Protein AF-A0A3M1CL84-F1 (afdb_monomer)

Solvent-accessible surface area (backbone atoms only — not comparable to full-atom values): 27061 Å² total; per-residue (Å²): 132,88,83,76,78,81,75,83,78,76,65,76,74,68,77,70,62,76,77,81,76,77,68,76,73,74,75,75,77,80,70,80,78,93,78,79,85,68,84,75,66,76,58,30,89,47,69,71,50,38,49,55,50,49,51,51,44,44,52,54,48,48,57,55,48,55,59,67,69,49,83,71,79,55,90,86,46,51,62,61,57,48,39,16,49,50,29,41,78,69,76,33,48,70,56,14,52,50,51,69,66,62,55,75,49,87,94,50,45,69,70,59,52,52,50,49,51,55,47,52,54,55,48,53,66,69,70,48,63,103,76,62,64,63,65,57,58,54,47,52,54,48,42,53,50,52,39,50,52,54,64,56,50,51,58,53,52,53,52,50,49,51,51,35,37,47,48,21,46,23,37,40,66,15,86,56,20,49,72,72,40,26,52,54,20,49,53,31,30,41,51,16,50,50,33,43,48,53,31,51,50,38,46,74,70,56,50,64,63,71,60,45,55,52,28,46,58,46,21,50,55,29,22,50,48,10,38,52,36,13,48,40,15,43,70,63,41,80,33,76,62,54,60,42,63,73,54,43,65,56,60,54,32,43,52,50,22,68,76,48,78,38,49,66,38,48,50,53,34,51,53,44,54,34,49,76,72,77,43,71,66,76,43,79,49,58,45,79,55,96,89,26,32,34,32,40,44,27,34,41,44,91,57,72,46,74,66,50,53,52,51,51,49,54,50,55,74,65,49,51,85,53,51,43,73,72,49,73,49,68,38,60,86,84,66,71,76,75,69,77,69,73,80,73,76,84,76,76,87,83,83,89,78,84,77,91,82,84,89,84,72,96,83,71,59,50,46,48,97,94,50,90,57,79,89,75,83,81,70,84,86,79,67,59,75,82,43,76,46,40,36,38,58,94,92,47,97,78,52,55,75,49,60,44,60,59,61,58,58,59,69,73,71,72,81,78,83,88,79,84,84,81,79,80,81,82,81,61,66,68,59,56,49,53,52,54,53,54,52,53,52,52,53,54,57,62,63,59,64,79,79,116

Structure (mmCIF, N/CA/C/O backbone):
data_AF-A0A3M1CL84-F1
#
_entry.id   AF-A0A3M1CL84-F1
#
loop_
_atom_site.group_PDB
_atom_site.id
_atom_site.type_symbol
_atom_site.label_atom_id
_atom_site.label_alt_id
_atom_site.label_comp_id
_atom_site.label_asym_id
_atom_site.label_entity_id
_atom_site.label_seq_id
_atom_site.pdbx_PDB_ins_code
_atom_site.Cartn_x
_atom_site.Cartn_y
_atom_site.Cartn_z
_atom_site.occupancy
_atom_site.B_iso_or_equiv
_atom_site.auth_seq_id
_atom_site.auth_comp_id
_atom_site.auth_asym_id
_atom_site.auth_atom_id
_atom_site.pdbx_PDB_model_num
ATOM 1 N N . HIS A 1 1 ? 13.827 52.617 61.120 1.00 47.09 1 HIS A N 1
ATOM 2 C CA . HIS A 1 1 ? 13.028 51.869 60.124 1.00 47.09 1 HIS A CA 1
ATOM 3 C C . HIS A 1 1 ? 12.352 50.687 60.806 1.00 47.09 1 HIS A C 1
ATOM 5 O O . HIS A 1 1 ? 13.055 49.958 61.496 1.00 47.09 1 HIS A O 1
ATOM 11 N N . PRO A 1 2 ? 11.025 50.505 60.684 1.00 51.94 2 PRO A N 1
ATOM 12 C CA . PRO A 1 2 ? 10.337 49.401 61.343 1.00 51.94 2 PRO A CA 1
ATOM 13 C C . PRO A 1 2 ? 10.729 48.069 60.691 1.00 51.94 2 PRO A C 1
ATOM 15 O O . PRO A 1 2 ? 10.689 47.926 59.466 1.00 51.94 2 PRO A O 1
ATOM 18 N N . ILE A 1 3 ? 11.133 47.111 61.524 1.00 51.06 3 ILE A N 1
ATOM 19 C CA . ILE A 1 3 ? 11.516 45.758 61.116 1.00 51.06 3 ILE A CA 1
ATOM 20 C C . ILE A 1 3 ? 10.242 45.036 60.676 1.00 51.06 3 ILE A C 1
ATOM 22 O O . ILE A 1 3 ? 9.361 44.752 61.486 1.00 51.06 3 ILE A O 1
ATOM 26 N N . LYS A 1 4 ? 10.119 44.782 59.370 1.00 58.03 4 LYS A N 1
ATOM 27 C CA . LYS A 1 4 ? 9.016 43.992 58.816 1.00 58.03 4 LYS A CA 1
ATOM 28 C C . LYS A 1 4 ? 9.165 42.548 59.283 1.00 58.03 4 LYS A C 1
ATOM 30 O O . LYS A 1 4 ? 10.207 41.932 59.068 1.00 58.03 4 LYS A O 1
ATOM 35 N N . THR A 1 5 ? 8.114 42.017 59.892 1.00 63.09 5 THR A N 1
ATOM 36 C CA . THR A 1 5 ? 8.027 40.607 60.265 1.00 63.09 5 THR A CA 1
ATOM 37 C C . THR A 1 5 ? 8.087 39.709 59.020 1.00 63.09 5 THR A C 1
ATOM 39 O O . THR A 1 5 ? 7.562 40.070 57.958 1.00 63.09 5 THR A O 1
ATOM 42 N N . PRO A 1 6 ? 8.759 38.547 59.112 1.00 60.72 6 PRO A N 1
ATOM 43 C CA . PRO A 1 6 ? 8.915 37.631 57.991 1.00 60.72 6 PRO A CA 1
ATOM 44 C C . PRO A 1 6 ? 7.560 37.041 57.586 1.00 60.72 6 PRO A C 1
ATOM 46 O O . PRO A 1 6 ? 6.779 36.592 58.423 1.00 60.72 6 PRO A O 1
ATOM 49 N N . LYS A 1 7 ? 7.275 37.053 56.278 1.00 70.56 7 LYS A N 1
ATOM 50 C CA . LYS A 1 7 ? 6.052 36.462 55.721 1.00 70.56 7 LYS A CA 1
ATOM 51 C C . LYS A 1 7 ? 6.023 34.954 56.015 1.00 70.56 7 LYS A C 1
ATOM 53 O O . LYS A 1 7 ? 7.053 34.302 55.834 1.00 70.56 7 LYS A O 1
ATOM 58 N N . PRO A 1 8 ? 4.865 34.389 56.399 1.00 67.06 8 PRO A N 1
ATOM 59 C CA . PRO A 1 8 ? 4.729 32.960 56.649 1.00 67.06 8 PRO A CA 1
ATOM 60 C C . PRO A 1 8 ? 5.116 32.167 55.395 1.00 67.06 8 PRO A C 1
ATOM 62 O O . PRO A 1 8 ? 4.629 32.436 54.291 1.00 67.06 8 PRO A O 1
ATOM 65 N N . MET A 1 9 ? 6.042 31.220 55.564 1.00 64.31 9 MET A N 1
ATOM 66 C CA . MET A 1 9 ? 6.497 30.321 54.506 1.00 64.31 9 MET A CA 1
ATOM 67 C C . MET A 1 9 ? 5.302 29.557 53.926 1.00 64.31 9 MET A C 1
ATOM 69 O O . MET A 1 9 ? 4.572 28.882 54.648 1.00 64.31 9 MET A O 1
ATOM 73 N N . LYS A 1 10 ? 5.109 29.659 52.604 1.00 66.19 10 LYS A N 1
ATOM 74 C CA . LYS A 1 10 ? 4.139 28.833 51.876 1.00 66.19 10 LYS A CA 1
ATOM 75 C C . LYS A 1 10 ? 4.497 27.358 52.045 1.00 66.19 10 LYS A C 1
ATOM 77 O O . LYS A 1 10 ? 5.659 26.979 51.899 1.00 66.19 10 LYS A O 1
ATOM 82 N N . ASN A 1 11 ? 3.472 26.565 52.333 1.00 62.84 11 ASN A N 1
ATOM 83 C CA . ASN A 1 11 ? 3.545 25.144 52.640 1.00 62.84 11 ASN A CA 1
ATOM 84 C C . ASN A 1 11 ? 4.348 24.390 51.551 1.00 62.84 11 ASN A C 1
ATOM 86 O O . ASN A 1 11 ? 3.973 24.450 50.375 1.00 62.84 11 ASN A O 1
ATOM 90 N N . PRO A 1 12 ? 5.456 23.701 51.888 1.00 64.81 12 PRO A N 1
ATOM 91 C CA . PRO A 1 12 ? 6.342 23.074 50.900 1.00 64.81 12 PRO A CA 1
ATOM 92 C C . PRO A 1 12 ? 5.665 21.967 50.074 1.00 64.81 12 PRO A C 1
ATOM 94 O O . PRO A 1 12 ? 6.140 21.627 48.991 1.00 64.81 12 PRO A O 1
ATOM 97 N N . THR A 1 13 ? 4.517 21.460 50.521 1.00 63.94 13 THR A N 1
ATOM 98 C CA . THR A 1 13 ? 3.699 20.464 49.816 1.00 63.94 13 THR A CA 1
ATOM 99 C C . THR A 1 13 ? 2.958 21.008 48.587 1.00 63.94 13 THR A C 1
ATOM 101 O O . THR A 1 13 ? 2.610 20.225 47.705 1.00 63.94 13 THR A O 1
ATOM 104 N N . GLU A 1 14 ? 2.788 22.327 48.429 1.00 57.75 14 GLU A N 1
ATOM 105 C CA . GLU A 1 14 ? 2.199 22.900 47.202 1.00 57.75 14 GLU A CA 1
ATOM 106 C C . GLU A 1 14 ? 3.138 22.830 45.985 1.00 57.75 14 GLU A C 1
ATOM 108 O O . GLU A 1 14 ? 2.672 22.868 44.846 1.00 57.75 14 GLU A O 1
ATOM 113 N N . ARG A 1 15 ? 4.457 22.679 46.188 1.00 58.22 15 ARG A N 1
ATOM 114 C CA . ARG A 1 15 ? 5.438 22.619 45.088 1.00 58.22 15 ARG A CA 1
ATOM 115 C C . ARG A 1 15 ? 5.464 21.281 44.340 1.00 58.22 15 ARG A C 1
ATOM 117 O O . ARG A 1 15 ? 6.072 21.215 43.276 1.00 58.22 15 ARG A O 1
ATOM 124 N N . LEU A 1 16 ? 4.800 20.244 44.857 1.00 55.91 16 LEU A N 1
ATOM 125 C CA . LEU A 1 16 ? 4.778 18.901 44.260 1.00 55.91 16 LEU A CA 1
ATOM 126 C C . LEU A 1 16 ? 3.507 18.586 43.464 1.00 55.91 16 LEU A C 1
ATOM 128 O O . LEU A 1 16 ? 3.396 17.497 42.902 1.00 55.91 16 LEU A O 1
ATOM 132 N N . ARG A 1 17 ? 2.556 19.523 43.348 1.00 51.47 17 ARG A N 1
ATOM 133 C CA . ARG A 1 17 ? 1.458 19.351 42.391 1.00 51.47 17 ARG A CA 1
ATOM 134 C C . ARG A 1 17 ? 2.027 19.483 40.982 1.00 51.47 17 ARG A C 1
ATOM 136 O O . ARG A 1 17 ? 2.273 20.592 40.505 1.00 51.47 17 ARG A O 1
ATOM 143 N N . VAL A 1 18 ? 2.260 18.334 40.341 1.00 52.75 18 VAL A N 1
ATOM 144 C CA . VAL A 1 18 ? 2.547 18.224 38.909 1.00 52.75 18 VAL A CA 1
ATOM 145 C C . VAL A 1 18 ? 1.497 19.061 38.200 1.00 52.75 18 VAL A C 1
ATOM 147 O O . VAL A 1 18 ? 0.301 18.790 38.266 1.00 52.75 18 VAL A O 1
ATOM 150 N N . ARG A 1 19 ? 1.952 20.168 37.622 1.00 51.28 19 ARG A N 1
ATOM 151 C CA . ARG A 1 19 ? 1.093 21.108 36.922 1.00 51.28 19 ARG A CA 1
ATOM 152 C C . ARG A 1 19 ? 0.552 20.340 35.727 1.00 51.28 19 ARG A C 1
ATOM 154 O O . ARG A 1 19 ? 1.307 20.117 34.782 1.00 51.28 19 ARG A O 1
ATOM 161 N N . ASP A 1 20 ? -0.707 19.917 35.805 1.00 50.28 20 ASP A N 1
ATOM 162 C CA . ASP A 1 20 ? -1.435 19.286 34.710 1.00 50.28 20 ASP A CA 1
ATOM 163 C C . ASP A 1 20 ? -1.476 20.284 33.553 1.00 50.28 20 ASP A C 1
ATOM 165 O O . ASP A 1 20 ? -2.355 21.137 33.416 1.00 50.28 20 ASP A O 1
ATOM 169 N N . ARG A 1 21 ? -0.424 20.259 32.735 1.00 50.31 21 ARG A N 1
ATOM 170 C CA . ARG A 1 21 ? -0.345 21.000 31.487 1.00 50.31 21 ARG A CA 1
ATOM 171 C C . ARG A 1 21 ? -1.180 20.213 30.495 1.00 50.31 21 ARG A C 1
ATOM 173 O O . ARG A 1 21 ? -0.648 19.622 29.558 1.00 50.31 21 ARG A O 1
ATOM 180 N N . GLY A 1 22 ? -2.495 20.256 30.690 1.00 47.69 22 GLY A N 1
ATOM 181 C CA . GLY A 1 22 ? -3.484 19.978 29.664 1.00 47.69 22 GLY A CA 1
ATOM 182 C C . GLY A 1 22 ? -3.325 21.006 28.549 1.00 47.69 22 GLY A C 1
ATOM 183 O O . GLY A 1 22 ? -4.138 21.914 28.391 1.00 47.69 22 GLY A O 1
ATOM 184 N N . ARG A 1 23 ? -2.236 20.905 27.775 1.00 53.62 23 ARG A N 1
ATOM 185 C CA . ARG A 1 23 ? -2.154 21.519 26.458 1.00 53.62 23 ARG A CA 1
ATOM 186 C C . ARG A 1 23 ? -3.292 20.881 25.682 1.00 53.62 23 ARG A C 1
ATOM 188 O O . ARG A 1 23 ? -3.162 19.746 25.233 1.00 53.62 23 ARG A O 1
ATOM 195 N N . LYS A 1 24 ? -4.408 21.606 25.557 1.00 57.22 24 LYS A N 1
ATOM 196 C CA . LYS A 1 24 ? -5.423 21.347 24.538 1.00 57.22 24 LYS A CA 1
ATOM 197 C C . LYS A 1 24 ? -4.655 21.232 23.226 1.00 57.22 24 LYS A C 1
ATOM 199 O O . LYS A 1 24 ? -4.200 22.245 22.694 1.00 57.22 24 LYS A O 1
ATOM 204 N N . ARG A 1 25 ? -4.398 19.999 22.774 1.00 57.88 25 ARG A N 1
ATOM 205 C CA . ARG A 1 25 ? -3.822 19.750 21.456 1.00 57.88 25 ARG A CA 1
ATOM 206 C C . ARG A 1 25 ? -4.812 20.390 20.497 1.00 57.88 25 ARG A C 1
ATOM 208 O O . ARG A 1 25 ? -5.951 19.938 20.409 1.00 57.88 25 ARG A O 1
ATOM 215 N N . ARG A 1 26 ? -4.424 21.513 19.887 1.00 70.56 26 ARG A N 1
ATOM 216 C CA . ARG A 1 26 ? -5.192 22.081 18.783 1.00 70.56 26 ARG A CA 1
ATOM 217 C C . ARG A 1 26 ? -5.324 20.951 17.769 1.00 70.56 26 ARG A C 1
ATOM 219 O O . ARG A 1 26 ? -4.306 20.368 17.398 1.00 70.56 26 ARG A O 1
ATOM 226 N N . ALA A 1 27 ? -6.560 20.579 17.441 1.00 61.72 27 ALA A N 1
ATOM 227 C CA . ALA A 1 27 ? -6.807 19.596 16.400 1.00 61.72 27 ALA A CA 1
ATOM 228 C C . ALA A 1 27 ? -6.066 20.064 15.144 1.00 61.72 27 ALA A C 1
ATOM 230 O O . ALA A 1 27 ? -6.099 21.259 14.828 1.00 61.72 27 ALA A O 1
ATOM 231 N N . ALA A 1 28 ? -5.342 19.153 14.494 1.00 54.38 28 ALA A N 1
ATOM 232 C CA . ALA A 1 28 ? -4.755 19.462 13.201 1.00 54.38 28 ALA A CA 1
ATOM 233 C C . ALA A 1 28 ? -5.889 19.924 12.267 1.00 54.38 28 ALA A C 1
ATOM 235 O O . ALA A 1 28 ? -6.994 19.375 12.355 1.00 54.38 28 ALA A O 1
ATOM 236 N N . PRO A 1 29 ? -5.666 20.955 11.435 1.00 66.50 29 PRO A N 1
ATOM 237 C CA . PRO A 1 29 ? -6.655 21.342 10.441 1.00 66.50 29 PRO A CA 1
ATOM 238 C C . PRO A 1 29 ? -7.000 20.121 9.571 1.00 66.50 29 PRO A C 1
ATOM 240 O O . PRO A 1 29 ? -6.109 19.308 9.303 1.00 66.50 29 PRO A O 1
ATOM 243 N N . PRO A 1 30 ? -8.272 19.956 9.163 1.00 61.66 30 PRO A N 1
ATOM 244 C CA . PRO A 1 30 ? -8.658 18.848 8.299 1.00 61.66 30 PRO A CA 1
ATOM 245 C C . PRO A 1 30 ? -7.824 18.888 7.007 1.00 61.66 30 PRO A C 1
ATOM 247 O O . PRO A 1 30 ? -7.540 19.984 6.507 1.00 61.66 30 PRO A O 1
ATOM 250 N N . PRO A 1 31 ? -7.400 17.726 6.475 1.00 58.47 31 PRO A N 1
ATOM 251 C CA . PRO A 1 31 ? -6.637 17.683 5.236 1.00 58.47 31 PRO A CA 1
ATOM 252 C C . PRO A 1 31 ? -7.446 18.316 4.104 1.00 58.47 31 PRO A C 1
ATOM 254 O O . PRO A 1 31 ? -8.675 18.203 4.061 1.00 58.47 31 PRO A O 1
ATOM 257 N N . LYS A 1 32 ? -6.753 19.007 3.191 1.00 73.56 32 LYS A N 1
ATOM 258 C CA . LYS A 1 32 ? -7.394 19.558 1.995 1.00 73.56 32 LYS A CA 1
ATOM 259 C C . LYS A 1 32 ? -8.012 18.403 1.192 1.00 73.56 32 LYS A C 1
ATOM 261 O O . LYS A 1 32 ? -7.381 17.351 1.085 1.00 73.56 32 LYS A O 1
ATOM 266 N N . PRO A 1 33 ? -9.224 18.572 0.643 1.00 72.44 33 PRO A N 1
ATOM 267 C CA . PRO A 1 33 ? -9.807 17.562 -0.223 1.00 72.44 33 PRO A CA 1
ATOM 268 C C . PRO A 1 33 ? -8.927 17.357 -1.463 1.00 72.44 33 PRO A C 1
ATOM 270 O O . PRO A 1 33 ? -8.409 18.318 -2.027 1.00 72.44 33 PRO A O 1
ATOM 273 N N . LEU A 1 34 ? -8.791 16.097 -1.876 1.00 73.00 34 LEU A N 1
ATOM 274 C CA . LEU A 1 34 ? -8.156 15.683 -3.126 1.00 73.00 34 LEU A CA 1
ATOM 275 C C . LEU A 1 34 ? -8.941 16.245 -4.320 1.00 73.00 34 LEU A C 1
ATOM 277 O O . LEU A 1 34 ? -9.973 15.682 -4.691 1.00 73.00 34 LEU A O 1
ATOM 281 N N . ASP A 1 35 ? -8.461 17.335 -4.914 1.00 73.12 35 ASP A N 1
ATOM 282 C CA . ASP A 1 35 ? -9.044 17.942 -6.115 1.00 73.12 35 ASP A CA 1
ATOM 283 C C . ASP A 1 35 ? -8.147 17.678 -7.337 1.00 73.12 35 ASP A C 1
ATOM 285 O O . ASP A 1 35 ? -6.951 17.952 -7.319 1.00 73.12 35 ASP A O 1
ATOM 289 N N . ASP A 1 36 ? -8.699 17.054 -8.370 1.00 70.62 36 ASP A N 1
ATOM 290 C CA . ASP A 1 36 ? -8.104 16.827 -9.702 1.00 70.62 36 ASP A CA 1
ATOM 291 C C . ASP A 1 36 ? -8.989 17.352 -10.827 1.00 70.62 36 ASP A C 1
ATOM 293 O O . ASP A 1 36 ? -8.731 17.070 -11.994 1.00 70.62 36 ASP A O 1
ATOM 297 N N . GLY A 1 37 ? -10.081 18.042 -10.502 1.00 78.06 37 GLY A N 1
ATOM 298 C CA . GLY A 1 37 ? -11.090 18.377 -11.498 1.00 78.06 37 GLY A CA 1
ATOM 299 C C . GLY A 1 37 ? -11.931 17.188 -11.978 1.00 78.06 37 GLY A C 1
ATOM 300 O O . GLY A 1 37 ? -12.820 17.390 -12.804 1.00 78.06 37 GLY A O 1
ATOM 301 N N . THR A 1 38 ? -11.748 15.964 -11.460 1.00 75.75 38 THR A N 1
ATOM 302 C CA . THR A 1 38 ? -12.715 14.891 -11.732 1.00 75.75 38 THR A CA 1
ATOM 303 C C . THR A 1 38 ? -13.972 15.103 -10.876 1.00 75.75 38 THR A C 1
ATOM 305 O O . THR A 1 38 ? -13.871 15.514 -9.712 1.00 75.75 38 THR A O 1
ATOM 308 N N . PRO A 1 39 ? -15.182 14.804 -11.382 1.00 84.50 39 PRO A N 1
ATOM 309 C CA . PRO A 1 39 ? -16.412 14.975 -10.612 1.00 84.50 39 PRO A CA 1
ATOM 310 C C . PRO A 1 39 ? -16.366 14.195 -9.294 1.00 84.50 39 PRO A C 1
ATOM 312 O O . PRO A 1 39 ? -15.968 13.029 -9.267 1.00 84.50 39 PRO A O 1
ATOM 315 N N . LYS A 1 40 ? -16.749 14.835 -8.182 1.00 83.38 40 LYS A N 1
ATOM 316 C CA . LYS A 1 40 ? -16.847 14.153 -6.882 1.00 83.38 40 LYS A CA 1
ATOM 317 C C . LYS A 1 40 ? -17.937 13.076 -6.947 1.00 83.38 40 LYS A C 1
ATOM 319 O O . LYS A 1 40 ? -19.003 13.358 -7.499 1.00 83.38 40 LYS A O 1
ATOM 324 N N . PRO A 1 41 ? -17.719 11.877 -6.368 1.00 87.94 41 PRO A N 1
ATOM 325 C CA . PRO A 1 41 ? -18.788 10.895 -6.223 1.00 87.94 41 PRO A CA 1
ATOM 326 C C . PRO A 1 41 ? -19.978 11.527 -5.495 1.00 87.94 41 PRO A C 1
ATOM 328 O O . PRO A 1 41 ? -19.797 12.120 -4.428 1.00 87.94 41 PRO A O 1
ATOM 331 N N . GLN A 1 42 ? -21.178 11.423 -6.072 1.00 91.62 42 GLN A N 1
ATOM 332 C CA . GLN A 1 42 ? -22.389 11.976 -5.463 1.00 91.62 42 GLN A CA 1
ATOM 333 C C . GLN A 1 42 ? -22.625 11.345 -4.092 1.00 91.62 42 GLN A C 1
ATOM 335 O O . GLN A 1 42 ? -22.632 10.123 -3.980 1.00 91.62 42 GLN A O 1
ATOM 340 N N . VAL A 1 43 ? -22.833 12.179 -3.071 1.00 91.56 43 VAL A N 1
ATOM 341 C CA . VAL A 1 43 ? -23.123 11.718 -1.707 1.00 91.56 43 VAL A CA 1
ATOM 342 C C . VAL A 1 43 ? -24.371 10.830 -1.739 1.00 91.56 43 VAL A C 1
ATOM 344 O O . VAL A 1 43 ? -25.403 11.267 -2.257 1.00 91.56 43 VAL A O 1
ATOM 347 N N . PRO A 1 44 ? -24.311 9.593 -1.215 1.00 86.81 44 PRO A N 1
ATOM 348 C CA . PRO A 1 44 ? -25.450 8.691 -1.255 1.00 86.81 44 PRO A CA 1
ATOM 349 C C . PRO A 1 44 ? -26.582 9.239 -0.378 1.00 86.81 44 PRO A C 1
ATOM 351 O O . PRO A 1 44 ? -26.415 9.424 0.833 1.00 86.81 44 PRO A O 1
ATOM 354 N N . ALA A 1 45 ? -27.725 9.515 -1.012 1.00 89.00 45 ALA A N 1
ATOM 355 C CA . ALA A 1 45 ? -28.901 10.116 -0.379 1.00 89.00 45 ALA A CA 1
ATOM 356 C C . ALA A 1 45 ? -29.725 9.115 0.449 1.00 89.00 45 ALA A C 1
ATOM 358 O O . ALA A 1 45 ? -30.405 9.513 1.394 1.00 89.00 45 ALA A O 1
ATOM 359 N N . ASP A 1 46 ? -29.644 7.830 0.107 1.00 87.69 46 ASP A N 1
ATOM 360 C CA . ASP A 1 46 ? -30.391 6.735 0.724 1.00 87.69 46 ASP A CA 1
ATOM 361 C C . ASP A 1 46 ? -29.516 5.477 0.896 1.00 87.69 46 ASP A C 1
ATOM 363 O O . ASP A 1 46 ? -28.371 5.424 0.432 1.00 87.69 46 ASP A O 1
ATOM 367 N N . ALA A 1 47 ? -30.055 4.471 1.596 1.00 82.06 47 ALA A N 1
ATOM 368 C CA . ALA A 1 47 ? -29.376 3.204 1.879 1.00 82.06 47 ALA A CA 1
ATOM 369 C C . ALA A 1 47 ? -28.977 2.450 0.601 1.00 82.06 47 ALA A C 1
ATOM 371 O O . ALA A 1 47 ? -27.848 1.990 0.485 1.00 82.06 47 ALA A O 1
ATOM 372 N N . ALA A 1 48 ? -29.845 2.416 -0.412 1.00 85.00 48 ALA A N 1
ATOM 373 C CA . ALA A 1 48 ? -29.552 1.711 -1.655 1.00 85.00 48 ALA A CA 1
ATOM 374 C C . ALA A 1 48 ? -28.413 2.383 -2.448 1.00 85.00 48 ALA A C 1
ATOM 376 O O . ALA A 1 48 ? -27.579 1.711 -3.055 1.00 85.00 48 ALA A O 1
ATOM 377 N N . ALA A 1 49 ? -28.358 3.718 -2.467 1.00 85.75 49 ALA A N 1
ATOM 378 C CA . ALA A 1 49 ? -27.261 4.475 -3.065 1.00 85.75 49 ALA A CA 1
ATOM 379 C C . ALA A 1 49 ? -25.943 4.246 -2.323 1.00 85.75 49 ALA A C 1
ATOM 381 O O . ALA A 1 49 ? -24.888 4.147 -2.956 1.00 85.75 49 ALA A O 1
ATOM 382 N N . LEU A 1 50 ? -26.008 4.138 -0.997 1.00 83.38 50 LEU A N 1
ATOM 383 C CA . LEU A 1 50 ? -24.860 3.800 -0.175 1.00 83.38 50 LEU A CA 1
ATOM 384 C C . LEU A 1 50 ? -24.355 2.389 -0.476 1.00 83.38 50 LEU A C 1
ATOM 386 O O . LEU A 1 50 ? -23.155 2.235 -0.682 1.00 83.38 50 LEU A O 1
ATOM 390 N N . ASP A 1 51 ? -25.235 1.393 -0.546 1.00 80.75 51 ASP A N 1
ATOM 391 C CA . ASP A 1 51 ? -24.846 0.005 -0.812 1.00 80.75 51 ASP A CA 1
ATOM 392 C C . ASP A 1 51 ? -24.160 -0.124 -2.174 1.00 80.75 51 ASP A C 1
ATOM 394 O O . ASP A 1 51 ? -23.059 -0.668 -2.267 1.00 80.75 51 ASP A O 1
ATOM 398 N N . ARG A 1 52 ? -24.707 0.514 -3.218 1.00 86.44 52 ARG A N 1
ATOM 399 C CA . ARG A 1 52 ? -24.048 0.584 -4.536 1.00 86.44 52 ARG A CA 1
ATOM 400 C C . ARG A 1 52 ? -22.661 1.225 -4.456 1.00 86.44 52 ARG A C 1
ATOM 402 O O . ARG A 1 52 ? -21.716 0.758 -5.093 1.00 86.44 52 ARG A O 1
ATOM 409 N N . MET A 1 53 ? -22.509 2.302 -3.684 1.00 84.94 53 MET A N 1
ATOM 410 C CA . MET A 1 53 ? -21.208 2.949 -3.494 1.00 84.94 53 MET A CA 1
ATOM 411 C C . MET A 1 53 ? -20.237 2.055 -2.710 1.00 84.94 53 MET A C 1
ATOM 413 O O . MET A 1 53 ? -19.052 1.982 -3.046 1.00 84.94 53 MET A O 1
ATOM 417 N N . ALA A 1 54 ? -20.732 1.342 -1.702 1.00 80.38 54 ALA A N 1
ATOM 418 C CA . ALA A 1 54 ? -19.971 0.385 -0.919 1.00 80.38 54 ALA A CA 1
ATOM 419 C C . ALA A 1 54 ? -19.481 -0.782 -1.784 1.00 80.38 54 ALA A C 1
ATOM 421 O O . ALA A 1 54 ? -18.313 -1.152 -1.668 1.00 80.38 54 ALA A O 1
ATOM 422 N N . GLU A 1 55 ? -20.312 -1.306 -2.687 1.00 81.81 55 GLU A N 1
ATOM 423 C CA . GLU A 1 55 ? -19.947 -2.329 -3.673 1.00 81.81 55 GLU A CA 1
ATOM 424 C C . GLU A 1 55 ? -18.887 -1.838 -4.662 1.00 81.81 55 GLU A C 1
ATOM 426 O O . GLU A 1 55 ? -17.935 -2.560 -4.961 1.00 81.81 55 GLU A O 1
ATOM 431 N N . VAL A 1 56 ? -18.998 -0.602 -5.162 1.00 84.75 56 VAL A N 1
ATOM 432 C CA . VAL A 1 56 ? -17.950 0.002 -6.004 1.00 84.75 56 VAL A CA 1
ATOM 433 C C . VAL A 1 56 ? -16.638 0.105 -5.224 1.00 84.75 56 VAL A C 1
ATOM 435 O O . VAL A 1 56 ? -15.597 -0.328 -5.719 1.00 84.75 56 VAL A O 1
ATOM 438 N N . ALA A 1 57 ? -16.686 0.584 -3.978 1.00 79.56 57 ALA A N 1
ATOM 439 C CA . ALA A 1 57 ? -15.518 0.623 -3.108 1.00 79.56 57 ALA A CA 1
ATOM 440 C C . ALA A 1 57 ? -14.976 -0.786 -2.784 1.00 79.56 57 ALA A C 1
ATOM 442 O O . ALA A 1 57 ? -13.769 -0.940 -2.637 1.00 79.56 57 ALA A O 1
ATOM 443 N N . SER A 1 58 ? -15.829 -1.820 -2.695 1.00 77.88 58 SER A N 1
ATOM 444 C CA . SER A 1 58 ? -15.390 -3.221 -2.535 1.00 77.88 58 SER A CA 1
ATOM 445 C C . SER A 1 58 ? -14.632 -3.657 -3.762 1.00 77.88 58 SER A C 1
ATOM 447 O O . SER A 1 58 ? -13.508 -4.102 -3.628 1.00 77.88 58 SER A O 1
ATOM 449 N N . ARG A 1 59 ? -15.210 -3.479 -4.952 1.00 81.06 59 ARG A N 1
ATOM 450 C CA . ARG A 1 59 ? -14.585 -3.907 -6.204 1.00 81.06 59 ARG A CA 1
ATOM 451 C C . ARG A 1 59 ? -13.243 -3.231 -6.431 1.00 81.06 59 ARG A C 1
ATOM 453 O O . ARG A 1 59 ? -12.309 -3.899 -6.855 1.00 81.06 59 ARG A O 1
ATOM 460 N N . GLU A 1 60 ? -13.122 -1.941 -6.125 1.00 79.38 60 GLU A N 1
ATOM 461 C CA . GLU A 1 60 ? -11.830 -1.249 -6.200 1.00 79.38 60 GLU A CA 1
ATOM 462 C C . GLU A 1 60 ? -10.863 -1.732 -5.111 1.00 79.38 60 GLU A C 1
ATOM 464 O O . GLU A 1 60 ? -9.681 -1.915 -5.387 1.00 79.38 60 GLU A O 1
ATOM 469 N N . GLY A 1 61 ? -11.353 -2.005 -3.898 1.00 74.31 61 GLY A N 1
ATOM 470 C CA . GLY A 1 61 ? -10.558 -2.584 -2.815 1.00 74.31 61 GLY A CA 1
ATOM 471 C C . GLY A 1 61 ? -10.055 -3.990 -3.143 1.00 74.31 61 GLY A C 1
ATOM 472 O O . GLY A 1 61 ? -8.890 -4.282 -2.912 1.00 74.31 61 GLY A O 1
ATOM 473 N N . ASP A 1 62 ? -10.895 -4.829 -3.742 1.00 74.38 62 ASP A N 1
ATOM 474 C CA . ASP A 1 62 ? -10.580 -6.183 -4.189 1.00 74.38 62 ASP A CA 1
ATOM 475 C C . ASP A 1 62 ? -9.661 -6.156 -5.405 1.00 74.38 62 ASP A C 1
ATOM 477 O O . ASP A 1 62 ? -8.759 -6.977 -5.502 1.00 74.38 62 ASP A O 1
ATOM 481 N N . ALA A 1 63 ? -9.853 -5.218 -6.337 1.00 74.75 63 ALA A N 1
ATOM 482 C CA . ALA A 1 63 ? -8.927 -5.014 -7.445 1.00 74.75 63 ALA A CA 1
ATOM 483 C C . ALA A 1 63 ? -7.538 -4.647 -6.918 1.00 74.75 63 ALA A C 1
ATOM 485 O O . ALA A 1 63 ? -6.542 -5.181 -7.394 1.00 74.75 63 ALA A O 1
ATOM 486 N N . LEU A 1 64 ? -7.478 -3.793 -5.897 1.00 69.06 64 LEU A N 1
ATOM 487 C CA . LEU A 1 64 ? -6.233 -3.404 -5.252 1.00 69.06 64 LEU A CA 1
ATOM 488 C C . LEU A 1 64 ? -5.634 -4.561 -4.423 1.00 69.06 64 LEU A C 1
ATOM 490 O O . LEU A 1 64 ? -4.442 -4.825 -4.511 1.00 69.06 64 LEU A O 1
ATOM 494 N N . ALA A 1 65 ? -6.463 -5.343 -3.729 1.00 68.94 65 ALA A N 1
ATOM 495 C CA . ALA A 1 65 ? -6.037 -6.520 -2.972 1.00 68.94 65 ALA A CA 1
ATOM 496 C C . ALA A 1 65 ? -5.616 -7.703 -3.865 1.00 68.94 65 ALA A C 1
ATOM 498 O O . ALA A 1 65 ? -4.747 -8.479 -3.482 1.00 68.94 65 ALA A O 1
ATOM 499 N N . ARG A 1 66 ? -6.170 -7.852 -5.074 1.00 68.19 66 ARG A N 1
ATOM 500 C CA . ARG A 1 66 ? -5.678 -8.832 -6.061 1.00 68.19 66 ARG A CA 1
ATOM 501 C C . ARG A 1 66 ? -4.248 -8.513 -6.478 1.00 68.19 66 ARG A C 1
ATOM 503 O O . ARG A 1 66 ? -3.464 -9.434 -6.669 1.00 68.19 66 ARG A O 1
ATOM 510 N N . LEU A 1 67 ? -3.883 -7.229 -6.520 1.00 60.44 67 LEU A N 1
ATOM 511 C CA . LEU A 1 67 ? -2.494 -6.828 -6.739 1.00 60.44 67 LEU A CA 1
ATOM 512 C C . LEU A 1 67 ? -1.603 -7.231 -5.554 1.00 60.44 67 LEU A C 1
ATOM 514 O O . LEU A 1 67 ? -0.457 -7.603 -5.785 1.00 60.44 67 LEU A O 1
ATOM 518 N N . LYS A 1 68 ? -2.133 -7.266 -4.322 1.00 56.62 68 LYS A N 1
ATOM 519 C CA . LYS A 1 68 ? -1.414 -7.660 -3.094 1.00 56.62 68 LYS A CA 1
ATOM 520 C C . LYS A 1 68 ? -0.959 -9.131 -3.070 1.00 56.62 68 LYS A C 1
ATOM 522 O O . LYS A 1 68 ? 0.031 -9.431 -2.413 1.00 56.62 68 LYS A O 1
ATOM 527 N N . GLY A 1 69 ? -1.695 -10.035 -3.729 1.00 44.47 69 GLY A N 1
ATOM 528 C CA . GLY A 1 69 ? -1.440 -11.488 -3.726 1.00 44.47 69 GLY A CA 1
ATOM 529 C C . GLY A 1 69 ? -0.562 -11.995 -4.872 1.00 44.47 69 GLY A C 1
ATOM 530 O O . GLY A 1 69 ? 0.010 -13.079 -4.780 1.00 44.47 69 GLY A O 1
ATOM 531 N N . THR A 1 70 ? -0.404 -11.209 -5.937 1.00 51.25 70 THR A N 1
ATOM 532 C CA . THR A 1 70 ? 0.727 -11.386 -6.853 1.00 51.25 70 THR A CA 1
ATOM 533 C C . THR A 1 70 ? 1.984 -11.341 -5.988 1.00 51.25 70 THR A C 1
ATOM 535 O O . THR A 1 70 ? 2.180 -10.373 -5.259 1.00 51.25 70 THR A O 1
ATOM 538 N N . ARG A 1 71 ? 2.807 -12.396 -5.974 1.00 37.69 71 ARG A N 1
ATOM 539 C CA . ARG A 1 71 ? 4.119 -12.351 -5.319 1.00 37.69 71 ARG A CA 1
ATOM 540 C C . ARG A 1 71 ? 4.943 -11.366 -6.131 1.00 37.69 71 ARG A C 1
ATOM 542 O O . ARG A 1 71 ? 5.578 -11.729 -7.112 1.00 37.69 71 ARG A O 1
ATOM 549 N N . TRP A 1 72 ? 4.828 -10.095 -5.778 1.00 42.94 72 TRP A N 1
ATOM 550 C CA . TRP A 1 72 ? 5.657 -9.048 -6.318 1.00 42.94 72 TRP A CA 1
ATOM 551 C C . TRP A 1 72 ? 7.066 -9.414 -5.815 1.00 42.94 72 TRP A C 1
ATOM 553 O O . TRP A 1 72 ? 7.414 -9.143 -4.670 1.00 42.94 72 TRP A O 1
ATOM 563 N N . ILE A 1 73 ? 7.864 -10.035 -6.693 1.00 38.72 73 ILE A N 1
ATOM 564 C CA . ILE A 1 73 ? 9.329 -10.139 -6.613 1.00 38.72 73 ILE A CA 1
ATOM 565 C C . ILE A 1 73 ? 9.892 -8.708 -6.692 1.00 38.72 73 ILE A C 1
ATOM 567 O O . ILE A 1 73 ? 10.346 -8.267 -7.733 1.00 38.72 73 ILE A O 1
ATOM 571 N N . TRP A 1 74 ? 9.689 -7.921 -5.638 1.00 45.22 74 TRP A N 1
ATOM 572 C CA . TRP A 1 74 ? 10.104 -6.515 -5.551 1.00 45.22 74 TRP A CA 1
ATOM 573 C C . TRP A 1 74 ? 10.768 -6.219 -4.207 1.00 45.22 74 TRP A C 1
ATOM 575 O O . TRP A 1 74 ? 11.178 -5.091 -3.964 1.00 45.22 74 TRP A O 1
ATOM 585 N N . GLU A 1 75 ? 10.865 -7.214 -3.317 1.00 36.00 75 GLU A N 1
ATOM 586 C CA . GLU A 1 75 ? 11.628 -7.081 -2.072 1.00 36.00 75 GLU A CA 1
ATOM 587 C C . GLU A 1 75 ? 13.143 -7.247 -2.297 1.00 36.00 75 GLU A C 1
ATOM 589 O O . GLU A 1 75 ? 13.899 -6.932 -1.386 1.00 36.00 75 GLU A O 1
ATOM 594 N N . GLU A 1 76 ? 13.603 -7.614 -3.506 1.00 38.69 76 GLU A N 1
ATOM 595 C CA . GLU A 1 76 ? 15.046 -7.669 -3.824 1.00 38.69 76 GLU A CA 1
ATOM 596 C C . GLU A 1 76 ? 15.457 -7.102 -5.197 1.00 38.69 76 GLU A C 1
ATOM 598 O O . GLU A 1 76 ? 16.648 -6.957 -5.454 1.00 38.69 76 GLU A O 1
ATOM 603 N N . THR A 1 77 ? 14.521 -6.709 -6.062 1.00 44.19 77 THR A N 1
ATOM 604 C CA . THR A 1 77 ? 14.825 -6.257 -7.430 1.00 44.19 77 THR A CA 1
ATOM 605 C C . THR A 1 77 ? 13.820 -5.183 -7.848 1.00 44.19 77 THR A C 1
ATOM 607 O O . THR A 1 77 ? 12.610 -5.313 -7.655 1.00 44.19 77 THR A O 1
ATOM 610 N N . THR A 1 78 ? 14.322 -4.035 -8.297 1.00 67.00 78 THR A N 1
ATOM 611 C CA . THR A 1 78 ? 13.476 -2.910 -8.725 1.00 67.00 78 THR A CA 1
ATOM 612 C C . THR A 1 78 ? 13.487 -2.975 -10.238 1.00 67.00 78 THR A C 1
ATOM 614 O O . THR A 1 78 ? 14.453 -2.490 -10.781 1.00 67.00 78 THR A O 1
ATOM 617 N N . PRO A 1 79 ? 12.496 -3.494 -10.973 1.00 72.81 79 PRO A N 1
ATOM 618 C CA . PRO A 1 79 ? 12.621 -3.693 -12.418 1.00 72.81 79 PRO A CA 1
ATOM 619 C C . PRO A 1 79 ? 12.931 -2.436 -13.226 1.00 72.81 79 PRO A C 1
ATOM 621 O O . PRO A 1 79 ? 13.434 -2.578 -14.321 1.00 72.81 79 PRO A O 1
ATOM 624 N N . VAL A 1 80 ? 12.745 -1.210 -12.720 1.00 81.56 80 VAL A N 1
ATOM 625 C CA . VAL A 1 80 ? 13.361 -0.021 -13.354 1.00 81.56 80 VAL A CA 1
ATOM 626 C C . VAL A 1 80 ? 14.889 -0.039 -13.208 1.00 81.56 80 VAL A C 1
ATOM 628 O O . VAL A 1 80 ? 15.609 0.164 -14.177 1.00 81.56 80 VAL A O 1
ATOM 631 N N . ARG A 1 81 ? 15.379 -0.305 -11.996 1.00 83.19 81 ARG A N 1
ATOM 632 C CA . ARG A 1 81 ? 16.794 -0.502 -11.688 1.00 83.19 81 ARG A CA 1
ATOM 633 C C . ARG A 1 81 ? 17.349 -1.773 -12.321 1.00 83.19 81 ARG A C 1
ATOM 635 O O . ARG A 1 81 ? 18.425 -1.686 -12.865 1.00 83.19 81 ARG A O 1
ATOM 642 N N . ASP A 1 82 ? 16.648 -2.902 -12.309 1.00 87.06 82 ASP A N 1
ATOM 643 C CA . ASP A 1 82 ? 17.142 -4.146 -12.904 1.00 87.06 82 ASP A CA 1
ATOM 644 C C . ASP A 1 82 ? 17.152 -4.047 -14.427 1.00 87.06 82 ASP A C 1
ATOM 646 O O . ASP A 1 82 ? 18.078 -4.541 -15.050 1.00 87.06 82 ASP A O 1
ATOM 650 N N . VAL A 1 83 ? 16.169 -3.367 -15.037 1.00 91.62 83 VAL A N 1
ATOM 651 C CA . VAL A 1 83 ? 16.221 -3.028 -16.466 1.00 91.62 83 VAL A CA 1
ATOM 652 C C . VAL A 1 83 ? 17.409 -2.107 -16.737 1.00 91.62 83 VAL A C 1
ATOM 654 O O . VAL A 1 83 ? 18.143 -2.343 -17.690 1.00 91.62 83 VAL A O 1
ATOM 657 N N . ALA A 1 84 ? 17.629 -1.079 -15.911 1.00 92.44 84 ALA A N 1
ATOM 658 C CA . ALA A 1 84 ? 18.772 -0.187 -16.079 1.00 92.44 84 ALA A CA 1
ATOM 659 C C . ALA A 1 84 ? 20.115 -0.905 -15.886 1.00 92.44 84 ALA A C 1
ATOM 661 O O . ALA A 1 84 ? 20.994 -0.750 -16.720 1.00 92.44 84 ALA A O 1
ATOM 662 N N . ASP A 1 85 ? 20.265 -1.699 -14.830 1.00 93.25 85 ASP A N 1
ATOM 663 C CA . ASP A 1 85 ? 21.463 -2.476 -14.514 1.00 93.25 85 ASP A CA 1
ATOM 664 C C . ASP A 1 85 ? 21.694 -3.535 -15.602 1.00 93.25 85 ASP A C 1
ATOM 666 O O . ASP A 1 85 ? 22.814 -3.688 -16.066 1.00 93.25 85 ASP A O 1
ATOM 670 N N . TRP A 1 86 ? 20.634 -4.158 -16.134 1.00 95.31 86 TRP A N 1
ATOM 671 C CA . TRP A 1 86 ? 20.733 -5.030 -17.305 1.00 95.31 86 TRP A CA 1
ATOM 672 C C . TRP A 1 86 ? 21.247 -4.278 -18.540 1.00 95.31 86 TRP A C 1
ATOM 674 O O . TRP A 1 86 ? 22.118 -4.790 -19.239 1.00 95.31 86 TRP A O 1
ATOM 684 N N . PHE A 1 87 ? 20.739 -3.075 -18.827 1.00 96.12 87 PHE A N 1
ATOM 685 C CA . PHE A 1 87 ? 21.241 -2.267 -19.944 1.00 96.12 87 PHE A CA 1
ATOM 686 C C . PHE A 1 87 ? 22.715 -1.889 -19.745 1.00 96.12 87 PHE A C 1
ATOM 688 O O . PHE A 1 87 ? 23.496 -1.996 -20.685 1.00 96.12 87 PHE A O 1
ATOM 695 N N . ASP A 1 88 ? 23.098 -1.516 -18.527 1.00 95.88 88 ASP A N 1
ATOM 696 C CA . ASP A 1 88 ? 24.472 -1.178 -18.141 1.00 95.88 88 ASP A CA 1
ATOM 697 C C . ASP A 1 88 ? 25.415 -2.377 -18.346 1.00 95.88 88 ASP A C 1
ATOM 699 O O . ASP A 1 88 ? 26.415 -2.278 -19.053 1.00 95.88 88 ASP A O 1
ATOM 703 N N . ASP A 1 89 ? 25.029 -3.550 -17.833 1.00 95.56 89 ASP A N 1
ATOM 704 C CA . ASP A 1 89 ? 25.790 -4.804 -17.920 1.00 95.56 89 ASP A CA 1
ATOM 705 C C . ASP A 1 89 ? 25.950 -5.322 -19.363 1.00 95.56 89 ASP A C 1
ATOM 707 O O . ASP A 1 89 ? 26.833 -6.137 -19.638 1.00 95.56 89 ASP A O 1
ATOM 711 N N . ASN A 1 90 ? 25.104 -4.864 -20.293 1.00 95.12 90 ASN A N 1
ATOM 712 C CA . ASN A 1 90 ? 25.109 -5.272 -21.701 1.00 95.12 90 ASN A CA 1
ATOM 713 C C . ASN A 1 90 ? 25.619 -4.171 -22.653 1.00 95.12 90 ASN A C 1
ATOM 715 O O . ASN A 1 90 ? 25.409 -4.274 -23.861 1.00 95.12 90 ASN A O 1
ATOM 719 N N . GLY A 1 91 ? 26.304 -3.141 -22.137 1.00 94.62 91 GLY A N 1
ATOM 720 C CA . GLY A 1 91 ? 26.950 -2.102 -22.956 1.00 94.62 91 GLY A CA 1
ATOM 721 C C . GLY A 1 91 ? 25.984 -1.072 -23.551 1.00 94.62 91 GLY A C 1
ATOM 722 O O . GLY A 1 91 ? 26.236 -0.506 -24.614 1.00 94.62 91 GLY A O 1
ATOM 723 N N . PHE A 1 92 ? 24.843 -0.859 -22.894 1.00 95.62 92 PHE A N 1
ATOM 724 C CA . PHE A 1 92 ? 23.862 0.169 -23.233 1.00 95.62 92 PHE A CA 1
ATOM 725 C C . PHE A 1 92 ? 23.804 1.242 -22.133 1.00 95.62 92 PHE A C 1
ATOM 727 O O . PHE A 1 92 ? 22.722 1.623 -21.677 1.00 95.62 92 PHE A O 1
ATOM 734 N N . GLU A 1 93 ? 24.958 1.752 -21.701 1.00 95.62 93 GLU A N 1
ATOM 735 C CA . GLU A 1 93 ? 25.086 2.644 -20.540 1.00 95.62 93 GLU A CA 1
ATOM 736 C C . GLU A 1 93 ? 24.249 3.925 -20.697 1.00 95.62 93 GLU A C 1
ATOM 738 O O . GLU A 1 93 ? 23.646 4.403 -19.738 1.00 95.62 93 GLU A O 1
ATOM 743 N N . ALA A 1 94 ? 24.131 4.452 -21.922 1.00 95.50 94 ALA A N 1
ATOM 744 C CA . ALA A 1 94 ? 23.297 5.621 -22.214 1.00 95.50 94 ALA A CA 1
ATOM 745 C C . ALA A 1 94 ? 21.797 5.356 -21.973 1.00 95.50 94 ALA A C 1
ATOM 747 O O . ALA A 1 94 ? 21.099 6.189 -21.388 1.00 95.50 94 ALA A O 1
ATOM 748 N N . ILE A 1 95 ? 21.313 4.173 -22.374 1.00 95.94 95 ILE A N 1
ATOM 749 C CA . ILE A 1 95 ? 19.931 3.738 -22.131 1.00 95.94 95 ILE A CA 1
ATOM 750 C C . ILE A 1 95 ? 19.739 3.531 -20.625 1.00 95.94 95 ILE A C 1
ATOM 752 O O . ILE A 1 95 ? 18.762 4.019 -20.060 1.00 95.94 95 ILE A O 1
ATOM 756 N N . ALA A 1 96 ? 20.691 2.877 -19.951 1.00 95.31 96 ALA A N 1
ATOM 757 C CA . ALA A 1 96 ? 20.663 2.658 -18.506 1.00 95.31 96 ALA A CA 1
ATOM 758 C C . ALA A 1 96 ? 20.596 3.972 -17.710 1.00 95.31 96 ALA A C 1
ATOM 760 O O . ALA A 1 96 ? 19.751 4.123 -16.825 1.00 95.31 96 ALA A O 1
ATOM 761 N N . GLU A 1 97 ? 21.449 4.948 -18.035 1.00 93.06 97 GLU A N 1
ATOM 762 C CA . GLU A 1 97 ? 21.460 6.273 -17.409 1.00 93.06 97 GLU A CA 1
ATOM 763 C C . GLU A 1 97 ? 20.122 6.990 -17.610 1.00 93.06 97 GLU A C 1
ATOM 765 O O . GLU A 1 97 ? 19.557 7.538 -16.659 1.00 93.06 97 GLU A O 1
ATOM 770 N N . ARG A 1 98 ? 19.554 6.913 -18.818 1.00 93.50 98 ARG A N 1
ATOM 771 C CA . ARG A 1 98 ? 18.247 7.503 -19.114 1.00 93.50 98 ARG A CA 1
ATOM 772 C C . ARG A 1 98 ? 17.109 6.818 -18.354 1.00 93.50 98 ARG A C 1
ATOM 774 O O . ARG A 1 98 ? 16.246 7.514 -17.820 1.00 93.50 98 ARG A O 1
ATOM 781 N N . VAL A 1 99 ? 17.123 5.488 -18.236 1.00 91.25 99 VAL A N 1
ATOM 782 C CA . VAL A 1 99 ? 16.158 4.736 -17.413 1.00 91.25 99 VAL A CA 1
ATOM 783 C C . VAL A 1 99 ? 16.256 5.143 -15.942 1.00 91.25 99 VAL A C 1
ATOM 785 O O . VAL A 1 99 ? 15.229 5.411 -15.319 1.00 91.25 99 VAL A O 1
ATOM 788 N N . ARG A 1 100 ? 17.471 5.274 -15.393 1.00 87.38 100 ARG A N 1
ATOM 789 C CA . ARG A 1 100 ? 17.698 5.734 -14.008 1.00 87.38 100 ARG A CA 1
ATOM 790 C C . ARG A 1 100 ? 17.251 7.181 -13.791 1.00 87.38 100 ARG A C 1
ATOM 792 O O . ARG A 1 100 ? 16.767 7.512 -12.711 1.00 87.38 100 ARG A O 1
ATOM 799 N N . GLY A 1 101 ? 17.415 8.035 -14.800 1.00 83.38 101 GLY A N 1
ATOM 800 C CA . GLY A 1 101 ? 17.044 9.450 -14.760 1.00 83.38 101 GLY A CA 1
ATOM 801 C C . GLY A 1 101 ? 15.550 9.728 -14.951 1.00 83.38 101 GLY A C 1
ATOM 802 O O . GLY A 1 101 ? 15.109 10.860 -14.737 1.00 83.38 101 GLY A O 1
ATOM 803 N N . TYR A 1 102 ? 14.751 8.733 -15.347 1.00 83.00 102 TYR A N 1
ATOM 804 C CA . TYR A 1 102 ? 13.332 8.940 -15.612 1.00 83.00 102 TYR A CA 1
ATOM 805 C C . TYR A 1 102 ? 12.513 9.077 -14.325 1.00 83.00 102 TYR A C 1
ATOM 807 O O . TYR A 1 102 ? 12.250 8.109 -13.615 1.00 83.00 102 TYR A O 1
ATOM 815 N N . ALA A 1 103 ? 12.047 10.298 -14.061 1.00 70.12 103 ALA A N 1
ATOM 816 C CA . ALA A 1 103 ? 11.200 10.625 -12.911 1.00 70.12 103 ALA A CA 1
ATOM 817 C C . ALA A 1 103 ? 9.702 10.775 -13.257 1.00 70.12 103 ALA A C 1
ATOM 819 O O . ALA A 1 103 ? 8.908 11.127 -12.388 1.00 70.12 103 ALA A O 1
ATOM 820 N N . GLY A 1 104 ? 9.294 10.539 -14.512 1.00 64.69 104 GLY A N 1
ATOM 821 C CA . GLY A 1 104 ? 7.902 10.736 -14.938 1.00 64.69 104 GLY A CA 1
ATOM 822 C C . GLY A 1 104 ? 7.476 12.207 -15.011 1.00 64.69 104 GLY A C 1
ATOM 823 O O . GLY A 1 104 ? 6.405 12.566 -14.521 1.00 64.69 104 GLY A O 1
ATOM 824 N N . HIS A 1 105 ? 8.320 13.071 -15.587 1.00 58.91 105 HIS A N 1
ATOM 825 C CA . HIS A 1 105 ? 8.051 14.509 -15.685 1.00 58.91 105 HIS A CA 1
ATOM 826 C C . HIS A 1 105 ? 6.885 14.811 -16.656 1.00 58.91 105 HIS A C 1
ATOM 828 O O . HIS A 1 105 ? 6.819 14.187 -17.712 1.00 58.91 105 HIS A O 1
ATOM 834 N N . PRO A 1 106 ? 5.995 15.787 -16.376 1.00 52.66 106 PRO A N 1
ATOM 835 C CA . PRO A 1 106 ? 4.884 16.140 -17.273 1.00 52.66 106 PRO A CA 1
ATOM 836 C C . PRO A 1 106 ? 5.327 16.552 -18.681 1.00 52.66 106 PRO A C 1
ATOM 838 O O . PRO A 1 106 ? 4.653 16.237 -19.656 1.00 52.66 106 PRO A O 1
ATOM 841 N N . ASP A 1 107 ? 6.474 17.228 -18.772 1.00 66.56 107 ASP A N 1
ATOM 842 C CA . ASP A 1 107 ? 7.064 17.668 -20.045 1.00 66.56 107 ASP A CA 1
ATOM 843 C C . ASP A 1 107 ? 7.775 16.537 -20.803 1.00 66.56 107 ASP A C 1
ATOM 845 O O . ASP A 1 107 ? 8.241 16.747 -21.918 1.00 66.56 107 ASP A O 1
ATOM 849 N N . HIS A 1 108 ? 7.871 15.348 -20.202 1.00 74.81 108 HIS A N 1
ATOM 850 C CA . HIS A 1 108 ? 8.415 14.152 -20.834 1.00 74.81 108 HIS A CA 1
ATOM 851 C C . HIS A 1 108 ? 7.473 12.959 -20.580 1.00 74.81 108 HIS A C 1
ATOM 853 O O . HIS A 1 108 ? 7.731 12.119 -19.704 1.00 74.81 108 HIS A O 1
ATOM 859 N N . PRO A 1 109 ? 6.349 12.893 -21.321 1.00 80.88 109 PRO A N 1
ATOM 860 C CA . PRO A 1 109 ? 5.378 11.812 -21.222 1.00 80.88 109 PRO A CA 1
ATOM 861 C C . PRO A 1 109 ? 6.029 10.433 -21.353 1.00 80.88 109 PRO A C 1
ATOM 863 O O . PRO A 1 109 ? 7.028 10.265 -22.048 1.00 80.88 109 PRO A O 1
ATOM 866 N N . LEU A 1 110 ? 5.431 9.424 -20.711 1.00 83.50 110 LEU A N 1
ATOM 867 C CA . LEU A 1 110 ? 5.933 8.047 -20.769 1.00 83.50 110 LEU A CA 1
ATOM 868 C C . LEU A 1 110 ? 6.061 7.533 -22.207 1.00 83.50 110 LEU A C 1
ATOM 870 O O . LEU A 1 110 ? 7.033 6.856 -22.518 1.00 83.50 110 LEU A O 1
ATOM 874 N N . ASP A 1 111 ? 5.109 7.856 -23.082 1.00 86.62 111 ASP A N 1
ATOM 875 C CA . ASP A 1 111 ? 5.144 7.394 -24.472 1.00 86.62 111 ASP A CA 1
ATOM 876 C C . ASP A 1 111 ? 6.327 7.984 -25.249 1.00 86.62 111 ASP A C 1
ATOM 878 O O . ASP A 1 111 ? 7.000 7.244 -25.969 1.00 86.62 111 ASP A O 1
ATOM 882 N N . ASP A 1 112 ? 6.620 9.271 -25.048 1.00 91.19 112 ASP A N 1
ATOM 883 C CA . ASP A 1 112 ? 7.763 9.949 -25.667 1.00 91.19 112 ASP A CA 1
ATOM 884 C C . ASP A 1 112 ? 9.077 9.369 -25.134 1.00 91.19 112 ASP A C 1
ATOM 886 O O . ASP A 1 112 ? 9.944 8.973 -25.910 1.00 91.19 112 ASP A O 1
ATOM 890 N N . PHE A 1 113 ? 9.166 9.180 -23.816 1.00 91.88 113 PHE A N 1
ATOM 891 C CA . PHE A 1 113 ? 10.311 8.549 -23.167 1.00 91.88 113 PHE A CA 1
ATOM 892 C C . PHE A 1 113 ? 10.581 7.135 -23.695 1.00 91.88 113 PHE A C 1
ATOM 894 O O . PHE A 1 113 ? 11.707 6.800 -24.065 1.00 91.88 113 PHE A O 1
ATOM 901 N N . MET A 1 114 ? 9.547 6.294 -23.779 1.00 95.25 114 MET A N 1
ATOM 902 C CA . MET A 1 114 ? 9.695 4.941 -24.313 1.00 95.25 114 MET A CA 1
ATOM 903 C C . MET A 1 114 ? 10.079 4.962 -25.798 1.00 95.25 114 MET A C 1
ATOM 905 O O . MET A 1 114 ? 10.869 4.123 -26.227 1.00 95.25 114 MET A O 1
ATOM 909 N N . ALA A 1 115 ? 9.550 5.910 -26.580 1.00 95.31 115 ALA A N 1
ATOM 910 C CA . ALA A 1 115 ? 9.903 6.071 -27.987 1.00 95.31 115 ALA A CA 1
ATOM 911 C C . ALA A 1 115 ? 11.370 6.492 -28.177 1.00 95.31 115 ALA A C 1
ATOM 913 O O . ALA A 1 115 ? 12.017 6.020 -29.115 1.00 95.31 115 ALA A O 1
ATOM 914 N N . GLU A 1 116 ? 11.908 7.331 -27.288 1.00 95.38 116 GLU A N 1
ATOM 915 C CA . GLU A 1 116 ? 13.327 7.688 -27.271 1.00 95.38 116 GLU A CA 1
ATOM 916 C C . GLU A 1 116 ? 14.216 6.475 -26.983 1.00 95.38 116 GLU A C 1
ATOM 918 O O . GLU A 1 116 ? 15.133 6.212 -27.761 1.00 95.38 116 GLU A O 1
ATOM 923 N N . LEU A 1 117 ? 13.916 5.689 -25.939 1.00 96.69 117 LEU A N 1
ATOM 924 C CA . LEU A 1 117 ? 14.672 4.467 -25.621 1.00 96.69 117 LEU A CA 1
ATOM 925 C C . LEU A 1 117 ? 14.632 3.455 -26.777 1.00 96.69 117 LEU A C 1
ATOM 927 O O . LEU A 1 117 ? 15.657 2.882 -27.148 1.00 96.69 117 LEU A O 1
ATOM 931 N N . ASP A 1 118 ? 13.459 3.269 -27.394 1.00 97.06 118 ASP A N 1
ATOM 932 C CA . ASP A 1 118 ? 13.300 2.433 -28.590 1.00 97.06 118 ASP A CA 1
ATOM 933 C C . ASP A 1 118 ? 14.136 2.967 -29.770 1.00 97.06 118 ASP A C 1
ATOM 935 O O . ASP A 1 118 ? 14.656 2.193 -30.580 1.00 97.06 118 ASP A O 1
ATOM 939 N N . GLY A 1 119 ? 14.249 4.291 -29.903 1.00 96.44 119 GLY A N 1
ATOM 940 C CA . GLY A 1 119 ? 15.061 4.963 -30.914 1.00 96.44 119 GLY A CA 1
ATOM 941 C C . GLY A 1 119 ? 16.560 4.757 -30.702 1.00 96.44 119 GLY A C 1
ATOM 942 O O . GLY A 1 119 ? 17.267 4.425 -31.655 1.00 96.44 119 GLY A O 1
ATOM 943 N N . GLU A 1 120 ? 17.031 4.894 -29.464 1.00 95.81 120 GLU A N 1
ATOM 944 C CA . GLU A 1 120 ? 18.427 4.669 -29.078 1.00 95.81 120 GLU A CA 1
ATOM 945 C C . GLU A 1 120 ? 18.838 3.214 -29.263 1.00 95.81 120 GLU A C 1
ATOM 947 O O . GLU A 1 120 ? 19.875 2.945 -29.869 1.00 95.81 120 GLU A O 1
ATOM 952 N N . LEU A 1 121 ? 17.984 2.272 -28.858 1.00 95.50 121 LEU A N 1
ATOM 953 C CA . LEU A 1 121 ? 18.237 0.850 -29.064 1.00 95.50 121 LEU A CA 1
ATOM 954 C C . LEU A 1 121 ? 18.350 0.506 -30.559 1.00 95.50 121 LEU A C 1
ATOM 956 O O . LEU A 1 121 ? 19.261 -0.214 -30.965 1.00 95.50 121 LEU A O 1
ATOM 960 N N . LYS A 1 122 ? 17.472 1.068 -31.403 1.00 94.31 122 LYS A N 1
ATOM 961 C CA . LYS A 1 122 ? 17.548 0.916 -32.870 1.00 94.31 122 LYS A CA 1
ATOM 962 C C . LYS A 1 122 ? 18.785 1.580 -33.470 1.00 94.31 122 LYS A C 1
ATOM 964 O O . LYS A 1 122 ? 19.277 1.123 -34.498 1.00 94.31 122 LYS A O 1
ATOM 969 N N . ALA A 1 123 ? 19.253 2.688 -32.899 1.00 93.62 123 ALA A N 1
ATOM 970 C CA . ALA A 1 123 ? 20.477 3.343 -33.347 1.00 93.62 123 ALA A CA 1
ATOM 971 C C . ALA A 1 123 ? 21.702 2.488 -33.001 1.00 93.62 123 ALA A C 1
ATOM 973 O O . ALA A 1 123 ? 22.526 2.246 -33.881 1.00 93.62 123 ALA A O 1
ATOM 974 N N . ALA A 1 124 ? 21.766 1.960 -31.775 1.00 91.88 124 ALA A N 1
ATOM 975 C CA . ALA A 1 124 ? 22.802 1.029 -31.340 1.00 91.88 124 ALA A CA 1
ATOM 976 C C . ALA A 1 124 ? 22.850 -0.226 -32.230 1.00 91.88 124 ALA A C 1
ATOM 978 O O . ALA A 1 124 ? 23.927 -0.631 -32.654 1.00 91.88 124 ALA A O 1
ATOM 979 N N . GLU A 1 125 ? 21.690 -0.786 -32.595 1.00 91.44 125 GLU A N 1
ATOM 980 C CA . GLU A 1 125 ? 21.577 -1.946 -33.500 1.00 91.44 125 GLU A CA 1
ATOM 981 C C . GLU A 1 125 ? 22.162 -1.689 -34.900 1.00 91.44 125 GLU A C 1
ATOM 983 O O . GLU A 1 125 ? 22.635 -2.615 -35.547 1.00 91.44 125 GLU A O 1
ATOM 988 N N . ARG A 1 126 ? 22.159 -0.437 -35.380 1.00 90.75 126 ARG A N 1
ATOM 989 C CA . ARG A 1 126 ? 22.739 -0.066 -36.686 1.00 90.75 126 ARG A CA 1
ATOM 990 C C . ARG A 1 126 ? 24.238 0.226 -36.634 1.00 90.75 126 ARG A C 1
ATOM 992 O O . ARG A 1 126 ? 24.877 0.235 -37.682 1.00 90.75 126 ARG A O 1
ATOM 999 N N . LEU A 1 127 ? 24.755 0.585 -35.458 1.00 88.69 127 LEU A N 1
ATOM 1000 C CA . LEU A 1 127 ? 26.134 1.034 -35.250 1.00 88.69 127 LEU A CA 1
ATOM 1001 C C . LEU A 1 127 ? 27.095 -0.125 -34.958 1.00 88.69 127 LEU A C 1
ATOM 1003 O O . LEU A 1 127 ? 28.283 0.003 -35.249 1.00 88.69 127 LEU A O 1
ATOM 1007 N N . HIS A 1 128 ? 26.610 -1.233 -34.395 1.00 78.19 128 HIS A N 1
ATOM 1008 C CA . HIS A 1 128 ? 27.411 -2.446 -34.239 1.00 78.19 128 HIS A CA 1
ATOM 1009 C C . HIS A 1 128 ? 27.551 -3.220 -35.563 1.00 78.19 128 HIS A C 1
ATOM 1011 O O . HIS A 1 128 ? 26.659 -3.179 -36.407 1.00 78.19 128 HIS A O 1
ATOM 1017 N N . ASP A 1 129 ? 28.729 -3.844 -35.731 1.00 61.00 129 ASP A N 1
ATOM 1018 C CA . ASP A 1 129 ? 29.222 -4.635 -36.881 1.00 61.00 129 ASP A CA 1
ATOM 1019 C C . ASP A 1 129 ? 28.139 -5.584 -37.454 1.00 61.00 129 ASP A C 1
ATOM 1021 O O . ASP A 1 129 ? 27.201 -5.909 -36.734 1.00 61.00 129 ASP A O 1
ATOM 1025 N N . PRO A 1 130 ? 28.230 -6.095 -38.701 1.00 65.56 130 PRO A N 1
ATOM 1026 C CA . PRO A 1 130 ? 27.132 -6.775 -39.404 1.00 65.56 130 PRO A CA 1
ATOM 1027 C C . PRO A 1 130 ? 26.669 -8.114 -38.792 1.00 65.56 130 PRO A C 1
ATOM 1029 O O . PRO A 1 130 ? 25.807 -8.767 -39.378 1.00 65.56 130 PRO A O 1
ATOM 1032 N N . ASP A 1 131 ? 27.206 -8.507 -37.636 1.00 66.50 131 ASP A N 1
ATOM 1033 C CA . ASP A 1 131 ? 26.776 -9.658 -36.839 1.00 66.50 131 ASP A CA 1
ATOM 1034 C C . ASP A 1 131 ? 26.523 -9.249 -35.369 1.00 66.50 131 ASP A C 1
ATOM 1036 O O . ASP A 1 131 ? 27.234 -9.688 -34.460 1.00 66.50 131 ASP A O 1
ATOM 1040 N N . PRO A 1 132 ? 25.562 -8.340 -35.098 1.00 70.88 132 PRO A N 1
ATOM 1041 C CA . PRO A 1 132 ? 25.162 -8.059 -33.729 1.00 70.88 132 PRO A CA 1
ATOM 1042 C C . PRO A 1 132 ? 24.540 -9.324 -33.138 1.00 70.88 132 PRO A C 1
ATOM 1044 O O . PRO A 1 132 ? 23.744 -9.992 -33.803 1.00 70.88 132 PRO A O 1
ATOM 1047 N N . ASP A 1 133 ? 24.845 -9.637 -31.876 1.00 84.81 133 ASP A N 1
ATOM 1048 C CA . ASP A 1 133 ? 24.192 -10.748 -31.187 1.00 84.81 133 ASP A CA 1
ATOM 1049 C C . ASP A 1 133 ? 22.682 -10.463 -31.093 1.00 84.81 133 ASP A C 1
ATOM 1051 O O . ASP A 1 133 ? 22.194 -9.726 -30.229 1.00 84.81 133 ASP A O 1
ATOM 1055 N N . ALA A 1 134 ? 21.923 -11.034 -32.029 1.00 87.81 134 ALA A N 1
ATOM 1056 C CA . ALA A 1 134 ? 20.488 -10.832 -32.155 1.00 87.81 134 ALA A CA 1
ATOM 1057 C C . ALA A 1 134 ? 19.73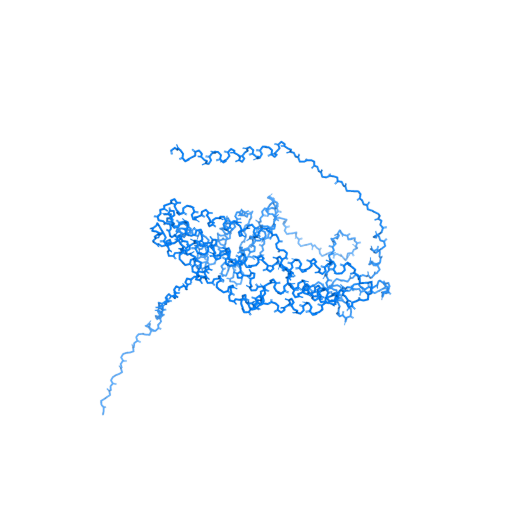6 -11.226 -30.873 1.00 87.81 134 ALA A C 1
ATOM 1059 O O . ALA A 1 134 ? 18.622 -10.740 -30.639 1.00 87.81 134 ALA A O 1
ATOM 1060 N N . ALA A 1 135 ? 20.328 -12.082 -30.028 1.00 91.19 135 ALA A N 1
ATOM 1061 C CA . ALA A 1 135 ? 19.765 -12.438 -28.737 1.00 91.19 135 ALA A CA 1
ATOM 1062 C C . ALA A 1 135 ? 19.791 -11.255 -27.758 1.00 91.19 135 ALA A C 1
ATOM 1064 O O . ALA A 1 135 ? 18.775 -11.004 -27.107 1.00 91.19 135 ALA A O 1
ATOM 1065 N N . VAL A 1 136 ? 20.883 -10.482 -27.712 1.00 93.50 136 VAL A N 1
ATOM 1066 C CA . VAL A 1 136 ? 21.023 -9.313 -26.824 1.00 93.50 136 VAL A CA 1
ATOM 1067 C C . VAL A 1 136 ? 19.992 -8.241 -27.175 1.00 93.50 136 VAL A C 1
ATOM 1069 O O . VAL A 1 136 ? 19.270 -7.770 -26.301 1.00 93.50 136 VAL A O 1
ATOM 1072 N N . TYR A 1 137 ? 19.814 -7.912 -28.458 1.00 93.44 137 TYR A N 1
ATOM 1073 C CA . TYR A 1 137 ? 18.809 -6.919 -28.875 1.00 93.44 137 TYR A CA 1
ATOM 1074 C C . TYR A 1 137 ? 17.368 -7.405 -28.694 1.00 93.44 137 TYR A C 1
ATOM 1076 O O . TYR A 1 137 ? 16.465 -6.614 -28.407 1.00 93.44 137 TYR A O 1
ATOM 1084 N N . LYS A 1 138 ? 17.113 -8.709 -28.855 1.00 94.56 138 LYS A N 1
ATOM 1085 C CA . LYS A 1 138 ? 15.803 -9.292 -28.538 1.00 94.56 138 LYS A CA 1
ATOM 1086 C C . LYS A 1 138 ? 15.498 -9.166 -27.046 1.00 94.56 138 LYS A C 1
ATOM 1088 O O . LYS A 1 138 ? 14.374 -8.809 -26.691 1.00 94.56 138 LYS A O 1
ATOM 1093 N N . GLU A 1 139 ? 16.486 -9.425 -26.199 1.00 96.31 139 GLU A N 1
ATOM 1094 C CA . GLU A 1 139 ? 16.362 -9.287 -24.753 1.00 96.31 139 GLU A CA 1
ATOM 1095 C C . GLU A 1 139 ? 16.207 -7.818 -24.333 1.00 96.31 139 GLU A C 1
ATOM 1097 O O . GLU A 1 139 ? 15.295 -7.506 -23.573 1.00 96.31 139 GLU A O 1
ATOM 1102 N N . ALA A 1 140 ? 16.959 -6.891 -24.930 1.00 95.75 140 ALA A N 1
ATOM 1103 C CA . ALA A 1 140 ? 16.810 -5.451 -24.708 1.00 95.75 140 ALA A CA 1
ATOM 1104 C C . ALA A 1 140 ? 15.375 -4.964 -24.961 1.00 95.75 140 ALA A C 1
ATOM 1106 O O . ALA A 1 140 ? 14.792 -4.243 -24.150 1.00 95.75 140 ALA A O 1
ATOM 1107 N N . ARG A 1 141 ? 14.748 -5.417 -26.055 1.00 96.50 141 ARG A N 1
ATOM 1108 C CA . ARG A 1 141 ? 13.337 -5.106 -26.347 1.00 96.50 141 ARG A CA 1
ATOM 1109 C C . ARG A 1 141 ? 12.385 -5.705 -25.309 1.00 96.50 141 ARG A C 1
ATOM 1111 O O . ARG A 1 141 ? 11.377 -5.081 -24.979 1.00 96.50 141 ARG A O 1
ATOM 1118 N N . ARG A 1 142 ? 12.691 -6.894 -24.774 1.00 95.50 142 ARG A N 1
ATOM 1119 C CA . ARG A 1 142 ? 11.922 -7.507 -23.677 1.00 95.50 142 ARG A CA 1
ATOM 1120 C C . ARG A 1 142 ? 12.011 -6.657 -22.409 1.00 95.50 142 ARG A C 1
ATOM 1122 O O . ARG A 1 142 ? 10.977 -6.402 -21.794 1.00 95.50 142 ARG A O 1
ATOM 1129 N N . GLN A 1 143 ? 13.204 -6.171 -22.072 1.00 95.19 143 GLN A N 1
ATOM 1130 C CA . GLN A 1 143 ? 13.432 -5.289 -20.925 1.00 95.19 143 GLN A CA 1
ATOM 1131 C C . GLN A 1 143 ? 12.690 -3.951 -21.071 1.00 95.19 143 GLN A C 1
ATOM 1133 O O . GLN A 1 143 ? 12.009 -3.530 -20.136 1.00 95.19 143 GLN A O 1
ATOM 1138 N N . LEU A 1 144 ? 12.692 -3.328 -22.259 1.00 94.50 144 LEU A N 1
ATOM 1139 C CA . LEU A 1 144 ? 11.855 -2.141 -22.519 1.00 94.50 144 LEU A CA 1
ATOM 1140 C C . LEU A 1 144 ? 10.355 -2.437 -22.392 1.00 94.50 144 LEU A C 1
ATOM 1142 O O . LEU A 1 144 ? 9.602 -1.600 -21.892 1.00 94.50 144 LEU A O 1
ATOM 1146 N N . GLY A 1 145 ? 9.905 -3.624 -22.809 1.00 93.38 145 GLY A N 1
ATOM 1147 C CA . GLY A 1 145 ? 8.523 -4.069 -22.615 1.00 93.38 145 GLY A CA 1
ATOM 1148 C C . GLY A 1 145 ? 8.137 -4.153 -21.135 1.00 93.38 145 GLY A C 1
ATOM 1149 O O . GLY A 1 145 ? 7.111 -3.600 -20.735 1.00 93.38 145 GLY A O 1
ATOM 1150 N N . LEU A 1 146 ? 8.994 -4.773 -20.318 1.00 89.50 146 LEU A N 1
ATOM 1151 C CA . LEU A 1 146 ? 8.814 -4.879 -18.867 1.00 89.50 146 LEU A CA 1
ATOM 1152 C C . LEU A 1 146 ? 8.796 -3.498 -18.193 1.00 89.50 146 LEU A C 1
ATOM 1154 O O . LEU A 1 146 ? 7.952 -3.229 -17.330 1.00 89.50 146 LEU A O 1
ATOM 1158 N N . LEU A 1 147 ? 9.696 -2.606 -18.614 1.00 89.00 147 LEU A N 1
ATOM 1159 C CA . LEU A 1 147 ? 9.755 -1.230 -18.134 1.00 89.00 147 LEU A CA 1
ATOM 1160 C C . LEU A 1 147 ? 8.462 -0.473 -18.460 1.00 89.00 147 LEU A C 1
ATOM 1162 O O . LEU A 1 147 ? 7.867 0.137 -17.572 1.00 89.00 147 LEU A O 1
ATOM 1166 N N . ARG A 1 148 ? 7.976 -0.565 -19.705 1.00 89.44 148 ARG A N 1
ATOM 1167 C CA . ARG A 1 148 ? 6.719 0.063 -20.137 1.00 89.44 148 ARG A CA 1
ATOM 1168 C C . ARG A 1 148 ? 5.540 -0.418 -19.296 1.00 89.44 148 ARG A C 1
ATOM 1170 O O . ARG A 1 148 ? 4.767 0.403 -18.805 1.00 89.44 148 ARG A O 1
ATOM 1177 N N . GLU A 1 149 ? 5.401 -1.727 -19.105 1.00 84.62 149 GLU A N 1
ATOM 1178 C CA . GLU A 1 149 ? 4.324 -2.314 -18.298 1.00 84.62 149 GLU A CA 1
ATOM 1179 C C . GLU A 1 149 ? 4.379 -1.827 -16.838 1.00 84.62 149 GLU A C 1
ATOM 1181 O O . GLU A 1 149 ? 3.370 -1.404 -16.257 1.00 84.62 149 GLU A O 1
ATOM 1186 N N . THR A 1 150 ? 5.582 -1.792 -16.267 1.00 80.50 150 THR A N 1
ATOM 1187 C CA . THR A 1 150 ? 5.847 -1.303 -14.908 1.00 80.50 150 THR A CA 1
ATOM 1188 C C . THR A 1 150 ? 5.477 0.171 -14.737 1.00 80.50 150 THR A C 1
ATOM 1190 O O . THR A 1 150 ? 4.774 0.551 -13.789 1.00 80.50 150 THR A O 1
ATOM 1193 N N . LEU A 1 151 ? 5.925 1.018 -15.663 1.00 79.12 151 LEU A N 1
ATOM 1194 C CA . LEU A 1 151 ? 5.684 2.457 -15.611 1.00 79.12 151 LEU A CA 1
ATOM 1195 C C . LEU A 1 151 ? 4.219 2.798 -15.911 1.00 79.12 151 LEU A C 1
ATOM 1197 O O . LEU A 1 151 ? 3.693 3.748 -15.338 1.00 79.12 151 LEU A O 1
ATOM 1201 N N . THR A 1 152 ? 3.518 1.984 -16.704 1.00 78.44 152 THR A N 1
ATOM 1202 C CA . THR A 1 152 ? 2.091 2.185 -17.026 1.00 78.44 152 THR A CA 1
ATOM 1203 C C . THR A 1 152 ? 1.160 1.733 -15.892 1.00 78.44 152 THR A C 1
ATOM 1205 O O . THR A 1 152 ? 0.141 2.370 -15.611 1.00 78.44 152 THR A O 1
ATOM 1208 N N . SER A 1 153 ? 1.495 0.648 -15.189 1.00 68.94 153 SER A N 1
ATOM 1209 C CA . SER A 1 153 ? 0.661 0.104 -14.098 1.00 68.94 153 SER A CA 1
ATOM 1210 C C . SER A 1 153 ? 0.694 0.951 -12.815 1.00 68.94 153 SER A C 1
ATOM 1212 O O . SER A 1 153 ? -0.265 0.984 -12.036 1.00 68.94 153 SER A O 1
ATOM 1214 N N . THR A 1 154 ? 1.776 1.699 -12.616 1.00 68.44 154 THR A N 1
ATOM 1215 C CA . THR A 1 154 ? 2.044 2.563 -11.458 1.00 68.44 154 THR A CA 1
ATOM 1216 C C . THR A 1 154 ? 1.032 3.720 -11.302 1.00 68.44 154 THR A C 1
ATOM 1218 O O . THR A 1 154 ? 0.431 3.835 -10.223 1.00 68.44 154 THR A O 1
ATOM 1221 N N . PRO A 1 155 ? 0.771 4.556 -12.326 1.00 67.75 155 PRO A N 1
ATOM 1222 C CA . PRO A 1 155 ? -0.288 5.567 -12.293 1.00 67.75 155 PRO A CA 1
ATOM 1223 C C . PRO A 1 155 ? -1.677 4.969 -12.058 1.00 67.75 155 PRO A C 1
ATOM 1225 O O . PRO A 1 155 ? -2.454 5.509 -11.270 1.00 67.75 155 PRO A O 1
ATOM 1228 N N . ALA A 1 156 ? -1.974 3.813 -12.663 1.00 69.38 156 ALA A N 1
ATOM 1229 C CA . ALA A 1 156 ? -3.270 3.155 -12.514 1.00 69.38 156 ALA A CA 1
ATOM 1230 C C . ALA A 1 156 ? -3.553 2.728 -11.061 1.00 69.38 156 ALA A C 1
ATOM 1232 O O . ALA A 1 156 ? -4.685 2.853 -10.592 1.00 69.38 156 ALA A O 1
ATOM 1233 N N . MET A 1 157 ? -2.538 2.269 -10.321 1.00 70.94 157 MET A N 1
ATOM 1234 C CA . MET A 1 157 ? -2.673 1.931 -8.897 1.00 70.94 157 MET A CA 1
ATOM 1235 C C . MET A 1 157 ? -2.943 3.155 -8.020 1.00 70.94 157 MET A C 1
ATOM 1237 O O . MET A 1 157 ? -3.831 3.115 -7.166 1.00 70.94 157 MET A O 1
ATOM 1241 N N . MET A 1 158 ? -2.206 4.248 -8.236 1.00 75.00 158 MET A N 1
ATOM 1242 C CA . MET A 1 158 ? -2.428 5.497 -7.501 1.00 75.00 158 MET A CA 1
ATOM 1243 C C . MET A 1 158 ? -3.833 6.032 -7.770 1.00 75.00 158 MET A C 1
ATOM 1245 O O . MET A 1 158 ? -4.564 6.364 -6.842 1.00 75.00 158 MET A O 1
ATOM 1249 N N . GLU A 1 159 ? -4.260 6.015 -9.024 1.00 79.06 159 GLU A N 1
ATOM 1250 C CA . GLU A 1 159 ? -5.586 6.465 -9.420 1.00 79.06 159 GLU A CA 1
ATOM 1251 C C . GLU A 1 159 ? -6.710 5.598 -8.807 1.00 79.06 159 GLU A C 1
ATOM 1253 O O . GLU A 1 159 ? -7.715 6.118 -8.318 1.00 79.06 159 GLU A O 1
ATOM 1258 N N . ARG A 1 160 ? -6.520 4.276 -8.689 1.00 79.88 160 ARG A N 1
ATOM 1259 C CA . ARG A 1 160 ? -7.444 3.405 -7.932 1.00 79.88 160 ARG A CA 1
ATOM 1260 C C . ARG A 1 160 ? -7.486 3.738 -6.440 1.00 79.88 160 ARG A C 1
ATOM 1262 O O . ARG A 1 160 ? -8.572 3.864 -5.871 1.00 79.88 160 ARG A O 1
ATOM 1269 N N . ALA A 1 161 ? -6.327 3.918 -5.804 1.00 80.06 161 ALA A N 1
ATOM 1270 C CA . ALA A 1 161 ? -6.247 4.312 -4.396 1.00 80.06 161 ALA A CA 1
ATOM 1271 C C . ALA A 1 161 ? -6.939 5.663 -4.157 1.00 80.06 161 ALA A C 1
ATOM 1273 O O . ALA A 1 161 ? -7.699 5.823 -3.201 1.00 80.06 161 ALA A O 1
ATOM 1274 N N . ARG A 1 162 ? -6.758 6.615 -5.076 1.00 84.69 162 ARG A N 1
ATOM 1275 C CA . ARG A 1 162 ? -7.442 7.906 -5.065 1.00 84.69 162 ARG A CA 1
ATOM 1276 C C . ARG A 1 162 ? -8.958 7.749 -5.125 1.00 84.69 162 ARG A C 1
ATOM 1278 O O . ARG A 1 162 ? -9.660 8.327 -4.291 1.00 84.69 162 ARG A O 1
ATOM 1285 N N . ARG A 1 163 ? -9.474 6.967 -6.081 1.00 83.69 163 ARG A N 1
ATOM 1286 C CA . ARG A 1 163 ? -10.915 6.689 -6.188 1.00 83.69 163 ARG A CA 1
ATOM 1287 C C . ARG A 1 163 ? -11.469 6.113 -4.889 1.00 83.69 163 ARG A C 1
ATOM 1289 O O . ARG A 1 163 ? -12.488 6.604 -4.408 1.00 83.69 163 ARG A O 1
ATOM 1296 N N . LEU A 1 164 ? -10.771 5.157 -4.271 1.00 82.94 164 LEU A N 1
ATOM 1297 C CA . LEU A 1 164 ? -11.162 4.587 -2.977 1.00 82.94 164 LEU A CA 1
ATOM 1298 C C . LEU A 1 164 ? -11.277 5.640 -1.870 1.00 82.94 164 LEU A C 1
ATOM 1300 O O . LEU A 1 164 ? -12.280 5.659 -1.155 1.00 82.94 164 LEU A O 1
ATOM 1304 N N . VAL A 1 165 ? -10.298 6.542 -1.744 1.00 85.12 165 VAL A N 1
ATOM 1305 C CA . VAL A 1 165 ? -10.339 7.628 -0.748 1.00 85.12 165 VAL A CA 1
ATOM 1306 C C . VAL A 1 165 ? -11.541 8.549 -0.979 1.00 85.12 165 VAL A C 1
ATOM 1308 O O . VAL A 1 165 ? -12.208 8.940 -0.021 1.00 85.12 165 VAL A O 1
ATOM 1311 N N . ARG A 1 166 ? -11.870 8.855 -2.239 1.00 87.50 166 ARG A N 1
ATOM 1312 C CA . ARG A 1 166 ? -13.010 9.720 -2.592 1.00 87.50 166 ARG A CA 1
ATOM 1313 C C . ARG A 1 166 ? -14.357 9.052 -2.336 1.00 87.50 166 ARG A C 1
ATOM 1315 O O . ARG A 1 166 ? -15.255 9.704 -1.808 1.00 87.50 166 ARG A O 1
ATOM 1322 N N . TYR A 1 167 ? -14.495 7.765 -2.653 1.00 86.31 167 TYR A N 1
ATOM 1323 C CA . TYR A 1 167 ? -15.693 7.003 -2.298 1.00 86.31 167 TYR A CA 1
ATOM 1324 C C . TYR A 1 167 ? -15.864 6.915 -0.782 1.00 86.31 167 TYR A C 1
ATOM 1326 O O . TYR A 1 167 ? -16.958 7.153 -0.280 1.00 86.31 167 TYR A O 1
ATOM 1334 N N . ALA A 1 168 ? -14.786 6.652 -0.036 1.00 86.62 168 ALA A N 1
ATOM 1335 C CA . ALA A 1 168 ? -14.831 6.656 1.421 1.00 86.62 168 ALA A CA 1
ATOM 1336 C C . ALA A 1 168 ? -15.254 8.026 1.977 1.00 86.62 168 ALA A C 1
ATOM 1338 O O . ALA A 1 168 ? -16.138 8.080 2.827 1.00 86.62 168 ALA A O 1
ATOM 1339 N N . ALA A 1 169 ? -14.702 9.128 1.459 1.00 89.12 169 ALA A N 1
ATOM 1340 C CA . ALA A 1 169 ? -15.110 10.479 1.847 1.00 89.12 169 ALA A CA 1
ATOM 1341 C C . ALA A 1 169 ? -16.607 10.734 1.588 1.00 89.12 169 ALA A C 1
ATOM 1343 O O . ALA A 1 169 ? -17.314 11.181 2.489 1.00 89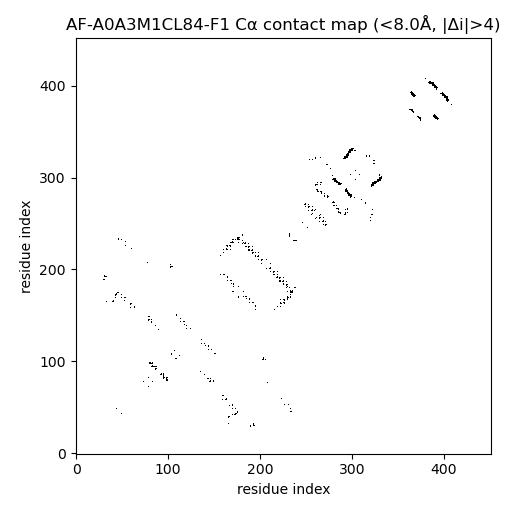.12 169 ALA A O 1
ATOM 1344 N N . SER A 1 170 ? -17.101 10.379 0.398 1.00 88.12 170 SER A N 1
ATOM 1345 C CA . SER A 1 170 ? -18.511 10.550 0.016 1.00 88.12 170 SER A CA 1
ATOM 1346 C C . SER A 1 170 ? -19.461 9.721 0.897 1.00 88.12 170 SER A C 1
ATOM 1348 O O . SER A 1 170 ? -20.476 10.228 1.371 1.00 88.12 170 SER A O 1
ATOM 1350 N N . MET A 1 171 ? -19.096 8.476 1.230 1.00 87.38 171 MET A N 1
ATOM 1351 C CA . MET A 1 171 ? -19.862 7.639 2.166 1.00 87.38 171 MET A CA 1
ATOM 1352 C C . MET A 1 171 ? -19.922 8.237 3.584 1.00 87.38 171 MET A C 1
ATOM 1354 O O . MET A 1 171 ? -20.959 8.160 4.239 1.00 87.38 171 MET A O 1
ATOM 1358 N N . VAL A 1 172 ? -18.844 8.869 4.064 1.00 89.31 172 VAL A N 1
ATOM 1359 C CA . VAL A 1 172 ? -18.796 9.513 5.395 1.00 89.31 172 VAL A CA 1
ATOM 1360 C C . VAL A 1 172 ? -19.610 10.813 5.459 1.00 89.31 172 VAL A C 1
ATOM 1362 O O . VAL A 1 172 ? -20.031 11.242 6.537 1.00 89.31 172 VAL A O 1
ATOM 1365 N N . GLU A 1 173 ? -19.855 11.447 4.313 1.00 89.88 173 GLU A N 1
ATOM 1366 C CA . GLU A 1 173 ? -20.750 12.602 4.189 1.00 89.88 173 GLU A CA 1
ATOM 1367 C C . GLU A 1 173 ? -22.235 12.212 4.155 1.00 89.88 173 GLU A C 1
ATOM 1369 O O . GLU A 1 173 ? -23.088 13.082 4.346 1.00 89.88 173 GLU A O 1
ATOM 1374 N N . SER A 1 174 ? -22.552 10.925 3.969 1.00 88.94 174 SER A N 1
ATOM 1375 C CA . SER A 1 174 ? -23.928 10.427 3.970 1.00 88.94 174 SER A CA 1
ATOM 1376 C C . SER A 1 174 ? -24.669 10.835 5.249 1.00 88.94 174 SER A C 1
ATOM 1378 O O . SER A 1 174 ? -24.117 10.704 6.348 1.00 88.94 174 SER A O 1
ATOM 1380 N N . PRO A 1 175 ? -25.948 11.250 5.161 1.00 87.50 175 PRO A N 1
ATOM 1381 C CA . PRO A 1 175 ? -26.743 11.588 6.339 1.00 87.50 175 PRO A CA 1
ATOM 1382 C C . PRO A 1 175 ? -26.931 10.404 7.296 1.00 87.50 175 PRO A C 1
ATOM 1384 O O . PRO A 1 175 ? -27.291 10.628 8.449 1.00 87.50 175 PRO A O 1
ATOM 1387 N N . MET A 1 176 ? -26.692 9.166 6.854 1.00 83.75 176 MET A N 1
ATOM 1388 C CA . MET A 1 176 ? -26.760 7.966 7.694 1.00 83.75 176 MET A CA 1
ATOM 1389 C C . MET A 1 176 ? -25.542 7.826 8.616 1.00 83.75 176 MET A C 1
ATOM 1391 O O . MET A 1 176 ? -25.662 7.291 9.714 1.00 83.75 176 MET A O 1
ATOM 1395 N N . CYS A 1 177 ? -24.392 8.376 8.218 1.00 85.44 177 CYS A N 1
ATOM 1396 C CA . CYS A 1 177 ? -23.168 8.331 9.001 1.00 85.44 177 CYS A CA 1
ATOM 1397 C C . CYS A 1 177 ? -23.159 9.458 10.049 1.00 85.44 177 CYS A C 1
ATOM 1399 O O . CYS A 1 177 ? -22.962 10.634 9.732 1.00 85.44 177 CYS A O 1
ATOM 1401 N N . LYS A 1 178 ? -23.399 9.126 11.324 1.00 86.25 178 LYS A N 1
ATOM 1402 C CA . LYS A 1 178 ? -23.526 10.103 12.426 1.00 86.25 178 LYS A CA 1
ATOM 1403 C C . LYS A 1 178 ? -22.612 9.761 13.605 1.00 86.25 178 LYS A C 1
ATOM 1405 O O . LYS A 1 178 ? -21.970 8.721 13.630 1.00 86.25 178 LYS A O 1
ATOM 1410 N N . GLY A 1 179 ? -22.546 10.668 14.581 1.00 88.94 179 GLY A N 1
ATOM 1411 C CA . GLY A 1 179 ? -21.974 10.367 15.894 1.00 88.94 179 GLY A CA 1
ATOM 1412 C C . GLY A 1 179 ? -20.455 10.116 15.914 1.00 88.94 179 GLY A C 1
ATOM 1413 O O . GLY A 1 179 ? -19.720 10.682 15.094 1.00 88.94 179 GLY A O 1
ATOM 1414 N N . PRO A 1 180 ? -19.957 9.345 16.901 1.00 82.19 180 PRO A N 1
ATOM 1415 C CA . PRO A 1 180 ? -18.536 9.018 17.026 1.00 82.19 180 PRO A CA 1
ATOM 1416 C C . PRO A 1 180 ? -18.000 8.187 15.849 1.00 82.19 180 PRO A C 1
ATOM 1418 O O . PRO A 1 180 ? -16.839 8.361 15.478 1.00 82.19 180 PRO A O 1
ATOM 1421 N N . GLU A 1 181 ? -18.844 7.372 15.216 1.00 80.81 181 GLU A N 1
ATOM 1422 C CA . GLU A 1 181 ? -18.541 6.579 14.020 1.00 80.81 181 GLU A CA 1
ATOM 1423 C C . GLU A 1 181 ? -18.088 7.490 12.876 1.00 80.81 181 GLU A C 1
ATOM 1425 O O . GLU A 1 181 ? -17.034 7.275 12.274 1.00 80.81 181 GLU A O 1
ATOM 1430 N N . ARG A 1 182 ? -18.846 8.568 12.620 1.00 86.50 182 ARG A N 1
ATOM 1431 C CA . ARG A 1 182 ? -18.511 9.548 11.578 1.00 86.50 182 ARG A CA 1
ATOM 1432 C C . ARG A 1 182 ? -17.151 10.176 11.825 1.00 86.50 182 ARG A C 1
ATOM 1434 O O . ARG A 1 182 ? -16.381 10.369 10.889 1.00 86.50 182 ARG A O 1
ATOM 1441 N N . ARG A 1 183 ? -16.844 10.504 13.080 1.00 86.12 183 ARG A N 1
ATOM 1442 C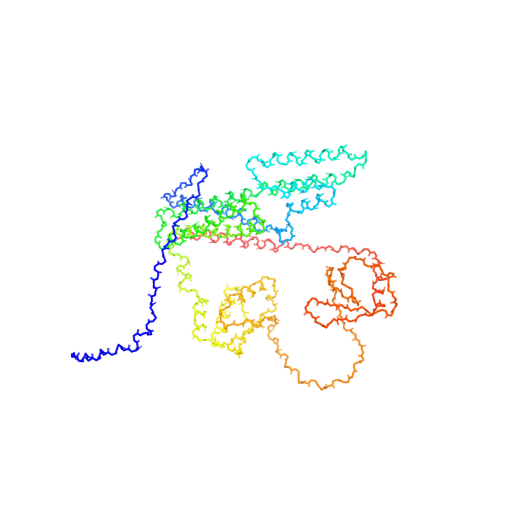 CA . ARG A 1 183 ? -15.557 11.102 13.442 1.00 86.12 183 ARG A CA 1
ATOM 1443 C C . ARG A 1 183 ? -14.403 10.141 13.177 1.00 86.12 183 ARG A C 1
ATOM 1445 O O . ARG A 1 183 ? -13.407 10.549 12.592 1.00 86.12 183 ARG A O 1
ATOM 1452 N N . GLU A 1 184 ? -14.543 8.878 13.567 1.00 81.25 184 GLU A N 1
ATOM 1453 C CA . GLU A 1 184 ? -13.520 7.863 13.315 1.00 81.25 184 GLU A CA 1
ATOM 1454 C C . GLU A 1 184 ? -13.323 7.609 11.814 1.00 81.25 184 GLU A C 1
ATOM 1456 O O . GLU A 1 184 ? -12.185 7.520 11.346 1.00 81.25 184 GLU A O 1
ATOM 1461 N N . ALA A 1 185 ? -14.416 7.562 11.051 1.00 82.50 185 ALA A N 1
ATOM 1462 C CA . ALA A 1 185 ? -14.359 7.403 9.606 1.00 82.50 185 ALA A CA 1
ATOM 1463 C C . ALA A 1 185 ? -13.713 8.622 8.919 1.00 82.50 185 ALA A C 1
ATOM 1465 O O . ALA A 1 185 ? -12.853 8.440 8.059 1.00 82.50 185 ALA A O 1
ATOM 1466 N N . LEU A 1 186 ? -14.029 9.852 9.347 1.00 86.81 186 LEU A N 1
ATOM 1467 C CA . LEU A 1 186 ? -13.346 11.072 8.889 1.00 86.81 186 LEU A CA 1
ATOM 1468 C C . LEU A 1 186 ? -11.847 11.036 9.207 1.00 86.81 186 LEU A C 1
ATOM 1470 O O . LEU A 1 186 ? -11.033 11.357 8.343 1.00 86.81 186 LEU A O 1
ATOM 1474 N N . ASP A 1 187 ? -11.468 10.611 10.414 1.00 83.62 187 ASP A N 1
ATOM 1475 C CA . ASP A 1 187 ? -10.061 10.488 10.801 1.00 83.62 187 ASP A CA 1
ATOM 1476 C C . ASP A 1 187 ? -9.337 9.439 9.933 1.00 83.62 187 ASP A C 1
ATOM 1478 O O . ASP A 1 187 ? -8.183 9.640 9.548 1.00 83.62 187 ASP A O 1
ATOM 1482 N N . ALA A 1 188 ? -9.998 8.324 9.596 1.00 81.19 188 ALA A N 1
ATOM 1483 C CA . ALA A 1 188 ? -9.456 7.302 8.700 1.00 81.19 188 ALA A CA 1
ATOM 1484 C C . ALA A 1 188 ? -9.287 7.818 7.261 1.00 81.19 188 ALA A C 1
ATOM 1486 O O . ALA A 1 188 ? -8.205 7.674 6.692 1.00 81.19 188 ALA A O 1
ATOM 1487 N N . VAL A 1 189 ? -10.307 8.480 6.703 1.00 84.06 189 VAL A N 1
ATOM 1488 C CA . VAL A 1 189 ? -10.244 9.133 5.382 1.00 84.06 189 VAL A CA 1
ATOM 1489 C C . VAL A 1 189 ? -9.137 10.189 5.348 1.00 84.06 189 VAL A C 1
ATOM 1491 O O . VAL A 1 189 ? -8.389 10.275 4.373 1.00 84.06 189 VAL A O 1
ATOM 1494 N N . GLY A 1 190 ? -8.981 10.964 6.424 1.00 86.19 190 GLY A N 1
ATOM 1495 C CA . GLY A 1 190 ? -7.942 11.982 6.533 1.00 86.19 190 GLY A CA 1
ATOM 1496 C C . GLY A 1 190 ? -6.532 11.393 6.508 1.00 86.19 190 GLY A C 1
ATOM 1497 O O . GLY A 1 190 ? -5.679 11.876 5.763 1.00 86.19 190 GLY A O 1
ATOM 1498 N N . ARG A 1 191 ? -6.299 10.294 7.241 1.00 81.50 191 ARG A N 1
ATOM 1499 C CA . ARG A 1 191 ? -5.035 9.542 7.157 1.00 81.50 191 ARG A CA 1
ATOM 1500 C C . ARG A 1 191 ? -4.806 8.966 5.758 1.00 81.50 191 ARG A C 1
ATOM 1502 O O . ARG A 1 191 ? -3.671 8.978 5.294 1.00 81.50 191 ARG A O 1
ATOM 1509 N N . ALA A 1 192 ? -5.858 8.482 5.090 1.00 80.94 192 ALA A N 1
ATOM 1510 C CA . ALA A 1 192 ? -5.749 7.906 3.746 1.00 80.94 192 ALA A CA 1
ATOM 1511 C C . ALA A 1 192 ? -5.324 8.973 2.733 1.00 80.94 192 ALA A C 1
ATOM 1513 O O . ALA A 1 192 ? -4.404 8.765 1.948 1.00 80.94 192 ALA A O 1
ATOM 1514 N N . THR A 1 193 ? -5.965 10.140 2.818 1.00 84.44 193 THR A N 1
ATOM 1515 C CA . THR A 1 193 ? -5.670 11.320 2.000 1.00 84.44 193 THR A CA 1
ATOM 1516 C C . THR A 1 193 ? -4.230 11.770 2.203 1.00 84.44 193 THR A C 1
ATOM 1518 O O . THR A 1 193 ? -3.506 11.949 1.232 1.00 84.44 193 THR A O 1
ATOM 1521 N N . GLN A 1 194 ? -3.787 11.893 3.459 1.00 83.38 194 GLN A N 1
ATOM 1522 C CA . GLN A 1 194 ? -2.413 12.288 3.756 1.00 83.38 194 GLN A CA 1
ATOM 1523 C C . GLN A 1 194 ? -1.401 11.276 3.212 1.00 83.38 194 GLN A C 1
ATOM 1525 O O . GLN A 1 194 ? -0.432 11.679 2.582 1.00 83.38 194 GLN A O 1
ATOM 1530 N N . ALA A 1 195 ? -1.632 9.975 3.410 1.00 80.44 195 ALA A N 1
ATOM 1531 C CA . ALA A 1 195 ? -0.751 8.936 2.883 1.00 80.44 195 ALA A CA 1
ATOM 1532 C C . ALA A 1 195 ? -0.660 8.979 1.350 1.00 80.44 195 ALA A C 1
ATOM 1534 O O . ALA A 1 195 ? 0.432 8.853 0.803 1.00 80.44 195 ALA A O 1
ATOM 1535 N N . TYR A 1 196 ? -1.788 9.198 0.668 1.00 80.44 196 TYR A N 1
ATOM 1536 C CA . TYR A 1 196 ? -1.823 9.355 -0.784 1.00 80.44 196 TYR A CA 1
ATOM 1537 C C . TYR A 1 196 ? -1.051 10.593 -1.251 1.00 80.44 196 TYR A C 1
ATOM 1539 O O . TYR A 1 196 ? -0.255 10.496 -2.177 1.00 80.44 196 TYR A O 1
ATOM 1547 N N . GLU A 1 197 ? -1.263 11.748 -0.618 1.00 83.06 197 GLU A N 1
ATOM 1548 C CA . GLU A 1 197 ? -0.568 12.989 -0.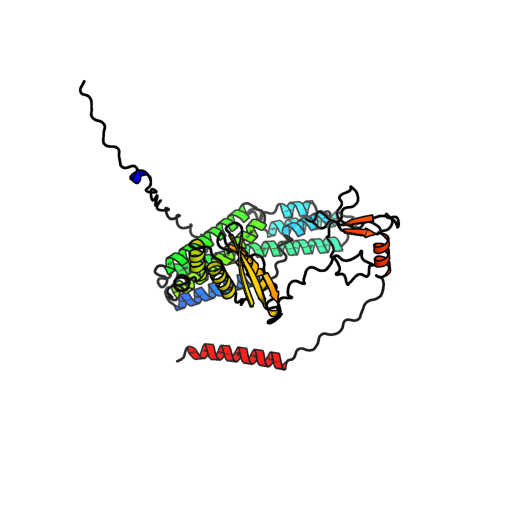975 1.00 83.06 197 GLU A CA 1
ATOM 1549 C C . GLU A 1 197 ? 0.937 12.870 -0.730 1.00 83.06 197 GLU A C 1
ATOM 1551 O O . GLU A 1 197 ? 1.714 13.185 -1.621 1.00 83.06 197 GLU A O 1
ATOM 1556 N N . THR A 1 198 ? 1.360 12.301 0.404 1.00 81.00 198 THR A N 1
ATOM 1557 C CA . THR A 1 198 ? 2.779 12.017 0.664 1.00 81.00 198 THR A CA 1
ATOM 1558 C C . THR A 1 198 ? 3.361 11.053 -0.369 1.00 81.00 198 THR A C 1
ATOM 1560 O O . THR A 1 198 ? 4.488 11.249 -0.814 1.00 81.00 198 THR A O 1
ATOM 1563 N N . ALA A 1 199 ? 2.607 10.029 -0.786 1.00 75.19 199 ALA A N 1
ATOM 1564 C CA . ALA A 1 199 ? 3.020 9.141 -1.871 1.00 75.19 199 ALA A CA 1
ATOM 1565 C C . ALA A 1 199 ? 3.169 9.908 -3.191 1.00 75.19 199 ALA A C 1
ATOM 1567 O O . ALA A 1 199 ? 4.178 9.757 -3.867 1.00 75.19 199 ALA A O 1
ATOM 1568 N N . ARG A 1 200 ? 2.197 10.757 -3.547 1.00 77.56 200 ARG A N 1
ATOM 1569 C CA . ARG A 1 200 ? 2.230 11.564 -4.772 1.00 77.56 200 ARG A CA 1
ATOM 1570 C C . ARG A 1 200 ? 3.403 12.542 -4.771 1.00 77.56 200 ARG A C 1
ATOM 1572 O O . ARG A 1 200 ? 4.117 12.610 -5.761 1.00 77.56 200 ARG A O 1
ATOM 1579 N N . GLU A 1 201 ? 3.609 13.274 -3.681 1.00 77.38 201 GLU A N 1
ATOM 1580 C CA . GLU A 1 201 ? 4.736 14.199 -3.511 1.00 77.38 201 GLU A CA 1
ATOM 1581 C C . GLU A 1 201 ? 6.070 13.461 -3.617 1.00 77.38 201 GLU A C 1
ATOM 1583 O O . GLU A 1 201 ? 6.940 13.899 -4.355 1.00 77.38 201 GLU A O 1
ATOM 1588 N N . ALA A 1 202 ? 6.210 12.296 -2.979 1.00 73.88 202 ALA A N 1
ATOM 1589 C CA . ALA A 1 202 ? 7.419 11.488 -3.095 1.00 73.88 202 ALA A CA 1
ATOM 1590 C C . ALA A 1 202 ? 7.688 11.024 -4.540 1.00 73.88 202 ALA A C 1
ATOM 1592 O O . ALA A 1 202 ? 8.849 10.982 -4.939 1.00 73.88 202 ALA A O 1
ATOM 1593 N N . ILE A 1 203 ? 6.642 10.711 -5.321 1.00 69.12 203 ILE A N 1
ATOM 1594 C CA . ILE A 1 203 ? 6.779 10.380 -6.753 1.00 69.12 203 ILE A CA 1
ATOM 1595 C C . ILE A 1 203 ? 7.266 11.612 -7.518 1.00 69.12 203 ILE A C 1
ATOM 1597 O O . ILE A 1 203 ? 8.237 11.522 -8.258 1.00 69.12 203 ILE A O 1
ATOM 1601 N N . LEU A 1 204 ? 6.620 12.764 -7.311 1.00 66.44 204 LEU A N 1
ATOM 1602 C CA . LEU A 1 204 ? 6.956 14.017 -7.997 1.00 66.44 204 LEU A CA 1
ATOM 1603 C C . LEU A 1 204 ? 8.360 14.530 -7.647 1.00 66.44 204 LEU A C 1
ATOM 1605 O O . LEU A 1 204 ? 9.024 15.123 -8.489 1.00 66.44 204 LEU A O 1
ATOM 1609 N N . GLU A 1 205 ? 8.819 14.298 -6.419 1.00 73.88 205 GLU A N 1
ATOM 1610 C CA . GLU A 1 205 ? 10.168 14.636 -5.955 1.00 73.88 205 GLU A CA 1
ATOM 1611 C C . GLU A 1 205 ? 11.237 13.628 -6.420 1.00 73.88 205 GLU A C 1
ATOM 1613 O O . GLU A 1 205 ? 12.409 13.798 -6.088 1.00 73.88 205 GLU A O 1
ATOM 1618 N N . GLY A 1 206 ? 10.859 12.562 -7.139 1.00 61.59 206 GLY A N 1
ATOM 1619 C CA . GLY A 1 206 ? 11.790 11.521 -7.581 1.00 61.59 206 GLY A CA 1
ATOM 1620 C C . GLY A 1 206 ? 12.435 10.755 -6.421 1.00 61.59 206 GLY A C 1
ATOM 1621 O O . GLY A 1 206 ? 13.567 10.285 -6.536 1.00 61.59 206 GLY A O 1
ATOM 1622 N N . ARG A 1 207 ? 11.758 10.658 -5.266 1.00 68.81 207 ARG A N 1
ATOM 1623 C CA . ARG A 1 207 ? 12.295 9.932 -4.107 1.00 68.81 207 ARG A CA 1
ATOM 1624 C C . ARG A 1 207 ? 12.464 8.446 -4.430 1.00 68.81 207 ARG A C 1
ATOM 1626 O O . ARG A 1 207 ? 11.647 7.886 -5.163 1.00 68.81 207 ARG A O 1
ATOM 1633 N N . PRO A 1 208 ? 13.478 7.786 -3.836 1.00 57.09 208 PRO A N 1
ATOM 1634 C CA . PRO A 1 208 ? 13.764 6.385 -4.111 1.00 57.09 208 PRO A CA 1
ATOM 1635 C C . PRO A 1 208 ? 12.544 5.494 -3.854 1.00 57.09 208 PRO A C 1
ATOM 1637 O O . PRO A 1 208 ? 11.777 5.692 -2.906 1.00 57.09 208 PRO A O 1
ATOM 1640 N N . TRP A 1 209 ? 12.391 4.494 -4.719 1.00 52.97 209 TRP A N 1
ATOM 1641 C CA . TRP A 1 209 ? 11.202 3.655 -4.859 1.00 52.97 209 TRP A CA 1
ATOM 1642 C C . TRP A 1 209 ? 10.762 2.921 -3.581 1.00 52.97 209 TRP A C 1
ATOM 1644 O O . TRP A 1 209 ? 9.566 2.720 -3.374 1.00 52.97 209 TRP A O 1
ATOM 1654 N N . ASP A 1 210 ? 11.675 2.603 -2.663 1.00 53.62 210 ASP A N 1
ATOM 1655 C CA . ASP A 1 210 ? 11.340 1.955 -1.382 1.00 53.62 210 ASP A CA 1
ATOM 1656 C C . ASP A 1 210 ? 10.446 2.824 -0.481 1.00 53.62 210 ASP A C 1
ATOM 1658 O O . ASP A 1 210 ? 9.581 2.331 0.255 1.00 53.62 210 ASP A O 1
ATOM 1662 N N . ALA A 1 211 ? 10.593 4.149 -0.574 1.00 53.41 211 ALA A N 1
ATOM 1663 C CA . ALA A 1 211 ? 9.676 5.075 0.078 1.00 53.41 211 ALA A CA 1
ATOM 1664 C C . ALA A 1 211 ? 8.283 5.009 -0.575 1.00 53.41 211 ALA A C 1
ATOM 1666 O O . ALA A 1 211 ? 7.270 5.067 0.121 1.00 53.41 211 ALA A O 1
ATOM 1667 N N . LEU A 1 212 ? 8.218 4.816 -1.895 1.00 56.53 212 LEU A N 1
ATOM 1668 C CA . LEU A 1 212 ? 6.976 4.728 -2.667 1.00 56.53 212 LEU A CA 1
ATOM 1669 C C . LEU A 1 212 ? 6.218 3.422 -2.429 1.00 56.53 212 LEU A C 1
ATOM 1671 O O . LEU A 1 212 ? 4.995 3.453 -2.280 1.00 56.53 212 LEU A O 1
ATOM 1675 N N . SER A 1 213 ? 6.914 2.290 -2.326 1.00 60.00 213 SER A N 1
ATOM 1676 C CA . SER A 1 213 ? 6.309 0.992 -2.002 1.00 60.00 213 SER A CA 1
ATOM 1677 C C . SER A 1 213 ? 5.701 0.997 -0.592 1.00 60.00 213 SER A C 1
ATOM 1679 O O . SER A 1 213 ? 4.559 0.566 -0.389 1.00 60.00 213 SER A O 1
ATOM 1681 N N . THR A 1 214 ? 6.406 1.5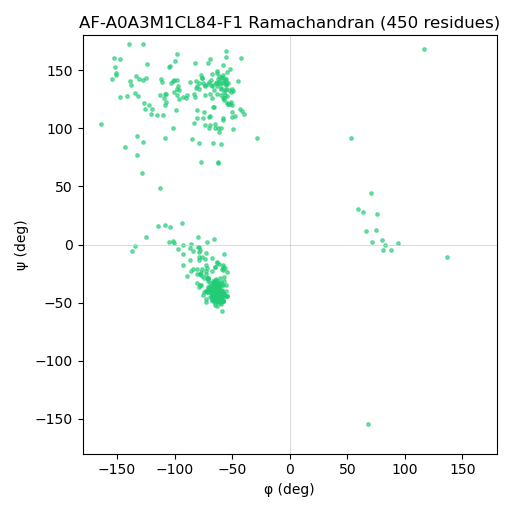95 0.374 1.00 59.66 214 THR A N 1
ATOM 1682 C CA . THR A 1 214 ? 5.925 1.785 1.748 1.00 59.66 214 THR A CA 1
ATOM 1683 C C . THR A 1 214 ? 4.701 2.697 1.785 1.00 59.66 214 THR A C 1
ATOM 1685 O O . THR A 1 214 ? 3.679 2.350 2.384 1.00 59.66 214 THR A O 1
ATOM 1688 N N . LEU A 1 215 ? 4.763 3.844 1.106 1.00 58.34 215 LEU A N 1
ATOM 1689 C CA . LEU A 1 215 ? 3.660 4.802 1.054 1.00 58.34 215 LEU A CA 1
ATOM 1690 C C . LEU A 1 215 ? 2.436 4.235 0.321 1.00 58.34 215 LEU A C 1
ATOM 1692 O O . LEU A 1 215 ? 1.310 4.491 0.745 1.00 58.34 215 LEU A O 1
ATOM 1696 N N . ARG A 1 216 ? 2.628 3.373 -0.686 1.00 62.50 216 ARG A N 1
ATOM 1697 C CA . ARG A 1 216 ? 1.548 2.616 -1.341 1.00 62.50 216 ARG A CA 1
ATOM 1698 C C . ARG A 1 216 ? 0.905 1.583 -0.427 1.00 62.50 216 ARG A C 1
ATOM 1700 O O . ARG A 1 216 ? -0.317 1.584 -0.307 1.00 62.50 216 ARG A O 1
ATOM 1707 N N . ARG A 1 217 ? 1.693 0.767 0.286 1.00 67.12 217 ARG A N 1
ATOM 1708 C CA . ARG A 1 217 ? 1.172 -0.182 1.295 1.00 67.12 217 ARG A CA 1
ATOM 1709 C C . ARG A 1 217 ? 0.410 0.535 2.418 1.00 67.12 217 ARG A C 1
ATOM 1711 O O . ARG A 1 217 ? -0.515 -0.038 3.001 1.00 67.12 217 ARG A O 1
ATOM 1718 N N . ILE A 1 218 ? 0.804 1.762 2.765 1.00 63.34 218 ILE A N 1
ATOM 1719 C CA . ILE A 1 218 ? 0.072 2.604 3.722 1.00 63.34 218 ILE A CA 1
ATOM 1720 C C . ILE A 1 218 ? -1.215 3.130 3.075 1.00 63.34 218 ILE A C 1
ATOM 1722 O O . ILE A 1 218 ? -2.282 2.959 3.658 1.00 63.34 218 ILE A O 1
ATOM 1726 N N . GLY A 1 219 ? -1.148 3.697 1.868 1.00 61.62 219 GLY A N 1
ATOM 1727 C CA . GLY A 1 219 ? -2.313 4.181 1.122 1.00 61.62 219 GLY A CA 1
ATOM 1728 C C . GLY A 1 219 ? -3.389 3.108 0.948 1.00 61.62 219 GLY A C 1
ATOM 1729 O O . GLY A 1 219 ? -4.551 3.362 1.243 1.00 61.62 219 GLY A O 1
ATOM 1730 N N . GLU A 1 220 ? -2.996 1.883 0.595 1.00 65.94 220 GLU A N 1
ATOM 1731 C CA . GLU A 1 220 ? -3.869 0.707 0.502 1.00 65.94 220 GLU A CA 1
ATOM 1732 C C . GLU A 1 220 ? -4.560 0.386 1.830 1.00 65.94 220 GLU A C 1
ATOM 1734 O O . GLU A 1 220 ? -5.790 0.346 1.911 1.00 65.94 220 GLU A O 1
ATOM 1739 N N . ARG A 1 221 ? -3.777 0.172 2.897 1.00 70.12 221 ARG A N 1
ATOM 1740 C CA . ARG A 1 221 ? -4.324 -0.203 4.208 1.00 70.12 221 ARG A CA 1
ATOM 1741 C C . ARG A 1 221 ? -5.254 0.867 4.752 1.00 70.12 221 ARG A C 1
ATOM 1743 O O . ARG A 1 221 ? -6.288 0.546 5.339 1.00 70.12 221 ARG A O 1
ATOM 1750 N N . VAL A 1 222 ? -4.898 2.133 4.560 1.00 64.69 222 VAL A N 1
ATOM 1751 C CA . VAL A 1 222 ? -5.682 3.244 5.083 1.00 64.69 222 VAL A CA 1
ATOM 1752 C C . VAL A 1 222 ? -6.916 3.508 4.212 1.00 64.69 222 VAL A C 1
ATOM 1754 O O . VAL A 1 222 ? -7.975 3.771 4.773 1.00 64.69 222 VAL A O 1
ATOM 1757 N N . ALA A 1 223 ? -6.853 3.327 2.888 1.00 63.06 223 ALA A N 1
ATOM 1758 C CA . ALA A 1 223 ? -8.026 3.386 2.010 1.00 63.06 223 ALA A CA 1
ATOM 1759 C C . ALA A 1 223 ? -9.020 2.245 2.296 1.00 63.06 223 ALA A C 1
ATOM 1761 O O . ALA A 1 223 ? -10.220 2.493 2.414 1.00 63.06 223 ALA A O 1
ATOM 1762 N N . LEU A 1 224 ? -8.535 1.016 2.509 1.00 67.38 224 LEU A N 1
ATOM 1763 C CA . LEU A 1 224 ? -9.365 -0.121 2.928 1.00 67.38 224 LEU A CA 1
ATOM 1764 C C . LEU A 1 224 ?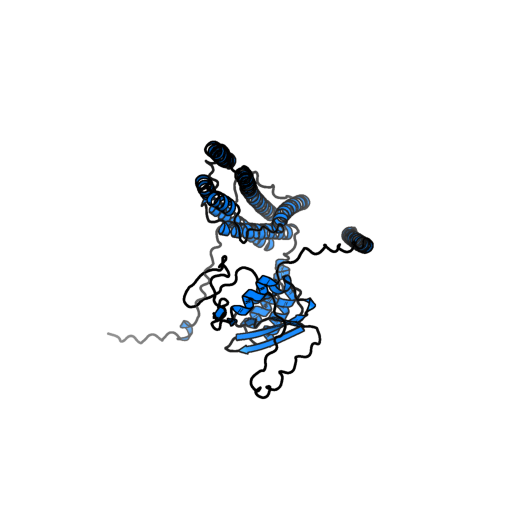 -9.990 0.110 4.309 1.00 67.38 224 LEU A C 1
ATOM 1766 O O . LEU A 1 224 ? -11.171 -0.168 4.514 1.00 67.38 224 LEU A O 1
ATOM 1770 N N . SER A 1 225 ? -9.218 0.642 5.260 1.00 69.38 225 SER A N 1
ATOM 1771 C CA . SER A 1 225 ? -9.725 1.003 6.586 1.00 69.38 225 SER A CA 1
ATOM 1772 C C . SER A 1 225 ? -10.784 2.106 6.506 1.00 69.38 225 SER A C 1
ATOM 1774 O O . SER A 1 225 ? -11.818 1.991 7.161 1.00 69.38 225 SER A O 1
ATOM 1776 N N . ALA A 1 226 ? -10.576 3.123 5.667 1.00 64.88 226 ALA A N 1
ATOM 1777 C CA . ALA A 1 226 ? -11.531 4.202 5.440 1.00 64.88 226 ALA A CA 1
ATOM 1778 C C . ALA A 1 226 ? -12.828 3.693 4.792 1.00 64.88 226 ALA A C 1
ATOM 1780 O O . ALA A 1 226 ? -13.910 4.036 5.259 1.00 64.88 226 ALA A O 1
ATOM 1781 N N . ALA A 1 227 ? -12.740 2.816 3.786 1.00 66.06 227 ALA A N 1
ATOM 1782 C CA . ALA A 1 227 ? -13.908 2.197 3.162 1.00 66.06 227 ALA A CA 1
ATOM 1783 C C . ALA A 1 227 ? -14.705 1.334 4.157 1.00 66.06 227 ALA A C 1
ATOM 1785 O O . ALA A 1 227 ? -15.931 1.429 4.210 1.00 66.06 227 ALA A O 1
ATOM 1786 N N . LYS A 1 228 ? -14.025 0.540 4.997 1.00 72.38 228 LYS A N 1
ATOM 1787 C CA . LYS A 1 228 ? -14.670 -0.263 6.052 1.00 72.38 228 LYS A CA 1
ATOM 1788 C C . LYS A 1 228 ? -15.346 0.609 7.113 1.00 72.38 228 LYS A C 1
ATOM 1790 O O . LYS A 1 228 ? -16.491 0.346 7.473 1.00 72.38 228 LYS A O 1
ATOM 1795 N N . ALA A 1 229 ? -14.665 1.655 7.583 1.00 67.12 229 ALA A N 1
ATOM 1796 C CA . ALA A 1 229 ? -15.218 2.586 8.564 1.00 67.12 229 ALA A CA 1
ATOM 1797 C C . ALA A 1 229 ? -16.443 3.327 8.009 1.00 67.12 229 ALA A C 1
ATOM 1799 O O . ALA A 1 229 ? -17.456 3.444 8.694 1.00 67.12 229 ALA A O 1
ATOM 1800 N N . ALA A 1 230 ? -16.383 3.763 6.749 1.00 66.06 230 ALA A N 1
ATOM 1801 C CA . ALA A 1 230 ? -17.482 4.451 6.088 1.00 66.06 230 ALA A CA 1
ATOM 1802 C C . ALA A 1 230 ? -18.712 3.547 5.897 1.00 66.06 230 ALA A C 1
ATOM 1804 O O . ALA A 1 230 ? -19.825 3.980 6.186 1.00 66.06 230 ALA A O 1
ATOM 1805 N N . ARG A 1 231 ? -18.522 2.273 5.519 1.00 69.81 231 ARG A N 1
ATOM 1806 C CA . ARG A 1 231 ? -19.618 1.287 5.459 1.00 69.81 231 ARG A CA 1
ATOM 1807 C C . ARG A 1 231 ? -20.251 1.032 6.814 1.00 69.81 231 ARG A C 1
ATOM 1809 O O . ARG A 1 231 ? -21.467 1.090 6.926 1.00 69.81 231 ARG A O 1
ATOM 1816 N N . SER A 1 232 ? -19.435 0.783 7.841 1.00 72.88 232 SER A N 1
ATOM 1817 C CA . SER A 1 232 ? -19.941 0.555 9.200 1.00 72.88 232 SER A CA 1
ATOM 1818 C C . SER A 1 232 ? -20.749 1.754 9.692 1.00 72.88 232 SER A C 1
ATOM 1820 O O . SER A 1 232 ? -21.817 1.574 10.266 1.00 72.88 232 SER A O 1
ATOM 1822 N N . CYS A 1 233 ? -20.255 2.968 9.438 1.00 72.81 233 CYS A N 1
ATOM 1823 C CA . CYS A 1 233 ? -20.938 4.195 9.821 1.00 72.81 233 CYS A CA 1
ATOM 1824 C C . CYS A 1 233 ? -22.281 4.353 9.100 1.00 72.81 233 CYS A C 1
ATOM 1826 O O . CYS A 1 233 ? -23.278 4.745 9.700 1.00 72.81 233 CYS A O 1
ATOM 1828 N N . ALA A 1 234 ? -22.310 4.047 7.807 1.00 64.94 234 ALA A N 1
ATOM 1829 C CA . ALA A 1 234 ? -23.468 4.292 6.972 1.00 64.94 234 ALA A CA 1
ATOM 1830 C C . ALA A 1 234 ? -24.528 3.170 7.054 1.00 64.94 234 ALA A C 1
ATOM 1832 O O . ALA A 1 234 ? -25.709 3.446 6.875 1.00 64.94 234 ALA A O 1
ATOM 1833 N N . ALA A 1 235 ? -24.146 1.962 7.481 1.00 71.06 235 ALA A N 1
ATOM 1834 C CA . ALA A 1 235 ? -25.063 0.900 7.910 1.00 71.06 235 ALA A CA 1
ATOM 1835 C C . ALA A 1 235 ? -25.744 1.185 9.270 1.00 71.06 235 ALA A C 1
ATOM 1837 O O . ALA A 1 235 ? -26.459 0.334 9.796 1.00 71.06 235 ALA A O 1
ATOM 1838 N N . GLY A 1 236 ? -25.486 2.345 9.889 1.00 67.88 236 GLY A N 1
ATOM 1839 C CA . GLY A 1 236 ? -26.036 2.707 11.197 1.00 67.88 236 GLY A CA 1
ATOM 1840 C C . GLY A 1 236 ? -25.519 1.841 12.350 1.00 67.88 236 GLY A C 1
ATOM 1841 O O . GLY A 1 236 ? -26.060 1.904 13.454 1.00 67.88 236 GLY A O 1
ATOM 1842 N N . GLN A 1 237 ? -24.479 1.033 12.121 1.00 60.59 237 GLN A N 1
ATOM 1843 C CA . GLN A 1 237 ? -23.878 0.228 13.173 1.00 60.59 237 GLN A CA 1
ATOM 1844 C C . GLN A 1 237 ? -23.049 1.137 14.082 1.00 60.59 237 GLN A C 1
ATOM 1846 O O . GLN A 1 237 ? -22.016 1.664 13.665 1.00 60.59 237 GLN A O 1
ATOM 1851 N N . THR A 1 238 ? -23.478 1.279 15.342 1.00 55.12 238 THR A N 1
ATOM 1852 C CA . THR A 1 238 ? -22.596 1.718 16.434 1.00 55.12 238 THR A CA 1
ATOM 1853 C C . THR A 1 238 ? -21.350 0.851 16.388 1.00 55.12 238 THR A C 1
ATOM 1855 O O . THR A 1 238 ? -21.464 -0.377 16.393 1.00 55.12 238 THR A O 1
ATOM 1858 N N . SER A 1 239 ? -20.194 1.481 16.214 1.00 49.31 239 SER A N 1
ATOM 1859 C CA . SER A 1 239 ? -19.089 0.866 15.483 1.00 49.31 239 SER A CA 1
ATOM 1860 C C . SER A 1 239 ? -18.666 -0.514 16.010 1.00 49.31 239 SER A C 1
ATOM 1862 O O . SER A 1 239 ? -18.649 -0.788 17.213 1.00 49.31 239 SER A O 1
ATOM 1864 N N . LEU A 1 240 ? -18.187 -1.375 15.106 1.00 47.84 240 LEU A N 1
ATOM 1865 C CA . LEU A 1 240 ? -17.419 -2.568 15.487 1.00 47.84 240 LEU A CA 1
ATOM 1866 C C . LEU A 1 240 ? -16.214 -2.206 16.375 1.00 47.84 240 LEU A C 1
ATOM 1868 O O . LEU A 1 240 ? -15.773 -3.039 17.155 1.00 47.84 240 LEU A O 1
ATOM 1872 N N . THR A 1 241 ? -15.717 -0.964 16.314 1.00 47.28 241 THR A N 1
ATOM 1873 C CA . THR A 1 241 ? -14.690 -0.421 17.215 1.00 47.28 241 THR A CA 1
ATOM 1874 C C . THR A 1 241 ? -15.225 0.042 18.566 1.00 47.28 241 THR A C 1
ATOM 1876 O O . THR A 1 241 ? -14.441 0.091 19.499 1.00 47.28 241 THR A O 1
ATOM 1879 N N . ALA A 1 242 ? -16.513 0.340 18.731 1.00 43.59 242 ALA A N 1
ATOM 1880 C CA . ALA A 1 242 ? -17.149 0.562 20.023 1.00 43.59 242 ALA A CA 1
ATOM 1881 C C . ALA A 1 242 ? -17.332 -0.785 20.722 1.00 43.59 242 ALA A C 1
ATOM 1883 O O . ALA A 1 242 ? -16.954 -0.890 21.879 1.00 43.59 242 ALA A O 1
ATOM 1884 N N . ARG A 1 243 ? -17.721 -1.838 19.983 1.00 43.09 243 ARG A N 1
ATOM 1885 C CA . ARG A 1 243 ? -17.671 -3.234 20.460 1.00 43.09 243 ARG A CA 1
ATOM 1886 C C . ARG A 1 243 ? -16.243 -3.751 20.698 1.00 43.09 243 ARG A C 1
ATOM 1888 O O . ARG A 1 243 ? -16.009 -4.429 21.689 1.00 43.09 243 ARG A O 1
ATOM 1895 N N . ALA A 1 244 ? -15.270 -3.406 19.847 1.00 42.56 244 ALA A N 1
ATOM 1896 C CA . ALA A 1 244 ? -13.862 -3.779 20.045 1.00 42.56 244 ALA A CA 1
ATOM 1897 C C . ALA A 1 244 ? -13.150 -2.916 21.105 1.00 42.56 244 ALA A C 1
ATOM 1899 O O . ALA A 1 244 ? -12.178 -3.364 21.698 1.00 42.56 244 ALA A O 1
ATOM 1900 N N . ARG A 1 245 ? -13.628 -1.694 21.386 1.00 45.28 245 ARG A N 1
ATOM 1901 C CA . ARG A 1 245 ? -13.215 -0.887 22.550 1.00 45.28 245 ARG A CA 1
ATOM 1902 C C . ARG A 1 245 ? -13.937 -1.309 23.823 1.00 45.28 245 ARG A C 1
ATOM 1904 O O . ARG A 1 245 ? -13.377 -1.104 24.894 1.00 45.28 245 ARG A O 1
ATOM 1911 N N . GLU A 1 246 ? -15.126 -1.903 23.722 1.00 44.72 246 GLU A N 1
ATOM 1912 C CA . GLU A 1 246 ? -15.852 -2.456 24.871 1.00 44.72 246 GLU A CA 1
ATOM 1913 C C . GLU A 1 246 ? -15.125 -3.640 25.509 1.00 44.72 246 GLU A C 1
ATOM 1915 O O . GLU A 1 246 ? -15.325 -3.902 26.690 1.00 44.72 246 GLU A O 1
ATOM 1920 N N . ALA A 1 247 ? -14.199 -4.276 24.794 1.00 50.28 247 ALA A N 1
ATOM 1921 C CA . ALA A 1 247 ? -13.078 -4.982 25.391 1.00 50.28 247 ALA A CA 1
ATOM 1922 C C . ALA A 1 247 ? -12.030 -5.227 24.304 1.00 50.28 247 ALA A C 1
ATOM 1924 O O . ALA A 1 247 ? -12.186 -6.151 23.510 1.00 50.28 247 ALA A O 1
ATOM 1925 N N . ASP A 1 248 ? -10.940 -4.459 24.282 1.00 69.94 248 ASP A N 1
ATOM 1926 C CA . ASP A 1 248 ? -9.681 -5.028 23.807 1.00 69.94 248 ASP A CA 1
ATOM 1927 C C . ASP A 1 248 ? -9.065 -5.726 25.028 1.00 69.94 248 ASP A C 1
ATOM 1929 O O . ASP A 1 248 ? -8.367 -5.085 25.829 1.00 69.94 248 ASP A O 1
ATOM 1933 N N . PRO A 1 249 ? -9.356 -7.026 25.242 1.00 79.25 249 PRO A N 1
ATOM 1934 C CA . PRO A 1 249 ? -8.838 -7.750 26.390 1.00 79.25 249 PRO A CA 1
ATOM 1935 C C . PRO A 1 249 ? -7.310 -7.743 26.406 1.00 79.25 249 PRO A C 1
ATOM 1937 O O . PRO A 1 249 ? -6.722 -7.959 27.465 1.00 79.25 249 PRO A O 1
ATOM 1940 N N . LEU A 1 250 ? -6.641 -7.513 25.269 1.00 86.56 250 LEU A N 1
ATOM 1941 C CA . LEU A 1 250 ? -5.191 -7.441 25.209 1.00 86.56 250 LEU A CA 1
ATOM 1942 C C . LEU A 1 250 ? -4.678 -6.115 25.777 1.00 86.56 250 LEU A C 1
ATOM 1944 O O . LEU A 1 250 ? -3.746 -6.134 26.584 1.00 86.56 250 LEU A O 1
ATOM 1948 N N . ALA A 1 251 ? -5.313 -4.991 25.434 1.00 83.94 251 ALA A N 1
ATOM 1949 C CA . ALA A 1 251 ? -4.976 -3.676 25.978 1.00 83.94 251 ALA A CA 1
ATOM 1950 C C . ALA A 1 251 ? -5.236 -3.592 27.491 1.00 83.94 251 ALA A C 1
ATOM 1952 O O . ALA A 1 251 ? -4.376 -3.122 28.242 1.00 83.94 251 ALA A O 1
ATOM 1953 N N . GLU A 1 252 ? -6.368 -4.117 27.970 1.00 88.31 252 GLU A N 1
ATOM 1954 C CA . GLU A 1 252 ? -6.664 -4.180 29.408 1.00 88.31 252 GLU A CA 1
ATOM 1955 C C . GLU A 1 252 ? -5.635 -5.053 30.145 1.00 88.31 252 GLU A C 1
ATOM 1957 O O . GLU A 1 252 ? -5.089 -4.663 31.180 1.00 88.31 252 GLU A O 1
ATOM 1962 N N . ARG A 1 253 ? -5.287 -6.218 29.581 1.00 90.94 253 ARG A N 1
ATOM 1963 C CA . ARG A 1 253 ? -4.258 -7.100 30.153 1.00 90.94 253 ARG A CA 1
ATOM 1964 C C . ARG A 1 253 ? -2.868 -6.464 30.108 1.00 90.94 253 ARG A C 1
ATOM 1966 O O . ARG A 1 253 ? -2.082 -6.707 31.022 1.00 90.94 253 ARG A O 1
ATOM 1973 N N . ALA A 1 254 ? -2.562 -5.650 29.096 1.00 90.38 254 ALA A N 1
ATOM 1974 C CA . ALA A 1 254 ? -1.301 -4.917 29.003 1.00 90.38 254 ALA A CA 1
ATOM 1975 C C . ALA A 1 254 ? -1.216 -3.846 30.096 1.00 90.38 254 ALA A C 1
ATOM 1977 O O . ALA A 1 254 ? -0.200 -3.750 30.784 1.00 90.38 254 ALA A O 1
ATOM 1978 N N . ALA A 1 255 ? -2.305 -3.104 30.325 1.00 90.44 255 ALA A N 1
ATOM 1979 C CA . ALA A 1 255 ? -2.409 -2.149 31.424 1.00 90.44 255 ALA A CA 1
ATOM 1980 C C . ALA A 1 255 ? -2.301 -2.845 32.793 1.00 90.44 255 ALA A C 1
ATOM 1982 O O . ALA A 1 255 ? -1.554 -2.392 33.661 1.00 90.44 255 ALA A O 1
ATOM 1983 N N . ALA A 1 256 ? -2.966 -3.991 32.973 1.00 91.56 256 ALA A N 1
ATOM 1984 C CA . ALA A 1 256 ? -2.867 -4.795 34.190 1.00 91.56 256 ALA A CA 1
ATOM 1985 C C . ALA A 1 256 ? -1.440 -5.326 34.428 1.00 91.56 256 ALA A C 1
ATOM 1987 O O . ALA A 1 256 ? -0.972 -5.360 35.569 1.00 91.56 256 ALA A O 1
ATOM 1988 N N . PHE A 1 257 ? -0.727 -5.716 33.366 1.00 94.31 257 PHE A N 1
ATOM 1989 C CA . PHE A 1 257 ? 0.682 -6.092 33.454 1.00 94.31 257 PHE A CA 1
ATOM 1990 C C . PHE A 1 257 ? 1.565 -4.897 33.830 1.00 94.31 257 PHE A C 1
ATOM 1992 O O . PHE A 1 257 ? 2.375 -5.022 34.743 1.00 94.31 257 PHE A O 1
ATOM 1999 N N . ALA A 1 258 ? 1.376 -3.737 33.195 1.00 93.00 258 ALA A N 1
ATOM 2000 C CA . ALA A 1 258 ? 2.135 -2.524 33.498 1.00 93.00 258 ALA A CA 1
ATOM 2001 C C . ALA A 1 258 ? 1.931 -2.050 34.949 1.00 93.00 258 ALA A C 1
ATOM 2003 O O . ALA A 1 258 ? 2.881 -1.613 35.594 1.00 93.00 258 ALA A O 1
ATOM 2004 N N . ALA A 1 259 ? 0.713 -2.181 35.482 1.00 94.81 259 ALA A N 1
ATOM 2005 C CA . ALA A 1 259 ? 0.405 -1.844 36.870 1.00 94.81 259 ALA A CA 1
ATOM 2006 C C . ALA A 1 259 ? 1.040 -2.820 37.876 1.00 94.81 259 ALA A C 1
ATOM 2008 O O . ALA A 1 259 ? 1.463 -2.412 38.957 1.00 94.81 259 ALA A O 1
ATOM 2009 N N . LYS A 1 260 ? 1.103 -4.117 37.540 1.00 95.88 260 LYS A N 1
ATOM 2010 C CA . LYS A 1 260 ? 1.683 -5.156 38.401 1.00 95.88 260 LYS A CA 1
ATOM 2011 C C . LYS A 1 260 ? 2.435 -6.203 37.569 1.00 95.88 260 LYS A C 1
ATOM 2013 O O . LYS A 1 260 ? 1.873 -7.269 37.269 1.00 95.88 260 LYS A O 1
ATOM 2018 N N . PRO A 1 261 ? 3.708 -5.945 37.219 1.00 96.38 261 PRO A N 1
ATOM 2019 C CA . PRO A 1 261 ? 4.497 -6.872 36.420 1.00 96.38 261 PRO A CA 1
ATOM 2020 C C . PRO A 1 261 ? 4.800 -8.121 37.249 1.00 96.38 261 PRO A C 1
ATOM 2022 O O . PRO A 1 261 ? 5.520 -8.089 38.245 1.00 96.38 261 PRO A O 1
ATOM 2025 N N . SER A 1 262 ? 4.192 -9.242 36.869 1.00 97.56 262 SER A N 1
ATOM 2026 C CA . SER A 1 262 ? 4.340 -10.521 37.561 1.00 97.56 262 SER A CA 1
ATOM 2027 C C . SER A 1 262 ? 4.261 -11.677 36.571 1.00 97.56 262 SER A C 1
ATOM 2029 O O . SER A 1 262 ? 3.680 -11.551 35.494 1.00 97.56 262 SER A O 1
ATOM 2031 N N . ALA A 1 263 ? 4.782 -12.841 36.958 1.00 97.06 263 ALA A N 1
ATOM 2032 C CA . ALA A 1 263 ? 4.667 -14.062 36.162 1.00 97.06 263 ALA A CA 1
ATOM 2033 C C . ALA A 1 263 ? 3.203 -14.412 35.822 1.00 97.06 263 ALA A C 1
ATOM 2035 O O . ALA A 1 263 ? 2.921 -14.904 34.732 1.00 97.06 263 ALA A O 1
ATOM 2036 N N . ALA A 1 264 ? 2.260 -14.142 36.730 1.00 96.88 264 ALA A N 1
ATOM 2037 C CA . ALA A 1 264 ? 0.845 -14.434 36.514 1.00 96.88 264 ALA A CA 1
ATOM 2038 C C . ALA A 1 264 ? 0.201 -13.478 35.497 1.00 96.88 264 ALA A C 1
ATOM 2040 O O . ALA A 1 264 ? -0.481 -13.932 34.578 1.00 96.88 264 ALA A O 1
ATOM 2041 N N . THR A 1 265 ? 0.435 -12.168 35.630 1.00 96.50 265 THR A N 1
ATOM 2042 C CA . THR A 1 265 ? -0.081 -11.156 34.690 1.00 96.50 265 THR A CA 1
ATOM 2043 C C . THR A 1 265 ? 0.552 -11.306 33.306 1.00 96.50 265 THR A C 1
ATOM 2045 O O . THR A 1 265 ? -0.169 -11.266 32.313 1.00 96.50 265 THR A O 1
ATOM 2048 N N . ALA A 1 266 ? 1.849 -11.622 33.233 1.00 97.38 266 ALA A N 1
ATOM 2049 C CA . ALA A 1 266 ? 2.550 -11.935 31.987 1.00 97.38 266 ALA A CA 1
ATOM 2050 C C . ALA A 1 266 ? 1.943 -13.135 31.248 1.00 97.38 266 ALA A C 1
ATOM 2052 O O . ALA A 1 266 ? 1.660 -13.053 30.057 1.00 97.38 266 ALA A O 1
ATOM 2053 N N . LYS A 1 267 ? 1.687 -14.248 31.953 1.00 97.50 267 LYS A N 1
ATOM 2054 C CA . LYS A 1 267 ? 1.047 -15.431 31.352 1.00 97.50 267 LYS A CA 1
ATOM 2055 C C . LYS A 1 267 ? -0.364 -15.133 30.855 1.00 97.50 267 LYS A C 1
ATOM 2057 O O . LYS A 1 267 ? -0.747 -15.645 29.810 1.00 97.50 267 LYS A O 1
ATOM 2062 N N . ARG A 1 268 ? -1.138 -14.325 31.589 1.00 96.94 268 ARG A N 1
ATOM 2063 C CA . ARG A 1 268 ? -2.490 -13.916 31.170 1.00 96.94 268 ARG A CA 1
ATOM 2064 C C . ARG A 1 268 ? -2.449 -13.071 29.902 1.00 96.94 268 ARG A C 1
ATOM 2066 O O . ARG A 1 268 ? -3.247 -13.323 29.008 1.00 96.94 268 ARG A O 1
ATOM 2073 N N . TRP A 1 269 ? -1.520 -12.119 29.822 1.00 96.38 269 TRP A N 1
ATOM 2074 C CA . TRP A 1 269 ? -1.312 -11.328 28.612 1.00 96.38 269 TRP A CA 1
ATOM 2075 C C . TRP A 1 269 ? -0.865 -12.210 27.441 1.00 96.38 269 TRP A C 1
ATOM 2077 O O . TRP A 1 269 ? -1.503 -12.193 26.399 1.00 96.38 269 TRP A O 1
ATOM 2087 N N . MET A 1 270 ? 0.137 -13.073 27.634 1.00 97.62 270 MET A N 1
ATOM 2088 C CA . MET A 1 270 ? 0.624 -13.958 26.568 1.00 97.62 270 MET A CA 1
ATOM 2089 C C . MET A 1 270 ? -0.463 -14.919 26.071 1.00 97.62 270 MET A C 1
ATOM 2091 O O . MET A 1 270 ? -0.640 -15.090 24.872 1.00 97.62 270 MET A O 1
ATOM 2095 N N . LYS A 1 271 ? -1.252 -15.510 26.979 1.00 97.25 271 LYS A N 1
ATOM 2096 C CA . LYS A 1 271 ? -2.386 -16.370 26.607 1.00 97.25 271 LYS A CA 1
ATOM 2097 C C . LYS A 1 271 ? -3.435 -15.608 25.790 1.00 97.25 271 LYS A C 1
ATOM 2099 O O . LYS A 1 271 ? -4.026 -16.184 24.887 1.00 97.25 271 LYS A O 1
ATOM 2104 N N . ALA A 1 272 ? -3.667 -14.336 26.113 1.00 95.19 272 ALA A N 1
ATOM 2105 C CA . ALA A 1 272 ? -4.557 -13.464 25.354 1.00 95.19 272 ALA A CA 1
ATOM 2106 C C . ALA A 1 272 ? -4.035 -13.190 23.946 1.00 95.19 272 ALA A C 1
ATOM 2108 O O . ALA A 1 272 ? -4.799 -13.297 22.996 1.00 95.19 272 ALA A O 1
ATOM 2109 N N . ALA A 1 273 ? -2.749 -12.847 23.845 1.00 95.12 273 ALA A N 1
ATOM 2110 C CA . ALA A 1 273 ? -2.085 -12.541 22.586 1.00 95.12 273 ALA A CA 1
ATOM 2111 C C . ALA A 1 273 ? -2.140 -13.746 21.643 1.00 95.12 273 ALA A C 1
ATOM 2113 O O . ALA A 1 273 ? -2.570 -13.614 20.505 1.00 95.12 273 ALA A O 1
ATOM 2114 N N . LEU A 1 274 ? -1.801 -14.932 22.160 1.00 96.25 274 LEU A N 1
ATOM 2115 C CA . LEU A 1 274 ? -1.875 -16.189 21.417 1.00 96.25 274 LEU A CA 1
ATOM 2116 C C . LEU A 1 274 ? -3.307 -16.494 20.960 1.00 96.25 274 LEU A C 1
ATOM 2118 O O . LEU A 1 274 ? -3.524 -16.769 19.787 1.00 96.25 274 LEU A O 1
ATOM 2122 N N . ALA A 1 275 ? -4.299 -16.357 21.844 1.00 94.75 275 ALA A N 1
ATOM 2123 C CA . ALA A 1 275 ? -5.696 -16.585 21.474 1.00 94.75 275 ALA A CA 1
ATOM 2124 C C . ALA A 1 275 ? -6.198 -15.605 20.395 1.00 94.75 275 ALA A C 1
ATOM 2126 O O . ALA A 1 275 ? -6.996 -15.996 19.549 1.00 94.75 275 ALA A O 1
ATOM 2127 N N . ALA A 1 276 ? -5.724 -14.354 20.400 1.00 90.62 276 ALA A N 1
ATOM 2128 C CA . ALA A 1 276 ? -6.097 -13.348 19.404 1.00 90.62 276 ALA A CA 1
ATOM 2129 C C . ALA A 1 276 ? -5.579 -13.673 17.992 1.00 90.62 276 ALA A C 1
ATOM 2131 O O . ALA A 1 276 ? -6.162 -13.209 17.016 1.00 90.62 276 ALA A O 1
ATOM 2132 N N . VAL A 1 277 ? -4.526 -14.487 17.887 1.00 92.50 277 VAL A N 1
ATOM 2133 C CA . VAL A 1 277 ? -3.9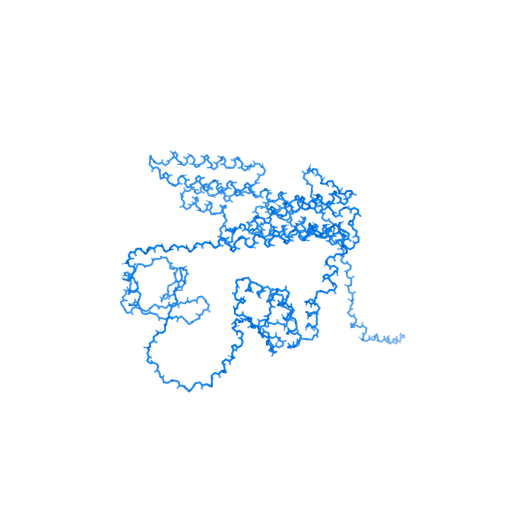87 -14.993 16.614 1.00 92.50 277 VAL A CA 1
ATOM 2134 C C . VAL A 1 277 ? -4.364 -16.459 16.358 1.00 92.50 277 VAL A C 1
ATOM 2136 O O . VAL A 1 277 ? -3.756 -17.114 15.524 1.00 92.50 277 VAL A O 1
ATOM 2139 N N . GLY A 1 278 ? -5.343 -17.003 17.092 1.00 94.38 278 GLY A N 1
ATOM 2140 C CA . GLY A 1 278 ? -5.815 -18.379 16.901 1.00 94.38 278 GLY A CA 1
ATOM 2141 C C . GLY A 1 278 ? -4.880 -19.471 17.436 1.00 94.38 278 GLY A C 1
ATOM 2142 O O . GLY A 1 278 ? -5.094 -20.645 17.154 1.00 94.38 278 GLY A O 1
ATOM 2143 N N . LEU A 1 279 ? -3.870 -19.121 18.237 1.00 96.25 279 LEU A N 1
ATOM 2144 C CA . LEU A 1 279 ? -2.905 -20.068 18.794 1.00 96.25 279 LEU A CA 1
ATOM 2145 C C . LEU A 1 279 ? -3.272 -20.490 20.222 1.00 96.25 279 LEU A C 1
ATOM 2147 O O . LEU A 1 279 ? -3.575 -19.671 21.096 1.00 96.25 279 LEU A O 1
ATOM 2151 N N . ALA A 1 280 ? -3.161 -21.789 20.494 1.00 96.69 280 ALA A N 1
ATOM 2152 C CA . ALA A 1 280 ? -3.343 -22.370 21.820 1.00 96.69 280 ALA A CA 1
ATOM 2153 C C . ALA A 1 280 ? -2.019 -22.981 22.316 1.00 96.69 280 ALA A C 1
ATOM 2155 O O . ALA A 1 280 ? -1.572 -23.993 21.780 1.00 96.69 280 ALA A O 1
ATOM 2156 N N . PRO A 1 281 ? -1.362 -22.411 23.344 1.00 97.19 281 PRO A N 1
ATOM 2157 C CA . PRO A 1 281 ? -0.101 -22.961 23.831 1.00 97.19 281 PRO A CA 1
ATOM 2158 C C . PRO A 1 281 ? -0.313 -24.255 24.620 1.00 97.19 281 PRO A C 1
ATOM 2160 O O . PRO A 1 281 ? -1.146 -24.300 25.528 1.00 97.19 281 PRO A O 1
ATOM 2163 N N . LEU A 1 282 ? 0.532 -25.261 24.372 1.00 96.31 282 LEU A N 1
ATOM 2164 C CA . LEU A 1 282 ? 0.650 -26.450 25.225 1.00 96.31 282 LEU A CA 1
ATOM 2165 C C . LEU A 1 282 ? 1.137 -26.077 26.624 1.00 96.31 282 LEU A C 1
ATOM 2167 O O . LEU A 1 282 ? 0.680 -26.622 27.629 1.00 96.31 282 LEU A O 1
ATOM 2171 N N . SER A 1 283 ? 2.091 -25.144 26.711 1.00 96.88 283 SER A N 1
ATOM 2172 C CA . SER A 1 283 ? 2.546 -24.636 28.001 1.00 96.88 283 SER A CA 1
ATOM 2173 C C . SER A 1 283 ? 3.045 -23.197 27.937 1.00 96.88 283 SER A C 1
ATOM 2175 O O . SER A 1 283 ? 3.629 -22.752 26.951 1.00 96.88 283 SER A O 1
ATOM 2177 N N . LEU A 1 284 ? 2.835 -22.479 29.043 1.00 97.75 284 LEU A N 1
ATOM 2178 C CA . LEU A 1 284 ? 3.364 -21.140 29.278 1.00 97.75 284 LEU A CA 1
ATOM 2179 C C . LEU A 1 284 ? 4.133 -21.126 30.596 1.00 97.75 284 LEU A C 1
ATOM 2181 O O . LEU A 1 284 ? 3.571 -21.308 31.687 1.00 97.75 284 LEU A O 1
ATOM 2185 N N . SER A 1 285 ? 5.431 -20.859 30.512 1.00 97.06 285 SER A N 1
ATOM 2186 C CA . SER A 1 285 ? 6.279 -20.657 31.687 1.00 97.06 285 SER A CA 1
ATOM 2187 C C . SER A 1 285 ? 6.731 -19.207 31.752 1.00 97.06 285 SER A C 1
ATOM 2189 O O . SER A 1 285 ? 6.945 -18.583 30.722 1.00 97.06 285 SER A O 1
ATOM 2191 N N . ALA A 1 286 ? 6.810 -18.653 32.960 1.00 97.62 286 ALA A N 1
ATOM 2192 C CA . ALA A 1 286 ? 7.212 -17.271 33.168 1.00 97.62 286 ALA A CA 1
ATOM 2193 C C . ALA A 1 286 ? 8.160 -17.193 34.362 1.00 97.62 286 ALA A C 1
ATOM 2195 O O . ALA A 1 286 ? 7.911 -17.852 35.375 1.00 97.62 286 ALA A O 1
ATOM 2196 N N . ARG A 1 287 ? 9.230 -16.410 34.237 1.00 97.31 287 ARG A N 1
ATOM 2197 C CA . ARG A 1 287 ? 10.255 -16.212 35.269 1.00 97.31 287 ARG A CA 1
ATOM 2198 C C . ARG A 1 287 ? 10.665 -14.747 35.323 1.00 97.31 287 ARG A C 1
ATOM 2200 O O . ARG A 1 287 ? 10.802 -14.115 34.284 1.00 97.31 287 ARG A O 1
ATOM 2207 N N . THR A 1 288 ? 10.881 -14.212 36.517 1.00 97.38 288 THR A N 1
ATOM 2208 C CA . THR A 1 288 ? 11.371 -12.838 36.676 1.00 97.38 288 THR A CA 1
ATOM 2209 C C . THR A 1 288 ? 12.897 -12.847 36.704 1.00 97.38 288 THR A C 1
ATOM 2211 O O . THR A 1 288 ? 13.488 -13.576 37.500 1.00 97.38 288 THR A O 1
ATOM 2214 N N . ARG A 1 289 ? 13.543 -12.054 35.846 1.00 96.38 289 ARG A N 1
ATOM 2215 C CA . ARG A 1 289 ? 15.003 -11.895 35.790 1.00 96.38 289 ARG A CA 1
ATOM 2216 C C . ARG A 1 289 ? 15.335 -10.434 35.498 1.00 96.38 289 ARG A C 1
ATOM 2218 O O . ARG A 1 289 ? 14.803 -9.860 34.560 1.00 96.38 289 ARG A O 1
ATOM 2225 N N . GLY A 1 290 ? 16.190 -9.824 36.320 1.00 94.88 290 GLY A N 1
ATOM 2226 C CA . GLY A 1 290 ? 16.651 -8.447 36.095 1.00 94.88 290 GLY A CA 1
ATOM 2227 C C . GLY A 1 290 ? 15.537 -7.390 36.057 1.00 94.88 290 GLY A C 1
ATOM 2228 O O . GLY A 1 290 ? 15.654 -6.420 35.324 1.00 94.88 290 GLY A O 1
ATOM 2229 N N . GLY A 1 291 ? 14.437 -7.589 36.792 1.00 93.94 291 GLY A N 1
ATOM 2230 C CA . GLY A 1 291 ? 13.293 -6.665 36.788 1.00 93.94 291 GLY A CA 1
ATOM 2231 C C . GLY A 1 291 ? 12.326 -6.827 35.608 1.00 93.94 291 GLY A C 1
ATOM 2232 O O . GLY A 1 291 ? 11.272 -6.198 35.616 1.00 93.94 291 GLY A O 1
ATOM 2233 N N . ALA A 1 292 ? 12.624 -7.706 34.647 1.00 97.12 292 ALA A N 1
ATOM 2234 C CA . ALA A 1 292 ? 11.715 -8.092 33.574 1.00 97.12 292 ALA A CA 1
ATOM 2235 C C . ALA A 1 292 ? 11.105 -9.480 33.827 1.00 97.12 292 ALA A C 1
ATOM 2237 O O . ALA A 1 292 ? 11.692 -10.333 34.502 1.00 97.12 292 ALA A O 1
ATOM 2238 N N . VAL A 1 293 ? 9.918 -9.727 33.276 1.00 97.94 293 VAL A N 1
ATOM 2239 C CA . VAL A 1 293 ? 9.273 -11.043 33.269 1.00 97.94 293 VAL A CA 1
ATOM 2240 C C . VAL A 1 293 ? 9.524 -11.692 31.915 1.00 97.94 293 VAL A C 1
ATOM 2242 O O . VAL A 1 293 ? 9.053 -11.205 30.899 1.00 97.94 293 VAL A O 1
ATOM 2245 N N . HIS A 1 294 ? 10.250 -12.801 31.901 1.00 98.06 294 HIS A N 1
ATOM 2246 C CA . HIS A 1 294 ? 10.522 -13.596 30.709 1.00 98.06 294 HIS A CA 1
ATOM 2247 C C . HIS A 1 294 ? 9.469 -14.690 30.583 1.00 98.06 294 HIS A C 1
ATOM 2249 O O . HIS A 1 294 ? 9.279 -15.455 31.533 1.00 98.06 294 HIS A O 1
ATOM 2255 N N . VAL A 1 295 ? 8.804 -14.791 29.436 1.00 98.19 295 VAL A N 1
ATOM 2256 C CA . VAL A 1 295 ? 7.824 -15.839 29.136 1.00 98.19 295 VAL A CA 1
ATOM 2257 C C . VAL A 1 295 ? 8.366 -16.741 28.042 1.00 98.19 295 VAL A C 1
ATOM 2259 O O . VAL A 1 295 ? 8.770 -16.252 26.998 1.00 98.19 295 VAL A O 1
ATOM 2262 N N . LYS A 1 296 ? 8.343 -18.055 28.272 1.00 97.88 296 LYS A N 1
ATOM 2263 C CA . LYS A 1 296 ? 8.620 -19.064 27.247 1.00 97.88 296 LYS A CA 1
ATOM 2264 C C . LYS A 1 296 ? 7.324 -19.769 26.865 1.00 97.88 296 LYS A C 1
ATOM 2266 O O . LYS A 1 296 ? 6.600 -20.240 27.756 1.00 97.88 296 LYS A O 1
ATOM 2271 N N . VAL A 1 297 ? 7.065 -19.835 25.563 1.00 98.12 297 VAL A N 1
ATOM 2272 C CA . VAL A 1 297 ? 5.872 -20.446 24.965 1.00 98.12 297 VAL A CA 1
ATOM 2273 C C . VAL A 1 297 ? 6.239 -21.813 24.395 1.00 98.12 297 VAL A C 1
ATOM 2275 O O . VAL A 1 297 ? 7.311 -21.984 23.827 1.00 98.12 297 VAL A O 1
ATOM 2278 N N . VAL A 1 298 ? 5.376 -22.807 24.579 1.00 97.56 298 VAL A N 1
ATOM 2279 C CA . VAL A 1 298 ? 5.474 -24.082 23.860 1.00 97.56 298 VAL A CA 1
ATOM 2280 C C . VAL A 1 298 ? 4.168 -24.284 23.115 1.00 97.56 298 VAL A C 1
ATOM 2282 O O . VAL A 1 298 ? 3.112 -24.312 23.755 1.00 97.56 298 VAL A O 1
ATOM 2285 N N . LEU A 1 299 ? 4.253 -24.390 21.796 1.00 97.69 299 LEU A N 1
ATOM 2286 C CA . LEU A 1 299 ? 3.132 -24.612 20.892 1.00 97.69 299 LEU A CA 1
ATOM 2287 C C . LEU A 1 299 ? 3.051 -26.099 20.489 1.00 97.69 299 LEU A C 1
ATOM 2289 O O . LEU A 1 299 ? 4.045 -26.821 20.628 1.00 97.69 299 LEU A O 1
ATOM 2293 N N . PRO A 1 300 ? 1.876 -26.574 20.045 1.00 96.12 300 PRO A N 1
ATOM 2294 C CA . PRO A 1 300 ? 1.726 -27.886 19.417 1.00 96.12 300 PRO A CA 1
ATOM 2295 C C . PRO A 1 300 ? 2.617 -28.026 18.174 1.00 96.12 300 PRO A C 1
ATOM 2297 O O . PRO A 1 300 ? 2.847 -27.041 17.483 1.00 96.12 300 PRO A O 1
ATOM 2300 N N . GLU A 1 301 ? 3.139 -29.221 17.898 1.00 95.44 301 GLU A N 1
ATOM 2301 C CA . GLU A 1 301 ? 3.991 -29.495 16.722 1.00 95.44 301 GLU A CA 1
ATOM 2302 C C . GLU A 1 301 ? 3.264 -29.273 15.393 1.00 95.44 301 GLU A C 1
ATOM 2304 O O . GLU A 1 301 ? 3.829 -28.722 14.459 1.00 95.44 301 GLU A O 1
ATOM 2309 N N . ASP A 1 302 ? 1.971 -29.577 15.348 1.00 94.81 302 ASP A N 1
ATOM 2310 C CA . ASP A 1 302 ? 1.083 -29.298 14.218 1.00 94.81 302 ASP A CA 1
ATOM 2311 C C . ASP A 1 302 ? 0.825 -27.798 13.989 1.00 94.81 302 ASP A C 1
ATOM 2313 O O . ASP A 1 302 ? 0.312 -27.421 12.939 1.00 94.81 302 ASP A O 1
ATOM 2317 N N . ALA A 1 303 ? 1.209 -26.927 14.931 1.00 93.94 303 ALA A N 1
ATOM 2318 C CA . ALA A 1 303 ? 1.193 -25.481 14.723 1.00 93.94 303 ALA A CA 1
ATOM 2319 C C . ALA A 1 303 ? 2.463 -24.963 14.017 1.00 93.94 303 ALA A C 1
ATOM 2321 O O . ALA A 1 303 ? 2.540 -23.773 13.708 1.00 93.94 303 ALA A O 1
ATOM 2322 N N . GLU A 1 304 ? 3.475 -25.801 13.765 1.00 95.69 304 GLU A N 1
ATOM 2323 C CA . GLU A 1 304 ? 4.713 -25.367 13.114 1.00 95.69 304 GLU A CA 1
ATOM 2324 C C . GLU A 1 304 ? 4.468 -25.002 11.643 1.00 95.69 304 GLU A C 1
ATOM 2326 O O . GLU A 1 304 ? 4.307 -25.844 10.764 1.00 95.69 304 GLU A O 1
ATOM 2331 N N . SER A 1 305 ? 4.414 -23.699 11.376 1.00 94.38 305 SER A N 1
ATOM 2332 C CA . SER A 1 305 ? 4.157 -23.138 10.051 1.00 94.38 305 SER A CA 1
ATOM 2333 C C . SER A 1 305 ? 4.797 -21.756 9.915 1.00 94.38 305 SER A C 1
ATOM 2335 O O . SER A 1 305 ? 5.094 -21.083 10.909 1.00 94.38 305 SER A O 1
ATOM 2337 N N . GLY A 1 306 ? 4.997 -21.303 8.673 1.00 90.38 306 GLY A N 1
ATOM 2338 C CA . GLY A 1 306 ? 5.479 -19.946 8.390 1.00 90.38 306 GLY A CA 1
ATOM 2339 C C . GLY A 1 306 ? 4.570 -18.865 8.988 1.00 90.38 306 GLY A C 1
ATOM 2340 O O . GLY A 1 306 ? 5.061 -17.950 9.645 1.00 90.38 306 GLY A O 1
ATOM 2341 N N . GLU A 1 307 ? 3.252 -19.035 8.857 1.00 88.44 307 GLU A N 1
ATOM 2342 C CA . GLU A 1 307 ? 2.240 -18.115 9.393 1.00 88.44 307 GLU A CA 1
ATOM 2343 C C . GLU A 1 307 ? 2.275 -18.047 10.927 1.00 88.44 307 GLU A C 1
ATOM 2345 O O . GLU A 1 307 ? 2.256 -16.962 11.507 1.00 88.44 307 GLU A O 1
ATOM 2350 N N . THR A 1 308 ? 2.429 -19.190 11.606 1.00 94.12 308 THR A N 1
ATOM 2351 C CA . THR A 1 308 ? 2.554 -19.215 13.073 1.00 94.12 308 THR A CA 1
ATOM 2352 C C . THR A 1 308 ? 3.833 -18.522 13.540 1.00 94.12 308 THR A C 1
ATOM 2354 O O . THR A 1 308 ? 3.809 -17.769 14.514 1.00 94.12 308 THR A O 1
ATOM 2357 N N . ASN A 1 309 ? 4.950 -18.701 12.828 1.00 92.94 309 ASN A N 1
ATOM 2358 C CA . ASN A 1 309 ? 6.193 -17.993 13.135 1.00 92.94 309 ASN A CA 1
ATOM 2359 C C . ASN A 1 309 ? 6.065 -16.474 12.928 1.00 92.94 309 ASN A C 1
ATOM 2361 O O . ASN A 1 309 ? 6.570 -15.705 13.749 1.00 92.94 309 ASN A O 1
ATOM 2365 N N . GLU A 1 310 ? 5.376 -16.031 11.875 1.00 89.06 310 GLU A N 1
ATOM 2366 C CA . GLU A 1 310 ? 5.093 -14.612 11.640 1.00 89.06 310 GLU A CA 1
ATOM 2367 C C . GLU A 1 310 ? 4.190 -14.029 12.739 1.00 89.06 310 GLU A C 1
ATOM 2369 O O . GLU A 1 310 ? 4.507 -12.984 13.314 1.00 89.06 310 GLU A O 1
ATOM 2374 N N . ALA A 1 311 ? 3.134 -14.749 13.127 1.00 92.06 311 ALA A N 1
ATOM 2375 C CA . ALA A 1 311 ? 2.260 -14.361 14.230 1.00 92.06 311 ALA A CA 1
ATOM 2376 C C . ALA A 1 311 ? 3.023 -14.246 15.562 1.00 92.06 311 ALA A C 1
ATOM 2378 O O . ALA A 1 311 ? 2.843 -13.277 16.303 1.00 92.06 311 ALA A O 1
ATOM 2379 N N . MET A 1 312 ? 3.927 -15.187 15.858 1.00 97.69 312 MET A N 1
ATOM 2380 C CA . MET A 1 312 ? 4.766 -15.147 17.061 1.00 97.69 312 MET A CA 1
ATOM 2381 C C . MET A 1 312 ? 5.726 -13.952 17.077 1.00 97.69 312 MET A C 1
ATOM 2383 O O . MET A 1 312 ? 5.921 -13.355 18.139 1.00 97.69 312 MET A O 1
ATOM 2387 N N . ARG A 1 313 ? 6.282 -13.556 15.922 1.00 95.94 313 ARG A N 1
ATOM 2388 C CA . ARG A 1 313 ? 7.083 -12.322 15.794 1.00 95.94 313 ARG A CA 1
ATOM 2389 C C . ARG A 1 313 ? 6.231 -11.079 16.042 1.00 95.94 313 ARG A C 1
ATOM 2391 O O . ARG A 1 313 ? 6.621 -10.237 16.843 1.00 95.94 313 ARG A O 1
ATOM 2398 N N . GLY A 1 314 ? 5.028 -11.020 15.468 1.00 91.44 314 GLY A N 1
ATOM 2399 C CA . GLY A 1 314 ? 4.082 -9.933 15.735 1.00 91.44 314 GLY A CA 1
ATOM 2400 C C . GLY A 1 314 ? 3.718 -9.813 17.221 1.00 91.44 314 GLY A C 1
ATOM 2401 O O . GLY A 1 314 ? 3.669 -8.710 17.766 1.00 91.44 314 GLY A O 1
ATOM 2402 N N . ILE A 1 315 ? 3.536 -10.944 17.914 1.00 95.88 315 ILE A N 1
ATOM 2403 C CA . ILE A 1 315 ? 3.341 -10.958 19.371 1.00 95.88 315 ILE A CA 1
ATOM 2404 C C . ILE A 1 315 ? 4.583 -10.434 20.093 1.00 95.88 315 ILE A C 1
ATOM 2406 O O . ILE A 1 315 ? 4.422 -9.659 21.034 1.00 95.88 315 ILE A O 1
ATOM 2410 N N . ALA A 1 316 ? 5.788 -10.842 19.677 1.00 95.44 316 ALA A N 1
ATOM 2411 C CA . ALA A 1 316 ? 7.059 -10.414 20.266 1.00 95.44 316 ALA A CA 1
ATOM 2412 C C . ALA A 1 316 ? 7.247 -8.888 20.198 1.00 95.44 316 ALA A C 1
ATOM 2414 O O . ALA A 1 316 ? 7.640 -8.275 21.192 1.00 95.44 316 ALA A O 1
ATOM 2415 N N . ASP A 1 317 ? 6.892 -8.278 19.067 1.00 92.81 317 ASP A N 1
ATOM 2416 C CA . ASP A 1 317 ? 6.970 -6.828 18.857 1.00 92.81 317 ASP A CA 1
ATOM 2417 C C . ASP A 1 317 ? 5.913 -6.059 19.665 1.00 92.81 317 ASP A C 1
ATOM 2419 O O . ASP A 1 317 ? 6.130 -4.918 20.080 1.00 92.81 317 ASP A O 1
ATOM 2423 N N . ALA A 1 318 ? 4.767 -6.691 19.932 1.00 93.12 318 ALA A N 1
ATOM 2424 C CA . ALA A 1 318 ? 3.658 -6.109 20.685 1.00 93.12 318 ALA A CA 1
ATOM 2425 C C . ALA A 1 318 ? 3.788 -6.257 22.214 1.00 93.12 318 ALA A C 1
ATOM 2427 O O . ALA A 1 318 ? 2.898 -5.827 22.958 1.00 93.12 318 ALA A O 1
ATOM 2428 N N . VAL A 1 319 ? 4.863 -6.876 22.711 1.00 95.88 319 VAL A N 1
ATOM 2429 C CA . VAL A 1 319 ? 5.037 -7.147 24.140 1.00 95.88 319 VAL A CA 1
ATOM 2430 C C . VAL A 1 319 ? 5.129 -5.839 24.954 1.00 95.88 319 VAL A C 1
ATOM 2432 O O . VAL A 1 319 ? 5.945 -4.966 24.647 1.00 95.88 319 VAL A O 1
ATOM 2435 N N . PRO A 1 320 ? 4.342 -5.669 26.039 1.00 95.44 320 PRO A N 1
ATOM 2436 C CA . PRO A 1 320 ? 4.438 -4.493 26.898 1.00 95.44 320 PRO A CA 1
ATOM 2437 C C . PRO A 1 320 ? 5.807 -4.393 27.582 1.00 95.44 320 PRO A C 1
ATOM 2439 O O . PRO A 1 320 ? 6.428 -5.394 27.940 1.00 95.44 320 PRO A O 1
ATOM 2442 N N . ARG A 1 321 ? 6.259 -3.161 27.849 1.00 95.81 321 ARG A N 1
ATOM 2443 C CA . ARG A 1 321 ? 7.537 -2.906 28.538 1.00 95.81 321 ARG A CA 1
ATOM 2444 C C . ARG A 1 321 ? 7.647 -3.706 29.839 1.00 95.81 321 ARG A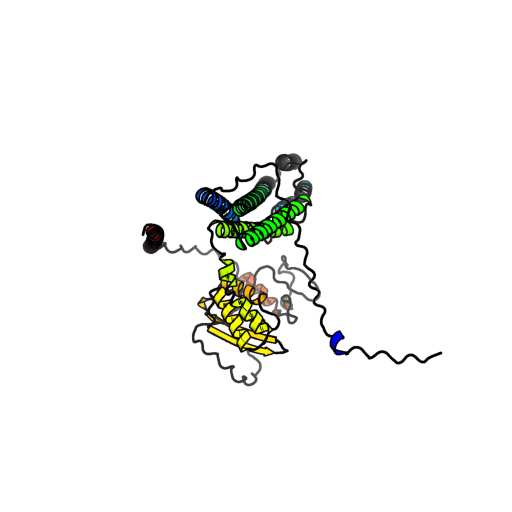 C 1
ATOM 2446 O O . ARG A 1 321 ? 6.747 -3.671 30.674 1.00 95.81 321 ARG A O 1
ATOM 2453 N N . GLY A 1 322 ? 8.783 -4.380 30.020 1.00 95.75 322 GLY A N 1
ATOM 2454 C CA . GLY A 1 322 ? 9.056 -5.225 31.186 1.00 95.75 322 GLY A CA 1
ATOM 2455 C C . GLY A 1 322 ? 8.591 -6.678 31.040 1.00 95.75 322 GLY A C 1
ATOM 2456 O O . GLY A 1 322 ? 8.893 -7.487 31.916 1.00 95.75 322 GLY A O 1
ATOM 2457 N N . LEU A 1 323 ? 7.905 -7.033 29.951 1.00 97.50 323 LEU A N 1
ATOM 2458 C CA . LEU A 1 323 ? 7.696 -8.413 29.517 1.00 97.50 323 LEU A CA 1
ATOM 2459 C C . LEU A 1 323 ? 8.683 -8.716 28.379 1.00 97.50 323 LEU A C 1
ATOM 2461 O O . LEU A 1 323 ? 8.971 -7.856 27.553 1.00 97.50 323 LEU A O 1
ATOM 2465 N N . VAL A 1 324 ? 9.239 -9.923 28.363 1.00 97.19 324 VAL A N 1
ATOM 2466 C CA . VAL A 1 324 ? 10.158 -10.401 27.323 1.00 97.19 324 VAL A CA 1
ATOM 2467 C C . VAL A 1 324 ? 9.685 -11.779 26.882 1.00 97.19 324 VAL A C 1
ATOM 2469 O O . VAL A 1 324 ? 9.473 -12.656 27.723 1.00 97.19 324 VAL A O 1
ATOM 2472 N N . LEU A 1 325 ? 9.512 -11.988 25.579 1.00 97.38 325 LEU A N 1
ATOM 2473 C CA . LEU A 1 325 ? 9.307 -13.322 25.022 1.00 97.38 325 LEU A CA 1
ATOM 2474 C C . LEU A 1 325 ? 10.678 -14.002 24.894 1.00 97.38 325 LEU A C 1
ATOM 2476 O O . LEU A 1 325 ? 11.494 -13.619 24.068 1.00 97.38 325 LEU A O 1
ATOM 2480 N N . ASP A 1 326 ? 10.939 -14.997 25.738 1.00 95.62 326 ASP A N 1
ATOM 2481 C CA . ASP A 1 326 ? 12.230 -15.699 25.876 1.00 95.62 326 ASP A CA 1
ATOM 2482 C C . ASP A 1 326 ? 12.456 -16.758 24.772 1.00 95.62 326 ASP A C 1
ATOM 2484 O O . ASP A 1 326 ? 13.391 -17.552 24.854 1.00 95.62 326 ASP A O 1
ATOM 2488 N N . GLY A 1 327 ? 11.555 -16.812 23.786 1.00 94.44 327 GLY A N 1
ATOM 2489 C CA . GLY A 1 327 ? 11.492 -17.803 22.712 1.00 94.44 327 GLY A CA 1
ATOM 2490 C C . GLY A 1 327 ? 10.224 -18.663 22.746 1.00 94.44 327 GLY A C 1
ATOM 2491 O O . GLY A 1 327 ? 9.462 -18.674 23.726 1.00 94.44 327 GLY A O 1
ATOM 2492 N N . TRP A 1 328 ? 10.015 -19.405 21.660 1.00 97.06 328 TRP A N 1
ATOM 2493 C CA . TRP A 1 328 ? 8.969 -20.412 21.523 1.00 97.06 328 TRP A CA 1
ATOM 2494 C C . TRP A 1 328 ? 9.539 -21.701 20.931 1.00 97.06 328 TRP A C 1
ATOM 2496 O O . TRP A 1 328 ? 10.453 -21.650 20.117 1.00 97.06 328 TRP A O 1
ATOM 2506 N N . ASP A 1 329 ? 9.013 -22.843 21.373 1.00 96.25 329 ASP A N 1
ATOM 2507 C CA . ASP A 1 329 ? 9.340 -24.162 20.820 1.00 96.25 329 ASP A CA 1
ATOM 2508 C C . ASP A 1 329 ? 8.043 -24.853 20.357 1.00 96.25 329 ASP A C 1
ATOM 2510 O O . ASP A 1 329 ? 6.980 -24.613 20.940 1.00 96.25 329 ASP A O 1
ATOM 2514 N N . TYR A 1 330 ? 8.152 -25.781 19.409 1.00 94.44 330 TYR A N 1
ATOM 2515 C CA . TYR A 1 330 ? 7.082 -26.696 18.998 1.00 94.44 330 TYR A CA 1
ATOM 2516 C C . TYR A 1 330 ? 7.303 -28.082 19.620 1.00 94.44 330 TYR A C 1
ATOM 2518 O O . TYR A 1 330 ? 8.449 -28.514 19.775 1.00 94.44 330 TYR A O 1
ATOM 2526 N N . ARG A 1 331 ? 6.239 -28.761 20.074 1.00 92.62 331 ARG A N 1
ATOM 2527 C CA . ARG A 1 331 ? 6.325 -30.119 20.651 1.00 92.62 331 ARG A CA 1
ATOM 2528 C C . ARG A 1 331 ? 5.055 -30.934 20.444 1.00 92.62 331 ARG A C 1
ATOM 2530 O O . ARG A 1 331 ? 3.958 -30.407 20.613 1.00 92.62 331 ARG A O 1
ATOM 2537 N N . ALA A 1 332 ? 5.210 -32.246 20.263 1.00 83.81 332 ALA A N 1
ATOM 2538 C CA . ALA A 1 332 ? 4.105 -33.191 20.355 1.00 83.81 332 ALA A CA 1
ATOM 2539 C C . ALA A 1 332 ? 3.366 -33.099 21.716 1.00 83.81 332 ALA A C 1
ATOM 2541 O O . ALA A 1 332 ? 4.009 -33.041 22.781 1.00 83.81 332 ALA A O 1
ATOM 2542 N N . PRO A 1 333 ? 2.020 -33.141 21.727 1.00 82.62 333 PRO A N 1
ATOM 2543 C CA . PRO A 1 333 ? 1.233 -33.221 22.953 1.00 82.62 333 PRO A CA 1
ATOM 2544 C C . PRO A 1 333 ? 1.646 -34.438 23.793 1.00 82.62 333 PRO A C 1
ATOM 2546 O O . PRO A 1 333 ? 1.714 -35.561 23.306 1.00 82.62 333 PRO A O 1
ATOM 2549 N N . GLY A 1 334 ? 1.936 -34.233 25.079 1.00 78.25 334 GLY A N 1
ATOM 2550 C CA . GLY A 1 334 ? 2.306 -35.329 25.985 1.00 78.25 334 GLY A CA 1
ATOM 2551 C C . GLY A 1 334 ? 3.775 -35.768 25.932 1.00 78.25 334 GLY A C 1
ATOM 2552 O O . GLY A 1 334 ? 4.169 -36.616 26.738 1.00 78.25 334 GLY A O 1
ATOM 2553 N N . ALA A 1 335 ? 4.616 -35.158 25.086 1.00 77.62 335 ALA A N 1
ATOM 2554 C CA . ALA A 1 335 ? 6.060 -35.366 25.137 1.00 77.62 335 ALA A CA 1
ATOM 2555 C C . ALA A 1 335 ? 6.594 -34.978 26.528 1.00 77.62 335 ALA A C 1
ATOM 2557 O O . ALA A 1 335 ? 6.652 -33.798 26.904 1.00 77.62 335 ALA A O 1
ATOM 2558 N N . LYS A 1 336 ? 6.967 -35.980 27.338 1.00 75.94 336 LYS A N 1
ATOM 2559 C CA . LYS A 1 336 ? 7.556 -35.741 28.661 1.00 75.94 336 LYS A CA 1
ATOM 2560 C C . LYS A 1 336 ? 8.801 -34.884 28.460 1.00 75.94 336 LYS A C 1
ATOM 2562 O O . LYS A 1 336 ? 9.651 -35.215 27.637 1.00 75.94 336 LYS A O 1
ATOM 2567 N N . ARG A 1 337 ? 8.943 -33.795 29.231 1.00 67.88 337 ARG A N 1
ATOM 2568 C CA . ARG A 1 337 ? 10.234 -33.099 29.345 1.00 67.88 337 ARG A CA 1
ATOM 2569 C C . ARG A 1 337 ? 11.263 -34.172 29.666 1.00 67.88 337 ARG A C 1
ATOM 2571 O O . ARG A 1 337 ? 11.177 -34.755 30.747 1.00 67.88 337 ARG A O 1
ATOM 2578 N N . SER A 1 338 ? 12.201 -34.428 28.753 1.00 60.81 338 SER A N 1
ATOM 2579 C CA . SER A 1 338 ? 13.383 -35.215 29.074 1.00 60.81 338 SER A CA 1
ATOM 2580 C C . SER A 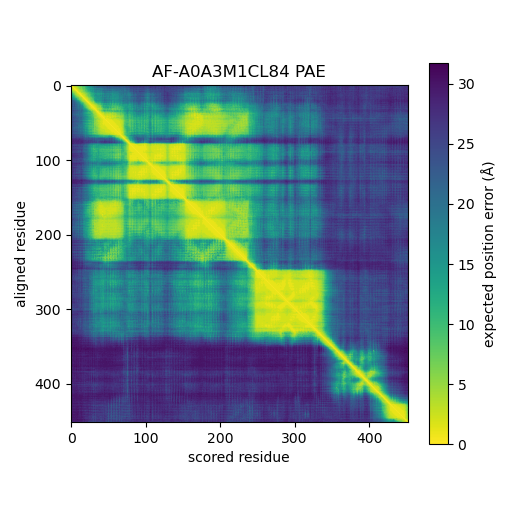1 338 ? 13.945 -34.583 30.343 1.00 60.81 338 SER A C 1
ATOM 2582 O O . SER A 1 338 ? 14.333 -33.408 30.330 1.00 60.81 338 SER A O 1
ATOM 2584 N N . ARG A 1 339 ? 13.853 -35.286 31.482 1.00 55.28 339 ARG A N 1
ATOM 2585 C CA . ARG A 1 339 ? 14.488 -34.814 32.714 1.00 55.28 339 ARG A CA 1
ATOM 2586 C C . ARG A 1 339 ? 15.920 -34.528 32.307 1.00 55.28 339 ARG A C 1
ATOM 2588 O O . ARG A 1 339 ? 16.542 -35.408 31.717 1.00 55.28 339 ARG A O 1
ATOM 2595 N N . LYS A 1 340 ? 16.367 -33.283 32.519 1.00 52.88 340 LYS A N 1
ATOM 2596 C CA . LYS A 1 340 ? 17.744 -32.854 32.263 1.00 52.88 340 LYS A CA 1
ATOM 2597 C C . LYS A 1 340 ? 18.629 -34.002 32.728 1.00 52.88 340 LYS A C 1
ATOM 2599 O O . LYS A 1 340 ? 18.557 -34.336 33.913 1.00 52.88 340 LYS A O 1
ATOM 2604 N N . ALA A 1 341 ? 19.299 -34.669 31.785 1.00 42.09 341 ALA A N 1
ATOM 2605 C CA . ALA A 1 341 ? 20.091 -35.846 32.098 1.00 42.09 341 ALA A CA 1
ATOM 2606 C C . ALA A 1 341 ? 20.982 -35.482 33.298 1.00 42.09 341 ALA A C 1
ATOM 2608 O O . ALA A 1 341 ? 21.527 -34.366 33.301 1.00 42.09 341 ALA A O 1
ATOM 2609 N N . PRO A 1 342 ? 21.054 -36.318 34.355 1.00 47.81 342 PRO A N 1
ATOM 2610 C CA . PRO A 1 342 ? 22.016 -36.082 35.423 1.00 47.81 342 PRO A CA 1
ATOM 2611 C C . PRO A 1 342 ? 23.371 -35.860 34.757 1.00 47.81 342 PRO A C 1
ATOM 2613 O O . PRO A 1 342 ? 23.678 -36.555 33.789 1.00 47.81 342 PRO A O 1
ATOM 2616 N N . ALA A 1 343 ? 24.089 -34.820 35.199 1.00 42.59 343 ALA A N 1
ATOM 2617 C CA . ALA A 1 343 ? 25.339 -34.384 34.586 1.00 42.59 343 ALA A CA 1
ATOM 2618 C C . ALA A 1 343 ? 26.174 -35.616 34.231 1.00 42.59 343 ALA A C 1
ATOM 2620 O O . ALA A 1 343 ? 26.517 -36.397 35.120 1.00 42.59 343 ALA A O 1
ATOM 2621 N N . ALA A 1 344 ? 26.387 -35.832 32.930 1.00 43.09 344 ALA A N 1
ATOM 2622 C CA . ALA A 1 344 ? 27.131 -36.985 32.466 1.00 43.09 344 ALA A CA 1
ATOM 2623 C C . ALA A 1 344 ? 28.501 -36.977 33.167 1.00 43.09 344 ALA A C 1
ATOM 2625 O O . ALA A 1 344 ? 29.119 -35.907 33.247 1.00 43.09 344 ALA A O 1
ATOM 2626 N N . PRO A 1 345 ? 28.971 -38.113 33.711 1.00 55.44 345 PRO A N 1
ATOM 2627 C CA . PRO A 1 345 ? 30.349 -38.207 34.160 1.00 55.44 345 PRO A CA 1
ATOM 2628 C C . PRO A 1 345 ? 31.262 -37.835 32.989 1.00 55.44 345 PRO A C 1
ATOM 2630 O O . PRO A 1 345 ? 30.991 -38.196 31.843 1.00 55.44 345 PRO A O 1
ATOM 2633 N N . VAL A 1 346 ? 32.300 -37.058 33.297 1.00 52.12 346 VAL A N 1
ATOM 2634 C CA . VAL A 1 346 ? 33.296 -36.540 32.352 1.00 52.12 346 VAL A CA 1
ATOM 2635 C C . VAL A 1 346 ? 33.710 -37.645 31.367 1.00 52.12 346 VAL A C 1
ATOM 2637 O O . VAL A 1 346 ? 34.259 -38.655 31.812 1.00 52.12 346 VAL A O 1
ATOM 2640 N N . PRO A 1 347 ? 33.446 -37.505 30.056 1.00 44.25 347 PRO A N 1
ATOM 2641 C CA . PRO A 1 347 ? 33.862 -38.507 29.089 1.00 44.25 347 PRO A CA 1
ATOM 2642 C C . PRO A 1 347 ? 35.378 -38.440 28.862 1.00 44.25 347 PRO A C 1
ATOM 2644 O O . PRO A 1 347 ? 35.963 -37.364 28.725 1.00 44.25 347 PRO A O 1
ATOM 2647 N N . ALA A 1 348 ? 35.997 -39.619 28.803 1.00 51.16 348 ALA A N 1
ATOM 2648 C CA . ALA A 1 348 ? 37.325 -39.837 28.237 1.00 51.16 348 ALA A CA 1
ATOM 2649 C C . ALA A 1 348 ? 37.369 -39.371 26.759 1.00 51.16 348 ALA A C 1
ATOM 2651 O O . ALA A 1 348 ? 36.321 -39.321 26.108 1.00 51.16 348 ALA A O 1
ATOM 2652 N N . PRO A 1 349 ? 38.548 -39.006 26.216 1.00 43.09 349 PRO A N 1
ATOM 2653 C CA . PRO A 1 349 ? 38.665 -38.379 24.898 1.00 43.09 349 PRO A CA 1
ATOM 2654 C C . PRO A 1 349 ? 38.106 -39.262 23.759 1.00 43.09 349 PRO A C 1
ATOM 2656 O O . PRO A 1 349 ? 38.258 -40.484 23.804 1.00 43.09 349 PRO A O 1
ATOM 2659 N N . PRO A 1 350 ? 37.460 -38.665 22.736 1.00 44.00 350 PRO A N 1
ATOM 2660 C CA . PRO A 1 350 ? 36.632 -39.400 21.783 1.00 44.00 350 PRO A CA 1
ATOM 2661 C C . PRO A 1 350 ? 37.432 -40.087 20.666 1.00 44.00 350 PRO A C 1
ATOM 2663 O O . PRO A 1 350 ? 38.268 -39.472 20.006 1.00 44.00 350 PRO A O 1
ATOM 2666 N N . SER A 1 351 ? 37.077 -41.350 20.406 1.00 40.75 351 SER A N 1
ATOM 2667 C CA . SER A 1 351 ? 37.252 -42.026 19.116 1.00 40.75 351 SER A CA 1
ATOM 2668 C C . SER A 1 351 ? 36.075 -41.649 18.212 1.00 40.75 351 SER A C 1
ATOM 2670 O O . SER A 1 351 ? 34.922 -41.687 18.640 1.00 40.75 351 SER A O 1
ATOM 2672 N N . ALA A 1 352 ? 36.375 -41.207 16.994 1.00 39.44 352 ALA A N 1
ATOM 2673 C CA . ALA A 1 352 ? 35.436 -40.554 16.094 1.00 39.44 352 ALA A CA 1
ATOM 2674 C C . ALA A 1 352 ? 34.677 -41.546 15.199 1.00 39.44 352 ALA A C 1
ATOM 2676 O O . ALA A 1 352 ? 35.283 -42.307 14.450 1.00 39.44 352 ALA A O 1
ATOM 2677 N N . ALA A 1 353 ? 33.352 -41.424 15.184 1.00 42.03 353 ALA A N 1
ATOM 2678 C CA . ALA A 1 353 ? 32.507 -41.713 14.028 1.00 42.03 353 ALA A CA 1
ATOM 2679 C C . ALA A 1 353 ? 31.509 -40.548 13.906 1.00 42.03 353 ALA A C 1
ATOM 2681 O O . ALA A 1 353 ? 30.937 -40.178 14.934 1.00 42.03 353 ALA A O 1
ATOM 2682 N N . PRO A 1 354 ? 31.312 -39.916 12.731 1.00 47.31 354 PRO A N 1
ATOM 2683 C CA . PRO A 1 354 ? 30.349 -38.835 12.629 1.00 47.31 354 PRO A CA 1
ATOM 2684 C C . PRO A 1 354 ? 29.005 -39.297 12.063 1.00 47.31 354 PRO A C 1
ATOM 2686 O O . PRO A 1 354 ? 28.917 -39.982 11.045 1.00 47.31 354 PRO A O 1
ATOM 2689 N N . GLU A 1 355 ? 27.987 -38.818 12.768 1.00 34.75 355 GLU A N 1
ATOM 2690 C CA . GLU A 1 355 ? 26.587 -38.652 12.400 1.00 34.75 355 GLU A CA 1
ATOM 2691 C C . GLU A 1 355 ? 26.410 -37.818 11.113 1.00 34.75 355 GLU A C 1
ATOM 2693 O O . GLU A 1 355 ? 27.303 -37.078 10.691 1.00 34.75 355 GLU A O 1
ATOM 2698 N N . SER A 1 356 ? 25.224 -37.955 10.519 1.00 34.72 356 SER A N 1
ATOM 2699 C CA . SER A 1 356 ? 24.653 -37.264 9.351 1.00 34.72 356 SER A CA 1
ATOM 2700 C C . SER A 1 356 ? 24.833 -35.735 9.324 1.00 34.72 356 SER A C 1
ATOM 2702 O O . SER A 1 356 ? 24.634 -35.079 10.346 1.00 34.72 356 SER A O 1
ATOM 2704 N N . TRP A 1 357 ? 25.110 -35.163 8.140 1.00 31.59 357 TRP A N 1
ATOM 2705 C CA . TRP A 1 357 ? 25.239 -33.713 7.905 1.00 31.59 357 TRP A CA 1
ATOM 2706 C C . TRP A 1 357 ? 24.303 -33.213 6.796 1.00 31.59 357 TRP A C 1
ATOM 2708 O O . TRP A 1 357 ? 24.082 -33.905 5.806 1.00 31.59 357 TRP A O 1
ATOM 2718 N N . VAL A 1 358 ? 23.781 -32.000 7.003 1.00 31.28 358 VAL A N 1
ATOM 2719 C CA . VAL A 1 358 ? 22.896 -31.223 6.116 1.00 31.28 358 VAL A CA 1
ATOM 2720 C C . VAL A 1 358 ? 23.755 -30.403 5.130 1.00 31.28 358 VAL A C 1
ATOM 2722 O O . VAL A 1 358 ? 24.787 -29.887 5.568 1.00 31.28 358 VAL A O 1
ATOM 2725 N N . PRO A 1 359 ? 23.390 -30.284 3.837 1.00 33.31 359 PRO A N 1
ATOM 2726 C CA . PRO A 1 359 ? 24.124 -29.463 2.865 1.00 33.31 359 PRO A CA 1
ATOM 2727 C C . PRO A 1 359 ? 23.955 -27.948 3.109 1.00 33.31 359 PRO A C 1
ATOM 2729 O O . PRO A 1 359 ? 22.979 -27.527 3.725 1.00 33.31 359 PRO A O 1
ATOM 2732 N N . PHE A 1 360 ? 24.921 -27.153 2.631 1.00 39.38 360 PHE A N 1
ATOM 2733 C CA . PHE A 1 360 ? 24.914 -25.679 2.641 1.00 39.38 360 PHE A CA 1
ATOM 2734 C C . PHE A 1 360 ? 24.617 -25.129 1.239 1.00 39.38 360 PHE A C 1
ATOM 2736 O O . PHE A 1 360 ? 24.953 -25.780 0.248 1.00 39.38 360 PHE A O 1
ATOM 2743 N N . ASP A 1 361 ? 24.044 -23.926 1.181 1.00 38.84 361 ASP A N 1
ATOM 2744 C CA . ASP A 1 361 ? 23.649 -23.235 -0.050 1.00 38.84 361 ASP A CA 1
ATOM 2745 C C . ASP A 1 361 ? 24.697 -22.202 -0.516 1.00 38.84 361 ASP A C 1
ATOM 2747 O O . ASP A 1 361 ? 25.604 -21.792 0.214 1.00 38.84 361 ASP A O 1
ATOM 2751 N N . GLU A 1 362 ? 24.576 -21.779 -1.772 1.00 34.25 362 GLU A N 1
ATOM 2752 C CA . GLU A 1 362 ? 25.446 -20.799 -2.426 1.00 34.25 362 GLU A CA 1
ATOM 2753 C C . GLU A 1 362 ? 25.304 -19.407 -1.763 1.00 34.25 362 GLU A C 1
ATOM 2755 O O . GLU A 1 362 ? 24.221 -18.827 -1.758 1.00 34.25 362 GLU A O 1
ATOM 2760 N N . GLY A 1 363 ? 26.387 -18.864 -1.183 1.00 36.69 363 GLY A N 1
ATOM 2761 C CA . GLY A 1 363 ? 26.399 -17.531 -0.545 1.00 36.69 363 GLY A CA 1
ATOM 2762 C C . GLY A 1 363 ? 27.132 -17.428 0.801 1.00 36.69 363 GLY A C 1
ATOM 2763 O O . GLY A 1 363 ? 27.394 -16.319 1.272 1.00 36.69 363 GLY A O 1
ATOM 2764 N N . ASP A 1 364 ? 27.517 -18.552 1.408 1.00 43.78 364 ASP A N 1
ATOM 2765 C CA . ASP A 1 364 ? 28.214 -18.556 2.701 1.00 43.78 364 ASP A CA 1
ATOM 2766 C C . ASP A 1 364 ? 29.642 -17.964 2.629 1.00 43.78 364 ASP A C 1
ATOM 2768 O O . ASP A 1 364 ? 30.438 -18.259 1.731 1.00 43.78 364 ASP A O 1
ATOM 2772 N N . ARG A 1 365 ? 30.000 -17.121 3.612 1.00 41.75 365 ARG A N 1
ATOM 2773 C CA . ARG A 1 365 ? 31.319 -16.466 3.710 1.00 41.75 365 ARG A CA 1
ATOM 2774 C C . ARG A 1 365 ? 32.382 -17.382 4.321 1.00 41.75 365 ARG A C 1
ATOM 2776 O O . ARG A 1 365 ? 32.152 -18.082 5.304 1.00 41.75 365 ARG A O 1
ATOM 2783 N N . VAL A 1 366 ? 33.597 -17.321 3.775 1.00 45.88 366 VAL A N 1
ATOM 2784 C CA . VAL A 1 366 ? 34.750 -18.130 4.205 1.00 45.88 366 VAL A CA 1
ATOM 2785 C C . VAL A 1 366 ? 35.964 -17.229 4.412 1.00 45.88 366 VAL A C 1
ATOM 2787 O O . VAL A 1 366 ? 36.163 -16.285 3.652 1.00 45.88 366 VAL A O 1
ATOM 2790 N N . VAL A 1 367 ? 36.791 -17.506 5.427 1.00 41.69 367 VAL A N 1
ATOM 2791 C CA . VAL A 1 367 ? 37.989 -16.707 5.733 1.00 41.69 367 VAL A CA 1
ATOM 2792 C C . VAL A 1 367 ? 39.235 -17.580 5.660 1.00 41.69 367 VAL A C 1
ATOM 2794 O O . VAL A 1 367 ? 39.460 -18.445 6.501 1.00 41.69 367 VAL A O 1
ATOM 2797 N N . LEU A 1 368 ? 40.076 -17.318 4.664 1.00 42.50 368 LEU A N 1
ATOM 2798 C CA . LEU A 1 368 ? 41.373 -17.970 4.487 1.00 42.50 368 LEU A CA 1
ATOM 2799 C C . LEU A 1 368 ? 42.481 -17.078 5.056 1.00 42.50 368 LEU A C 1
ATOM 2801 O O . LEU A 1 368 ? 42.394 -15.860 4.932 1.00 42.50 368 LEU A O 1
ATOM 2805 N N . ASP A 1 369 ? 43.486 -17.690 5.692 1.00 41.06 369 ASP A N 1
ATOM 2806 C CA . ASP A 1 369 ? 44.613 -17.059 6.403 1.00 41.06 369 ASP A CA 1
ATOM 2807 C C . ASP A 1 369 ? 45.014 -15.668 5.863 1.00 41.06 369 ASP A C 1
ATOM 2809 O O . ASP A 1 369 ? 45.841 -15.526 4.966 1.00 41.06 369 ASP A O 1
ATOM 2813 N N . GLY A 1 370 ? 44.423 -14.618 6.445 1.00 38.66 370 GLY A N 1
ATOM 2814 C CA . GLY A 1 370 ? 44.800 -13.223 6.211 1.00 38.66 370 GLY A CA 1
ATOM 2815 C C . GLY A 1 370 ? 44.279 -12.545 4.936 1.00 38.66 370 GLY A C 1
ATOM 2816 O O . GLY A 1 370 ? 44.627 -11.385 4.729 1.00 38.66 370 GLY A O 1
ATOM 2817 N N . VAL A 1 371 ? 43.438 -13.181 4.109 1.00 38.84 371 VAL A N 1
ATOM 2818 C CA . VAL A 1 371 ? 42.859 -12.543 2.907 1.00 38.84 371 VAL A CA 1
ATOM 2819 C C . VAL A 1 371 ? 41.334 -12.660 2.908 1.00 38.84 371 VAL A C 1
ATOM 2821 O O . VAL A 1 371 ? 40.769 -13.752 2.945 1.00 38.84 371 VAL A O 1
ATOM 2824 N N . HIS A 1 372 ? 40.653 -11.513 2.859 1.00 32.97 372 HIS A N 1
ATOM 2825 C CA . HIS A 1 372 ? 39.202 -11.438 2.697 1.00 32.97 372 HIS A CA 1
ATOM 2826 C C . HIS A 1 372 ? 38.823 -11.576 1.217 1.00 32.97 372 HIS A C 1
ATOM 2828 O O . HIS A 1 372 ? 39.307 -10.810 0.387 1.00 32.97 372 HIS A O 1
ATOM 2834 N N . GLY A 1 373 ? 37.921 -12.501 0.890 1.00 39.81 373 GLY A N 1
ATOM 2835 C CA . GLY A 1 373 ? 37.314 -12.604 -0.437 1.00 39.81 373 GLY A CA 1
ATOM 2836 C C . GLY A 1 373 ? 35.939 -13.265 -0.366 1.00 39.81 373 GLY A C 1
ATOM 2837 O O . GLY A 1 373 ? 35.731 -14.167 0.444 1.00 39.81 373 GLY A O 1
ATOM 2838 N N . MET A 1 374 ? 34.992 -12.799 -1.186 1.00 35.81 374 MET A N 1
ATOM 2839 C CA . MET A 1 374 ? 33.734 -13.516 -1.428 1.00 35.81 374 MET A CA 1
ATOM 2840 C C . MET A 1 374 ? 33.994 -14.692 -2.367 1.00 35.81 374 MET A C 1
ATOM 2842 O O . MET A 1 374 ? 34.798 -14.587 -3.295 1.00 35.81 374 MET A O 1
ATOM 2846 N N . VAL A 1 375 ? 33.303 -15.808 -2.145 1.00 36.88 375 VAL A N 1
ATOM 2847 C CA . VAL A 1 375 ? 33.400 -16.978 -3.017 1.00 36.88 375 VAL A CA 1
ATOM 2848 C C . VAL A 1 375 ? 32.665 -16.678 -4.319 1.00 36.88 375 VAL A C 1
ATOM 2850 O O . VAL A 1 375 ? 31.446 -16.738 -4.389 1.00 36.88 375 VAL A O 1
ATOM 2853 N N . SER A 1 376 ? 33.412 -16.387 -5.375 1.00 37.41 376 SER A N 1
ATOM 2854 C CA . SER A 1 376 ? 32.962 -16.651 -6.741 1.00 37.41 376 SER A CA 1
ATOM 2855 C C . SER A 1 376 ? 34.104 -17.348 -7.481 1.00 37.41 376 SER A C 1
ATOM 2857 O O . SER A 1 376 ? 35.033 -16.728 -7.979 1.00 37.41 376 SER A O 1
ATOM 2859 N N . ARG A 1 377 ? 34.045 -18.688 -7.459 1.00 38.09 377 ARG A N 1
ATOM 2860 C CA . ARG A 1 377 ? 34.888 -19.655 -8.194 1.00 38.09 377 ARG A CA 1
ATOM 2861 C C . ARG A 1 377 ? 36.408 -19.497 -8.032 1.00 38.09 377 ARG A C 1
ATOM 2863 O O . ARG A 1 377 ? 37.081 -18.886 -8.855 1.00 38.09 377 ARG A O 1
ATOM 2870 N N . ILE A 1 378 ? 36.976 -20.195 -7.046 1.00 35.84 378 ILE A N 1
ATOM 2871 C CA . ILE A 1 378 ? 38.426 -20.445 -6.989 1.00 35.84 378 ILE A CA 1
ATOM 2872 C C . ILE A 1 378 ? 38.712 -21.832 -7.599 1.00 35.84 378 ILE A C 1
ATOM 2874 O O . ILE A 1 378 ? 38.123 -22.816 -7.148 1.00 35.84 378 ILE A O 1
ATOM 2878 N N . PRO A 1 379 ? 39.594 -21.962 -8.611 1.00 39.84 379 PRO A N 1
ATOM 2879 C CA . PRO A 1 379 ? 39.924 -23.254 -9.211 1.00 39.84 379 PRO A CA 1
ATOM 2880 C C . PRO A 1 379 ? 40.587 -24.203 -8.204 1.00 39.84 379 PRO A C 1
ATOM 2882 O O . PRO A 1 379 ? 41.537 -23.824 -7.521 1.00 39.84 379 PRO A O 1
ATOM 2885 N N . ALA A 1 380 ? 40.179 -25.476 -8.195 1.00 42.22 380 ALA A N 1
ATOM 2886 C CA . ALA A 1 380 ? 40.700 -26.523 -7.301 1.00 42.22 380 ALA A CA 1
ATOM 2887 C C . ALA A 1 380 ? 42.228 -26.768 -7.381 1.00 42.22 380 ALA A C 1
ATOM 2889 O O . ALA A 1 380 ? 42.782 -27.499 -6.565 1.00 42.22 380 ALA A O 1
ATOM 2890 N N . ARG A 1 381 ? 42.928 -26.159 -8.349 1.00 42.69 381 ARG A N 1
ATOM 2891 C CA . ARG A 1 381 ? 44.370 -26.335 -8.597 1.00 42.69 381 ARG A CA 1
ATOM 2892 C C . ARG A 1 381 ? 45.279 -25.521 -7.664 1.00 42.69 381 ARG A C 1
ATOM 2894 O O . ARG A 1 381 ? 46.492 -25.621 -7.795 1.00 42.69 381 ARG A O 1
ATOM 2901 N N . VAL A 1 382 ? 44.717 -24.711 -6.763 1.00 44.69 382 VAL A N 1
ATOM 2902 C CA . VAL A 1 382 ? 45.485 -23.776 -5.916 1.00 44.69 382 VAL A CA 1
ATOM 2903 C C . VAL A 1 382 ? 45.887 -24.375 -4.553 1.00 44.69 382 VAL A C 1
ATOM 2905 O O . VAL A 1 382 ? 46.697 -23.777 -3.856 1.00 44.69 382 VAL A O 1
ATOM 2908 N N . TYR A 1 383 ? 45.403 -25.567 -4.180 1.00 51.03 383 TYR A N 1
ATOM 2909 C CA . TYR A 1 383 ? 45.642 -26.142 -2.844 1.00 51.03 383 TYR A CA 1
ATOM 2910 C C . TYR A 1 383 ? 46.553 -27.374 -2.856 1.00 51.03 383 TYR A C 1
ATOM 2912 O O . TYR A 1 383 ? 46.410 -28.265 -3.699 1.00 51.03 383 TYR A O 1
ATOM 2920 N N . GLY A 1 384 ? 47.447 -27.455 -1.868 1.00 50.69 384 GLY A N 1
ATOM 2921 C CA . GLY A 1 384 ? 48.165 -28.673 -1.506 1.00 50.69 384 GLY A CA 1
ATOM 2922 C C . GLY A 1 384 ? 47.319 -29.577 -0.594 1.00 50.69 384 GLY A C 1
ATOM 2923 O O . GLY A 1 384 ? 46.421 -29.102 0.104 1.00 50.69 384 GLY A O 1
ATOM 2924 N N . PRO A 1 385 ? 47.583 -30.897 -0.552 1.00 47.56 385 PRO A N 1
ATOM 2925 C CA . PRO A 1 385 ? 46.768 -31.861 0.200 1.00 47.56 385 PRO A CA 1
ATOM 2926 C C . PRO A 1 385 ? 46.753 -31.638 1.724 1.00 47.56 385 PRO A C 1
ATOM 2928 O O . PRO A 1 385 ? 45.876 -32.180 2.403 1.00 47.56 385 PRO A O 1
ATOM 2931 N N . ASP A 1 386 ? 47.684 -30.837 2.245 1.00 53.84 386 ASP A N 1
ATOM 2932 C CA . ASP A 1 386 ? 47.865 -30.574 3.676 1.00 53.84 386 ASP A CA 1
ATOM 2933 C C . ASP A 1 386 ? 47.355 -29.190 4.125 1.00 53.84 386 ASP A C 1
ATOM 2935 O O . ASP A 1 386 ? 47.440 -28.854 5.312 1.00 53.84 386 ASP A O 1
ATOM 2939 N N . ASP A 1 387 ? 46.774 -28.402 3.214 1.00 48.53 387 ASP A N 1
ATOM 2940 C CA . ASP A 1 387 ? 46.251 -27.074 3.532 1.00 48.53 387 ASP A CA 1
ATOM 2941 C C . ASP A 1 387 ? 44.988 -27.156 4.413 1.00 48.53 387 ASP A C 1
ATOM 2943 O O . ASP A 1 387 ? 44.105 -28.011 4.242 1.00 48.53 387 ASP A O 1
ATOM 2947 N N . LYS A 1 388 ? 44.895 -26.251 5.396 1.00 45.78 388 LYS A N 1
ATOM 2948 C CA . LYS A 1 388 ? 43.771 -26.165 6.342 1.00 45.78 388 LYS A CA 1
ATOM 2949 C C . LYS A 1 388 ? 42.930 -24.937 6.031 1.00 45.78 388 LYS A C 1
ATOM 2951 O O . LYS A 1 388 ? 43.408 -23.817 6.154 1.00 45.78 388 LYS A O 1
ATOM 2956 N N . VAL A 1 389 ? 41.654 -25.146 5.720 1.00 49.09 389 VAL A N 1
ATOM 2957 C CA . VAL A 1 389 ? 40.706 -24.053 5.470 1.00 49.09 389 VAL A CA 1
ATOM 2958 C C . VAL A 1 389 ? 39.856 -23.832 6.718 1.00 49.09 389 VAL A C 1
ATOM 2960 O O . VAL A 1 389 ? 39.344 -24.789 7.311 1.00 49.09 389 VAL A O 1
ATOM 2963 N N . THR A 1 390 ? 39.730 -22.574 7.147 1.00 43.75 390 THR A N 1
ATOM 2964 C CA . THR A 1 390 ? 38.884 -22.182 8.283 1.00 43.75 390 THR A CA 1
ATOM 2965 C C . THR A 1 390 ? 37.649 -21.453 7.759 1.00 43.75 390 THR A C 1
ATOM 2967 O O . THR A 1 390 ? 37.758 -20.521 6.975 1.00 43.75 390 THR A O 1
ATOM 2970 N N . PHE A 1 391 ? 36.458 -21.861 8.185 1.00 49.19 391 PHE A N 1
ATOM 2971 C CA . PHE A 1 391 ? 35.203 -21.236 7.760 1.00 49.19 391 PHE A CA 1
ATOM 2972 C C . PHE A 1 391 ? 34.609 -20.455 8.934 1.00 49.19 391 PHE A C 1
ATOM 2974 O O . PHE A 1 391 ? 34.451 -21.017 10.023 1.00 49.19 391 PHE A O 1
ATOM 2981 N N . LEU A 1 392 ? 34.313 -19.168 8.734 1.00 42.88 392 LEU A N 1
ATOM 2982 C CA . LEU A 1 392 ? 33.680 -18.296 9.726 1.00 42.88 392 LEU A CA 1
ATOM 2983 C C . LEU A 1 392 ? 32.258 -17.980 9.256 1.00 42.88 392 LEU A C 1
ATOM 2985 O O . LEU A 1 392 ? 32.089 -17.259 8.282 1.00 42.88 392 LEU A O 1
ATOM 2989 N N . ALA A 1 393 ? 31.255 -18.502 9.963 1.00 41.44 393 ALA A N 1
ATOM 2990 C CA . ALA A 1 393 ? 29.870 -18.080 9.780 1.00 41.44 393 ALA A CA 1
ATOM 2991 C C . ALA A 1 393 ? 29.663 -16.707 10.437 1.00 41.44 393 ALA A C 1
ATOM 2993 O O . ALA A 1 393 ? 30.174 -16.465 11.541 1.00 41.44 393 ALA A O 1
ATOM 2994 N N . ASP A 1 394 ? 28.922 -15.821 9.772 1.00 40.56 394 ASP A N 1
ATOM 2995 C CA . ASP A 1 394 ? 28.707 -14.451 10.235 1.00 40.56 394 ASP A CA 1
ATOM 2996 C C . ASP A 1 394 ? 28.178 -14.434 11.684 1.00 40.56 394 ASP A C 1
ATOM 2998 O O . ASP A 1 394 ? 27.148 -15.017 12.021 1.00 40.56 394 ASP A O 1
ATOM 3002 N N . GLY A 1 395 ? 28.935 -13.776 12.569 1.00 41.00 395 GLY A N 1
ATOM 3003 C CA . GLY A 1 395 ? 28.574 -13.570 13.974 1.00 41.00 395 GLY A CA 1
ATOM 3004 C C . GLY A 1 395 ? 29.109 -14.589 14.989 1.00 41.00 395 GLY A C 1
ATOM 3005 O O . GLY A 1 395 ? 28.836 -14.420 16.178 1.00 41.00 395 GLY A O 1
ATOM 3006 N N . ASN A 1 396 ? 29.894 -15.600 14.591 1.00 40.19 396 ASN A N 1
ATOM 3007 C CA . ASN A 1 396 ? 30.463 -16.576 15.533 1.00 40.19 396 ASN A CA 1
ATOM 3008 C C . ASN A 1 396 ? 32.012 -16.586 15.516 1.00 40.19 396 ASN A C 1
ATOM 3010 O O . ASN A 1 396 ? 32.604 -16.939 14.497 1.00 40.19 396 ASN A O 1
ATOM 3014 N N . PRO A 1 397 ? 32.707 -16.236 16.621 1.00 40.78 397 PRO A N 1
ATOM 3015 C CA . PRO A 1 397 ? 34.170 -16.096 16.633 1.00 40.78 397 PRO A CA 1
ATOM 3016 C C . PRO A 1 397 ? 34.947 -17.422 16.577 1.00 40.78 397 PRO A C 1
ATOM 3018 O O . PRO A 1 397 ? 36.170 -17.407 16.442 1.00 40.78 397 PRO A O 1
ATOM 3021 N N . THR A 1 398 ? 34.283 -18.577 16.677 1.00 42.03 398 THR A N 1
ATOM 3022 C CA . THR A 1 398 ? 34.929 -19.893 16.560 1.00 42.03 398 THR A CA 1
ATOM 3023 C C . THR A 1 398 ? 34.537 -20.563 15.248 1.00 42.03 398 THR A C 1
ATOM 3025 O O . THR A 1 398 ? 33.522 -21.256 15.173 1.00 42.03 398 THR A O 1
ATOM 3028 N N . GLY A 1 399 ? 35.344 -20.345 14.210 1.00 47.16 399 GLY A N 1
ATOM 3029 C CA . GLY A 1 399 ? 35.191 -21.005 12.914 1.00 47.16 399 GLY A CA 1
ATOM 3030 C C . GLY A 1 399 ? 35.517 -22.501 12.952 1.00 47.16 399 GLY A C 1
ATOM 3031 O O . GLY A 1 399 ? 36.221 -22.988 13.842 1.00 47.16 399 GLY A O 1
ATOM 3032 N N . ARG A 1 400 ? 35.018 -23.247 11.963 1.00 47.75 400 ARG A N 1
ATOM 3033 C CA . ARG A 1 400 ? 35.250 -24.693 11.824 1.00 47.75 400 ARG A CA 1
ATOM 3034 C C . ARG A 1 400 ? 36.408 -24.939 10.855 1.00 47.75 400 ARG A C 1
ATOM 3036 O O . ARG A 1 400 ? 36.452 -24.338 9.787 1.00 47.75 400 ARG A O 1
ATOM 3043 N N . ARG A 1 401 ? 37.353 -25.810 11.223 1.00 45.66 401 ARG A N 1
ATOM 3044 C CA . ARG A 1 401 ? 38.499 -26.189 10.376 1.00 45.66 401 ARG A CA 1
ATOM 3045 C C . ARG A 1 401 ? 38.220 -27.502 9.657 1.00 45.66 401 ARG A C 1
ATOM 3047 O O . ARG A 1 401 ? 37.876 -28.484 10.314 1.00 45.66 401 ARG A O 1
ATOM 3054 N N . ILE A 1 402 ? 38.410 -27.530 8.341 1.00 48.84 402 ILE A N 1
ATOM 3055 C CA . ILE A 1 402 ? 38.279 -28.743 7.521 1.00 48.84 402 ILE A CA 1
ATOM 3056 C C . ILE A 1 402 ? 39.560 -28.918 6.692 1.00 48.84 402 ILE A C 1
ATOM 3058 O O . ILE A 1 402 ? 40.160 -27.942 6.243 1.00 48.84 402 ILE A O 1
ATOM 3062 N N . ALA A 1 403 ? 40.014 -30.164 6.537 1.00 49.25 403 ALA A N 1
ATOM 3063 C CA . ALA A 1 403 ? 41.185 -30.502 5.727 1.00 49.25 403 ALA A CA 1
ATOM 3064 C C . ALA A 1 403 ? 40.836 -30.515 4.226 1.00 49.25 403 ALA A C 1
ATOM 3066 O O . ALA A 1 403 ? 39.840 -31.135 3.841 1.00 49.25 403 ALA A O 1
ATOM 3067 N N . ALA A 1 404 ? 41.676 -29.898 3.384 1.00 46.53 404 ALA A N 1
ATOM 3068 C CA . ALA A 1 404 ? 41.446 -29.741 1.940 1.00 46.53 404 ALA A CA 1
ATOM 3069 C C . ALA A 1 404 ? 41.229 -31.071 1.189 1.00 46.53 404 ALA A C 1
ATOM 3071 O O . ALA A 1 404 ? 40.414 -31.149 0.271 1.00 46.53 404 ALA A O 1
ATOM 3072 N N . LYS A 1 405 ? 41.856 -32.162 1.651 1.00 46.31 405 LYS A N 1
ATOM 3073 C CA . LYS A 1 405 ? 41.696 -33.519 1.094 1.00 46.31 405 LYS A CA 1
ATOM 3074 C C . LYS A 1 405 ? 40.245 -34.035 1.095 1.00 46.31 405 LYS A C 1
ATOM 3076 O O . LYS A 1 405 ? 39.925 -34.967 0.361 1.00 46.31 405 LYS A O 1
ATOM 3081 N N . ARG A 1 406 ? 39.363 -33.452 1.916 1.00 50.56 406 ARG A N 1
ATOM 3082 C CA . ARG A 1 406 ? 37.939 -33.813 1.985 1.00 50.56 406 ARG A CA 1
ATOM 3083 C C . ARG A 1 406 ? 37.107 -33.163 0.870 1.00 50.56 406 ARG A C 1
ATOM 3085 O O . ARG A 1 406 ? 36.210 -33.822 0.364 1.00 50.56 406 ARG A O 1
ATOM 3092 N N . LEU A 1 407 ? 37.465 -31.949 0.436 1.00 49.81 407 LEU A N 1
ATOM 3093 C CA . LEU A 1 407 ? 36.781 -31.211 -0.641 1.00 49.81 407 LEU A CA 1
ATOM 3094 C C . LEU A 1 407 ? 37.035 -31.828 -2.029 1.00 49.81 407 LEU A C 1
ATOM 3096 O O . LEU A 1 407 ? 36.155 -31.813 -2.882 1.00 49.81 407 LEU A O 1
ATOM 3100 N N . GLN A 1 408 ? 38.209 -32.433 -2.251 1.00 48.81 408 GLN A N 1
ATOM 3101 C CA . GLN A 1 408 ? 38.516 -33.120 -3.516 1.00 48.81 408 GLN A CA 1
ATOM 3102 C C . GLN A 1 408 ? 37.660 -34.375 -3.747 1.00 48.81 408 GLN A C 1
ATOM 3104 O O . GLN A 1 408 ? 37.288 -34.647 -4.882 1.00 48.81 408 GLN A O 1
ATOM 3109 N N . ARG A 1 409 ? 37.289 -35.109 -2.687 1.00 46.66 409 ARG A N 1
ATOM 3110 C CA . ARG A 1 409 ? 36.447 -36.313 -2.818 1.00 46.66 409 ARG A CA 1
ATOM 3111 C C . ARG A 1 409 ? 35.000 -36.007 -3.192 1.00 46.66 409 ARG A C 1
ATOM 3113 O O . ARG A 1 409 ? 34.366 -36.831 -3.832 1.00 46.66 409 ARG A O 1
ATOM 3120 N N . GLU A 1 410 ? 34.475 -34.854 -2.793 1.00 46.66 410 GLU A N 1
ATOM 3121 C CA . GLU A 1 410 ? 33.094 -34.460 -3.107 1.00 46.66 410 GLU A CA 1
ATOM 3122 C C . GLU A 1 410 ? 32.954 -34.036 -4.578 1.00 46.66 410 GLU A C 1
ATOM 3124 O O . GLU A 1 410 ? 31.921 -34.280 -5.194 1.00 46.66 410 GLU A O 1
ATOM 3129 N N . HIS A 1 411 ? 34.025 -33.507 -5.179 1.00 46.34 411 HIS A N 1
ATOM 3130 C CA . HIS A 1 411 ? 34.042 -33.108 -6.588 1.00 46.34 411 HIS A CA 1
ATOM 3131 C C . HIS A 1 411 ? 34.143 -34.296 -7.568 1.00 46.34 411 HIS A C 1
ATOM 3133 O O . HIS A 1 411 ? 33.781 -34.157 -8.735 1.00 46.34 411 HIS A O 1
ATOM 3139 N N . GLU A 1 412 ? 34.617 -35.460 -7.109 1.00 42.91 412 GLU A N 1
ATOM 3140 C CA . GLU A 1 412 ? 34.743 -36.686 -7.916 1.00 42.91 412 GLU A CA 1
ATOM 3141 C C . GLU A 1 412 ? 33.458 -37.538 -7.940 1.00 42.91 412 GLU A C 1
ATOM 3143 O O . GLU A 1 412 ? 33.333 -38.422 -8.780 1.00 42.91 412 GLU A O 1
ATOM 3148 N N . VAL A 1 413 ? 32.484 -37.274 -7.059 1.00 46.03 413 VAL A N 1
ATOM 3149 C CA . VAL A 1 413 ? 31.235 -38.064 -6.941 1.00 46.03 413 VAL A CA 1
ATOM 3150 C C . VAL A 1 413 ? 30.057 -37.427 -7.710 1.00 46.03 413 VAL A C 1
ATOM 3152 O O . VAL A 1 413 ? 28.982 -38.009 -7.804 1.00 46.03 413 VAL A O 1
ATOM 3155 N N . GLY A 1 414 ? 30.246 -36.246 -8.307 1.00 37.41 414 GLY A N 1
ATOM 3156 C CA . GLY A 1 414 ? 29.179 -35.431 -8.909 1.00 37.41 414 GLY A CA 1
ATOM 3157 C C . GLY A 1 414 ? 28.913 -35.609 -10.410 1.00 37.41 414 GLY A C 1
ATOM 3158 O O . GLY A 1 414 ? 28.313 -34.719 -11.008 1.00 37.41 414 GLY A O 1
ATOM 3159 N N . THR A 1 415 ? 29.350 -36.694 -11.050 1.00 38.56 415 THR A N 1
ATOM 3160 C CA . THR A 1 415 ? 29.068 -36.938 -12.477 1.00 38.56 415 THR A CA 1
ATOM 3161 C C . THR A 1 415 ? 28.467 -38.318 -12.692 1.00 38.56 415 THR A C 1
ATOM 3163 O O . THR A 1 415 ? 29.210 -39.252 -12.960 1.00 38.56 415 THR A O 1
ATOM 3166 N N . ASP A 1 416 ? 27.138 -38.420 -12.603 1.00 31.88 416 ASP A N 1
ATOM 3167 C CA . ASP A 1 416 ? 26.343 -39.459 -13.267 1.00 31.88 416 ASP A CA 1
ATOM 3168 C C . ASP A 1 416 ? 24.905 -38.966 -13.568 1.00 31.88 416 ASP A C 1
ATOM 3170 O O . ASP A 1 416 ? 24.394 -38.040 -12.940 1.00 31.88 416 ASP A O 1
ATOM 3174 N N . ALA A 1 417 ? 24.329 -39.567 -14.613 1.00 35.69 417 ALA A N 1
ATOM 3175 C CA . ALA A 1 417 ? 23.175 -39.231 -15.466 1.00 35.69 417 ALA A CA 1
ATOM 3176 C C . ALA A 1 417 ? 21.788 -38.973 -14.793 1.00 35.69 417 ALA A C 1
ATOM 3178 O O . ALA A 1 417 ? 21.593 -39.307 -13.626 1.00 35.69 417 ALA A O 1
ATOM 3179 N N . PRO A 1 418 ? 20.792 -38.399 -15.521 1.00 37.62 418 PRO A N 1
ATOM 3180 C CA . PRO A 1 418 ? 19.549 -37.896 -14.931 1.00 37.62 418 PRO A CA 1
ATOM 3181 C C . PRO A 1 418 ? 18.536 -39.004 -14.610 1.00 37.62 418 PRO A C 1
ATOM 3183 O O . PRO A 1 418 ? 18.308 -39.909 -15.412 1.00 37.62 418 PRO A O 1
ATOM 3186 N N . ALA A 1 419 ? 17.891 -38.880 -13.448 1.00 34.44 419 ALA A N 1
ATOM 3187 C CA . ALA A 1 419 ? 16.798 -39.736 -13.003 1.00 34.44 419 ALA A CA 1
ATOM 3188 C C . ALA A 1 419 ? 15.455 -39.321 -13.634 1.00 34.44 419 ALA A C 1
ATOM 3190 O O . ALA A 1 419 ? 15.116 -38.137 -13.704 1.00 34.44 419 ALA A O 1
ATOM 3191 N N . GLU A 1 420 ? 14.699 -40.326 -14.075 1.00 34.50 420 GLU A N 1
ATOM 3192 C CA . GLU A 1 420 ? 13.328 -40.228 -14.575 1.00 34.50 420 GLU A CA 1
ATOM 3193 C C . GLU A 1 420 ? 12.379 -39.624 -13.529 1.00 34.50 420 GLU A C 1
ATOM 3195 O O . GLU A 1 420 ? 12.436 -39.929 -12.339 1.00 34.50 420 GLU A O 1
ATOM 3200 N N . THR A 1 421 ? 11.491 -38.747 -13.995 1.00 33.97 421 THR A N 1
ATOM 3201 C CA . THR A 1 421 ? 10.497 -38.047 -13.180 1.00 33.97 421 THR A CA 1
ATOM 3202 C C . THR A 1 421 ? 9.291 -38.953 -12.924 1.00 33.97 421 THR A C 1
ATOM 3204 O O . THR A 1 421 ? 8.573 -39.323 -13.852 1.00 33.97 421 THR A O 1
ATOM 3207 N N . GLU A 1 422 ? 9.062 -39.297 -11.658 1.00 35.16 422 GLU A N 1
ATOM 3208 C CA . GLU A 1 422 ? 7.902 -40.059 -11.190 1.00 35.16 422 GLU A CA 1
ATOM 3209 C C . GLU A 1 422 ? 6.638 -39.175 -11.215 1.00 35.16 422 GLU A C 1
ATOM 3211 O O . GLU A 1 422 ? 6.635 -38.036 -10.740 1.00 35.16 422 GLU A O 1
ATOM 3216 N N . ALA A 1 423 ? 5.567 -39.676 -11.835 1.00 40.75 423 ALA A N 1
ATOM 3217 C CA . ALA A 1 423 ? 4.324 -38.945 -12.060 1.00 40.75 423 ALA A CA 1
ATOM 3218 C C . ALA A 1 423 ? 3.526 -38.729 -10.760 1.00 40.75 423 ALA A C 1
ATOM 3220 O O . ALA A 1 423 ? 3.362 -39.640 -9.949 1.00 40.75 423 ALA A O 1
ATOM 3221 N N . ALA A 1 424 ? 2.978 -37.521 -10.599 1.00 42.12 424 ALA A N 1
ATOM 3222 C CA . ALA A 1 424 ? 2.111 -37.153 -9.482 1.00 42.12 424 ALA A CA 1
ATOM 3223 C C . ALA A 1 424 ? 0.823 -38.009 -9.436 1.00 42.12 424 ALA A C 1
ATOM 3225 O O . ALA A 1 424 ? 0.271 -38.343 -10.490 1.00 42.12 424 ALA A O 1
ATOM 3226 N N . PRO A 1 425 ? 0.304 -38.343 -8.237 1.00 50.16 425 PRO A N 1
ATOM 3227 C CA . PRO A 1 425 ? -0.909 -39.141 -8.103 1.00 50.16 425 PRO A CA 1
ATOM 3228 C C . PRO A 1 425 ? -2.153 -38.373 -8.595 1.00 50.16 425 PRO A C 1
ATOM 3230 O O . PRO A 1 425 ? -2.227 -37.151 -8.438 1.00 50.16 425 PRO A O 1
ATOM 3233 N N . PRO A 1 426 ? -3.148 -39.071 -9.176 1.00 45.69 426 PRO A N 1
ATOM 3234 C CA . PRO A 1 426 ? -4.353 -38.443 -9.706 1.00 45.69 426 PRO A CA 1
ATOM 3235 C C . PRO A 1 426 ? -5.218 -37.849 -8.587 1.00 45.69 426 PRO A C 1
ATOM 3237 O O . PRO A 1 426 ? -5.426 -38.472 -7.545 1.00 45.69 426 PRO A O 1
ATOM 3240 N N . ALA A 1 427 ? -5.735 -36.643 -8.829 1.00 52.81 427 ALA A N 1
ATOM 3241 C CA . ALA A 1 427 ? -6.670 -35.960 -7.944 1.00 52.81 427 ALA A CA 1
ATOM 3242 C C . ALA A 1 427 ? -7.960 -36.780 -7.752 1.00 52.81 427 ALA A C 1
ATOM 3244 O O . ALA A 1 427 ? -8.548 -37.296 -8.705 1.00 52.81 427 ALA A O 1
ATOM 3245 N N . ASP A 1 428 ? -8.382 -36.893 -6.495 1.00 71.75 428 ASP A N 1
ATOM 3246 C CA . ASP A 1 428 ? -9.558 -37.635 -6.048 1.00 71.75 428 ASP A CA 1
ATOM 3247 C C . ASP A 1 428 ? -10.823 -36.803 -6.317 1.00 71.75 428 ASP A C 1
ATOM 3249 O O . ASP A 1 428 ? -11.282 -36.024 -5.478 1.00 71.75 428 ASP A O 1
ATOM 3253 N N . ALA A 1 429 ? -11.361 -36.948 -7.531 1.00 66.44 429 ALA A N 1
ATOM 3254 C CA . ALA A 1 429 ? -12.512 -36.192 -8.030 1.00 66.44 429 ALA A CA 1
ATOM 3255 C C . ALA A 1 429 ? -13.770 -36.312 -7.144 1.00 66.44 429 ALA A C 1
ATOM 3257 O O . ALA A 1 429 ? -14.663 -35.464 -7.212 1.00 66.44 429 ALA A O 1
ATOM 3258 N N . GLU A 1 430 ? -13.854 -37.345 -6.302 1.00 62.50 430 GLU A N 1
ATOM 3259 C CA . GLU A 1 430 ? -14.975 -37.547 -5.388 1.00 62.50 430 GLU A CA 1
ATOM 3260 C C . GLU A 1 430 ? -14.889 -36.610 -4.171 1.00 62.50 430 GLU A C 1
ATOM 3262 O O . GLU A 1 430 ? -15.905 -36.067 -3.728 1.00 62.50 430 GLU A O 1
ATOM 3267 N N . LYS A 1 431 ? -13.672 -36.319 -3.692 1.00 61.81 431 LYS A N 1
ATOM 3268 C CA . LYS A 1 431 ? -13.441 -35.341 -2.617 1.00 61.81 431 LYS A CA 1
ATOM 3269 C C . LYS A 1 431 ? -13.656 -33.910 -3.079 1.00 61.81 431 LYS A C 1
ATOM 3271 O O . LYS A 1 431 ? -14.284 -33.140 -2.354 1.00 61.81 431 LYS A O 1
ATOM 3276 N N . ASP A 1 432 ? -13.209 -33.572 -4.284 1.00 58.09 432 ASP A N 1
ATOM 3277 C CA . ASP A 1 432 ? -13.401 -32.226 -4.833 1.00 58.09 432 ASP A CA 1
ATOM 3278 C C . ASP A 1 432 ? -14.888 -31.923 -5.051 1.00 58.09 432 ASP A C 1
ATOM 3280 O O . ASP A 1 432 ? -15.363 -30.834 -4.721 1.00 58.09 432 ASP A O 1
ATOM 3284 N N . LYS A 1 433 ? -15.664 -32.915 -5.503 1.00 71.25 433 LYS A N 1
ATOM 3285 C CA . LYS A 1 433 ? -17.117 -32.779 -5.627 1.00 71.25 433 LYS A CA 1
ATOM 3286 C C . LYS A 1 433 ? -17.800 -32.588 -4.269 1.00 71.25 433 LYS A C 1
ATOM 3288 O O . LYS A 1 433 ? -18.623 -31.685 -4.130 1.00 71.25 433 LYS A O 1
ATOM 3293 N N . ALA A 1 434 ? -17.424 -33.369 -3.254 1.00 66.62 434 ALA A N 1
ATOM 3294 C CA . ALA A 1 434 ? -17.979 -33.228 -1.906 1.00 66.62 434 ALA A CA 1
ATOM 3295 C C . ALA A 1 434 ? -17.699 -31.841 -1.293 1.00 66.62 434 ALA A C 1
ATOM 3297 O O . ALA A 1 434 ? -18.532 -31.296 -0.565 1.00 66.62 434 ALA A O 1
ATOM 3298 N N . LEU A 1 435 ? -16.548 -31.246 -1.616 1.00 59.22 435 LEU A N 1
ATOM 3299 C CA . LEU A 1 435 ? -16.151 -29.920 -1.144 1.00 59.22 435 LEU A CA 1
ATOM 3300 C C . LEU A 1 435 ? -16.950 -28.803 -1.836 1.00 59.22 435 LEU A C 1
ATOM 3302 O O . LEU A 1 435 ? -17.395 -27.861 -1.177 1.00 59.22 435 LEU A O 1
ATOM 3306 N N . ILE A 1 436 ? -17.205 -28.941 -3.141 1.00 65.12 436 ILE A N 1
ATOM 3307 C CA . ILE A 1 436 ? -18.035 -28.009 -3.922 1.00 65.12 436 ILE A CA 1
ATOM 3308 C C . ILE A 1 436 ? -19.507 -28.065 -3.481 1.00 65.12 436 ILE A C 1
ATOM 3310 O O . ILE A 1 436 ? -20.153 -27.020 -3.341 1.00 65.12 436 ILE A O 1
ATOM 3314 N N . ASP A 1 437 ? -20.030 -29.259 -3.197 1.00 70.38 437 ASP A N 1
ATOM 3315 C CA . ASP A 1 437 ? -21.410 -29.443 -2.738 1.00 70.38 437 ASP A CA 1
ATOM 3316 C C . ASP A 1 437 ? -21.612 -28.873 -1.320 1.00 70.38 437 ASP A C 1
ATOM 3318 O O . ASP A 1 437 ? -22.596 -28.172 -1.061 1.00 70.38 437 ASP A O 1
ATOM 3322 N N . ALA A 1 438 ? -20.645 -29.072 -0.415 1.00 65.56 438 ALA A N 1
ATOM 3323 C CA . ALA A 1 438 ? -20.668 -28.484 0.926 1.00 65.56 438 ALA A CA 1
ATOM 3324 C C . ALA A 1 438 ? -20.608 -26.946 0.895 1.00 65.56 438 ALA A C 1
ATOM 3326 O O . ALA A 1 438 ? -21.317 -26.275 1.650 1.00 65.56 438 ALA A O 1
ATOM 3327 N N . PHE A 1 439 ? -19.803 -26.376 -0.006 1.00 58.53 439 PHE A N 1
ATOM 3328 C CA . PHE A 1 439 ? -19.700 -24.926 -0.175 1.00 58.53 439 PHE A CA 1
ATOM 3329 C C . PHE A 1 439 ? -20.994 -24.321 -0.742 1.00 58.53 439 PHE A C 1
ATOM 3331 O O . PHE A 1 439 ? -21.474 -23.295 -0.258 1.00 58.53 439 PHE A O 1
ATOM 3338 N N . SER A 1 440 ? -21.619 -24.998 -1.708 1.00 64.00 440 SER A N 1
ATOM 3339 C CA . SER A 1 440 ? -22.890 -24.570 -2.306 1.00 64.00 440 SER A CA 1
ATOM 3340 C C . SER A 1 440 ? -24.051 -24.618 -1.301 1.00 64.00 440 SER A C 1
ATOM 3342 O O . SER A 1 440 ? -24.878 -23.705 -1.260 1.00 64.00 440 SER A O 1
ATOM 3344 N N . ALA A 1 441 ? -24.079 -25.631 -0.427 1.00 58.88 441 ALA A N 1
ATOM 3345 C CA . ALA A 1 441 ? -25.068 -25.741 0.646 1.00 58.88 441 ALA A CA 1
ATOM 3346 C C . ALA A 1 441 ? -24.931 -24.624 1.700 1.00 58.88 441 ALA A C 1
ATOM 3348 O O . ALA A 1 441 ? -25.938 -24.101 2.183 1.00 58.88 441 ALA A O 1
ATOM 3349 N N . ALA A 1 442 ? -23.701 -24.210 2.024 1.00 53.09 442 ALA A N 1
ATOM 3350 C CA . ALA A 1 442 ? -23.450 -23.115 2.960 1.00 53.09 442 ALA A CA 1
ATOM 3351 C C . ALA A 1 442 ? -23.939 -21.756 2.422 1.00 53.09 442 ALA A C 1
ATOM 3353 O O . ALA A 1 442 ? -24.510 -20.965 3.175 1.00 53.09 442 ALA A O 1
ATOM 3354 N N . ILE A 1 443 ? -23.783 -21.504 1.117 1.00 57.31 443 ILE A N 1
ATOM 3355 C CA . ILE A 1 443 ? -24.281 -20.280 0.466 1.00 57.31 443 ILE A CA 1
ATOM 3356 C C . ILE A 1 443 ? -25.815 -20.250 0.461 1.00 57.31 443 ILE A C 1
ATOM 3358 O O . ILE A 1 443 ? -26.413 -19.227 0.797 1.00 57.31 443 ILE A O 1
ATOM 3362 N N . ALA A 1 444 ? -26.466 -21.374 0.149 1.00 59.38 444 ALA A N 1
ATOM 3363 C CA . ALA A 1 444 ? -27.926 -21.462 0.161 1.00 59.38 444 ALA A CA 1
ATOM 3364 C C . ALA A 1 444 ? -28.516 -21.237 1.568 1.00 59.38 444 ALA A C 1
ATOM 3366 O O . ALA A 1 444 ? -29.524 -20.546 1.713 1.00 59.38 444 ALA A O 1
ATOM 3367 N N . ALA A 1 445 ? -27.865 -21.759 2.614 1.00 57.22 445 ALA A N 1
ATOM 3368 C CA . ALA A 1 445 ? -28.277 -21.542 4.001 1.00 57.22 445 ALA A CA 1
ATOM 3369 C C . ALA A 1 445 ? -28.119 -20.076 4.443 1.00 57.22 445 ALA A C 1
ATOM 3371 O O . ALA A 1 445 ? -28.973 -19.561 5.162 1.00 57.22 445 ALA A O 1
ATOM 3372 N N . ALA A 1 446 ? -27.066 -19.393 3.983 1.00 45.62 446 ALA A N 1
ATOM 3373 C CA . ALA A 1 446 ? -26.850 -17.976 4.268 1.00 45.62 446 ALA A CA 1
ATOM 3374 C C . ALA A 1 446 ? -27.892 -17.075 3.580 1.00 45.62 446 ALA A C 1
ATOM 3376 O O . ALA A 1 446 ? -28.343 -16.100 4.171 1.00 45.62 446 ALA A O 1
ATOM 3377 N N . MET A 1 447 ? -28.324 -17.428 2.366 1.00 66.12 447 MET A N 1
ATOM 3378 C CA . MET A 1 447 ? -29.351 -16.676 1.636 1.00 66.12 447 MET A CA 1
ATOM 3379 C C . MET A 1 447 ? -30.782 -16.947 2.124 1.00 66.12 447 MET A C 1
ATOM 3381 O O . MET A 1 447 ? -31.655 -16.096 1.983 1.00 66.12 447 MET A O 1
ATOM 3385 N N . GLY A 1 448 ? -31.044 -18.115 2.717 1.00 50.28 448 GLY A N 1
ATOM 3386 C CA . GLY A 1 448 ? -32.366 -18.471 3.243 1.00 50.28 448 GLY A CA 1
ATOM 3387 C C . GLY A 1 448 ? -32.756 -17.758 4.545 1.00 50.28 448 GLY A C 1
ATOM 3388 O O . GLY A 1 448 ? -33.923 -17.801 4.925 1.00 50.28 448 GLY A O 1
ATOM 3389 N N . GLN A 1 449 ? -31.814 -17.100 5.229 1.00 42.78 449 GLN A N 1
ATOM 3390 C CA . GLN A 1 449 ? -32.069 -16.405 6.499 1.00 42.78 449 GLN A CA 1
ATOM 3391 C C . GLN A 1 449 ? -32.567 -14.957 6.346 1.00 42.78 449 GLN A C 1
ATOM 3393 O O . GLN A 1 449 ? -32.915 -14.342 7.348 1.00 42.78 449 GLN A O 1
ATOM 3398 N N . GLU A 1 450 ? -32.665 -14.421 5.124 1.00 42.69 450 GLU A N 1
ATOM 3399 C CA . GLU A 1 450 ? -33.213 -13.074 4.869 1.00 42.69 450 GLU A CA 1
ATOM 3400 C C . GLU A 1 450 ? -34.722 -13.056 4.558 1.00 42.69 450 GLU A C 1
ATOM 3402 O O . GLU A 1 450 ? -35.296 -11.986 4.367 1.00 42.69 450 GLU A O 1
ATOM 3407 N N . ALA A 1 451 ? -35.389 -14.216 4.529 1.00 42.53 451 ALA A N 1
ATOM 3408 C CA . ALA A 1 451 ? -36.809 -14.326 4.176 1.00 42.53 451 ALA A CA 1
ATOM 3409 C C . ALA A 1 451 ? -37.731 -14.805 5.320 1.00 42.53 451 ALA A C 1
ATOM 3411 O O . ALA A 1 451 ? -38.864 -15.204 5.043 1.00 42.53 451 ALA A O 1
ATOM 3412 N N . ALA A 1 452 ? -37.276 -14.772 6.580 1.00 39.81 452 ALA A N 1
ATOM 3413 C CA . ALA A 1 452 ? -38.069 -15.160 7.755 1.00 39.81 452 ALA A CA 1
ATOM 3414 C C . ALA A 1 452 ? -38.249 -14.010 8.753 1.00 39.81 452 ALA A C 1
ATOM 3416 O O . ALA A 1 452 ? -37.228 -13.387 9.122 1.00 39.81 452 ALA A O 1
#

Radius of gyration: 32.72 Å; Cα contacts (8 Å, |Δi|>4): 405; chains: 1; bounding box: 86×94×101 Å

pLDDT: mean 71.25, std 20.59, range [31.28, 98.19]

Mean predicted aligned error: 18.79 Å

Secondary structure (DSSP, 8-state):
---PPPPPPPPGGGGGS--------PPPPPPPP--SSSPPPPPP-SHHHHHHHHHHHHHHHHHHHHHHHS----SS--HHHHHHHHHHHTT-HHHHHHHHH----TTS-HHHHHHHHHHHHHHHHHHS-SS--HHHHHHHHHHHHHHHHHHHHHHHHHHHHHHHHHHHHHHHHSTT--HHHHHHHHHHHHHHHHHHHHHHHHHHTT--HHHHHHHHHHHHHHHHHHHHHHHHHHTT---HHHHHHHT-HHHHHHHHHHHS--HHHHHHHHHHHHHHTT---SEEEEEEETTEEEEEEEEEGGG-SHHHHHHHHHHHHTPPTTEEEEEEEEE-TT------------PPPPPP---------TT---EETTEE---S---GGG--TT-EEEE--TT-SSPEEEETHHHHHHHTS---PPPPPPPPPPP-HHHHHHHHHHHHHHHHHHHGGG--

Sequence (452 aa):
HPIKTPKPMKNPTERLRVRDRGRKRRAAPPPKPLDDGTPKPQVPADAAALDRMAEVASREGDALARLKGTRWIWEETTPVRDVADWFDDNGFEAIAERVRGYAGHPDHPLDDFMAELDGELKAAERLHDPDPDAAVYKEARRQLGLLRETLTSTPAMMERARRLVRYAASMVESPMCKGPERREALDAVGRATQAYETAREAILEGRPWDALSTLRRIGERVALSAAKAARSCAAGQTSLTARAREADPLAERAAAFAAKPSAATAKRWMKAALAAVGLAPLSLSARTRGGAVHVKVVLPEDAESGETNEAMRGIADAVPRGLVLDGWDYRAPGAKRSRKAPAAPVPAPPSAAPESWVPFDEGDRVVLDGVHGMVSRIPARVYGPDDKVTFLADGNPTGRRIAAKRLQREHEVGTDAPAETEAAPPADAEKDKALIDAFSAAIAAAMGQEAA

Nearest PDB structures (foldseek):
  6siw-assembly1_B  TM=4.845E-01  e=7.953E-01  Streptomyces sp. Tu 6176
  6egc-assembly1_A  TM=3.720E-01  e=6.277E+00  synthetic construct
  8ugc-assembly2_B  TM=2.449E-01  e=5.376E+00  synthetic construct

Foldseek 3Di:
DDDDDDDPDDDPVVVPPPPPPPPVPPPDPFDDDDDPPDDFDAQQADPVSLVVLLVVLVVLLVVLVVVVPPPPPPVPDDLLQVLLVLCVVLVNPVLSVLSLVDLCDPVQHPVNSLVVSVVSLVVVVVPDDPDDPVVSSVVNVVSSVVSSVVVVVLVVLLVSLSSLLSSLVSLLVHPQQDDPLSVVLSVLSRQLVVLSVVLVVCSNVSPDCVSNVVSSVSNSVSSVVSSQSSSCRNVNHPHPVVVCVVDPVLVVLLVVCVVPPDQVSLQSNVCSLCVVLVFDFLDWGWDQDPQAIEIETEGEQVCPDPSSVVSVVVVQVVHHPRYHHPYYYYDHRPPPDPPPPDPPPDDDDDDDDDDDDDDDDQFFAFDDDPDGDTDDDDDLVPDDQADWGWGDGPPDPHTDIDGSVVVVVVVVVPDDDDDDDDDDDDDPVVVVVVVVVVVVVVVVVVVVVVPD